Protein AF-A0A9P8P6N6-F1 (afdb_monomer_lite)

InterPro domains:
  IPR002297 DNA-directed DNA-polymerase, family A, mitochondria [PR00867] (165-177)
  IPR002297 DNA-directed DNA-polymerase, family A, mitochondria [PR00867] (293-307)
  IPR002297 DNA-directed DNA-polymerase, family A, mitochondria [PR00867] (454-463)
  IPR002297 DNA-directed DNA-polymerase, family A, mitochondria [PTHR10267] (109-607)
  IPR012337 Ribonuclease H-like superfamily [SSF53098] (235-458)
  IPR041336 DNA mitochondrial polymerase, exonuclease domain [PF18136] (160-456)
  IPR043502 DNA/RNA polymerase superfamily [SSF56672] (460-601)

Radius of gyration: 37.35 Å; chains: 1; bounding box: 94×101×84 Å

Organism: NCBI:txid1378263

pLDDT: mean 75.92, std 25.25, range [20.05, 98.44]

Foldseek 3Di:
DDDDDDDDDDDDDDDDDPPDPPDDDDDDDDDDDPDDPDDPPPPPPDDDDDDDDDDDDDDDDDDDDDDDDDDDDDDDDDDDDDDDDPVVVVVVVVVVVVVVVVVCVPDANPDPQNCCQAQVQCVPDPHDDCDPVNVVVVVVVQVVCVVVVNPPDDDPHDDRDDDDDDHAPDNHPLNSLLVVLCVLCVQCVVQLVQLLVCPPVFDDDDPFDDQDAAKWKAFPPDDIDHDNADPGQEKEKDFFALVVADLETAKIWIDGSTTIMIHGHCCLVVVDVDRPPQAHEHPQLPDQHEYEYAVCLSVCVRHPVLPDPRFGNYFYHHLLVLQCLQQNDDPVCVVLLVVLVVLVVVCVVVCVVLVVVLVPDPDPVVNVVSPDPVPPPCVVNVVSCVVPVSSLRHFDRDLQTLLCNQPVDHQDDPLSCQSPDPDSVSCVVCVGVNRVSNVVSSVSSSSSCSRSVVSSCVSVVRSSVVSVSRVVSRDDDDDDPCVVVVVVVVVVVVVVVQVVVQVVLVVLLVVLQVCLPPPVSVLCVQPLSVQAQQDADAFDADPVRHGDPPDQDHRTGPRQSVQDDPNDRVDGCPDPSNLSSVQPDDPNFGWDQDPVPGIDGDDDPVCVVVVVVVVDDDD

Sequence (619 aa):
MMMQPPAESSFRKDDSSRDTLALMFDLDSKSFSASGMTSLANATSDFFTRTVTAGSIRANSPSSISNFKRGLYLAASCDSLASSSPASLKMASKASSLVARILSLVLLAIVDLLQKQLFPDTYKEGGERITKHNALLIKLAHEHLKDNQLLGKKCSLNEPIKFNLPKLQGDNLNEHFYRLGMESLEPYQETVDELLSIKTDVQPLPKSWLFKSGWIRYAPGKEPESVPYPLEKGLVFDVEVLYKISKYPVIATAYSHKAWYGWVSPFLTGESDTLDGHLIPMNLKNEKKIIVGHNVSYDRARISDEYNLTQSKAFYLDTMSLHVAVSGMCSRQRGTWMRYRKFKEEEGEESGSLAQLRTESNSESLKELLDNPSLDADDKLSSFLIDDPWLRTSSLNGLKYVANHHCGIKLKKETRDIFETTNPQEIIDDFQNLMTYCATDVSATYQVFYKVYPEFRKLVPHPVSTAALRHLSQSFLPTNGTWEDYITRTENMYQESVETIERNLKEMCKKVVSMKDDPSKPWLKDPWLSQLDWTIIPPKLTKSGTPYKRQKMPGYPEWYKKLFAKDEMNLTPRSRVTPLLLNLSWEGKPVYWIDTYGWCFLVELDEIETFKSKNYIHL

Structure (mmCIF, N/CA/C/O backbone):
data_AF-A0A9P8P6N6-F1
#
_entry.id   AF-A0A9P8P6N6-F1
#
loop_
_atom_site.group_PDB
_atom_site.id
_atom_site.type_symbol
_atom_site.label_atom_id
_atom_site.label_alt_id
_atom_site.label_comp_id
_atom_site.label_asym_id
_atom_site.label_entity_id
_atom_site.label_seq_id
_atom_site.pdbx_PDB_ins_code
_atom_site.Cartn_x
_atom_site.Cartn_y
_atom_site.Cartn_z
_atom_site.occupancy
_atom_site.B_iso_or_equiv
_atom_site.auth_seq_id
_atom_site.auth_comp_id
_atom_site.auth_asym_id
_atom_site.auth_atom_id
_atom_site.pdbx_PDB_model_num
ATOM 1 N N . MET A 1 1 ? 47.248 7.217 18.635 1.00 28.16 1 MET A N 1
ATOM 2 C CA . MET A 1 1 ? 48.303 6.565 19.441 1.00 28.16 1 MET A CA 1
ATOM 3 C C . MET A 1 1 ? 47.596 5.569 20.349 1.00 28.16 1 MET A C 1
ATOM 5 O O . MET A 1 1 ? 46.609 5.944 20.963 1.00 28.16 1 MET A O 1
ATOM 9 N N . MET A 1 2 ? 47.981 4.296 20.261 1.00 27.80 2 MET A N 1
ATOM 10 C CA . MET A 1 2 ? 47.252 3.116 20.751 1.00 27.80 2 MET A CA 1
ATOM 11 C C . MET A 1 2 ? 46.915 3.153 22.248 1.00 27.80 2 MET A C 1
ATOM 13 O O . MET A 1 2 ? 47.792 3.472 23.043 1.00 27.80 2 MET A O 1
ATOM 17 N N . MET A 1 3 ? 45.720 2.682 22.622 1.00 23.84 3 MET A N 1
ATOM 18 C CA . MET A 1 3 ? 45.506 1.949 23.875 1.00 23.84 3 MET A CA 1
ATOM 19 C C . MET A 1 3 ? 44.442 0.858 23.686 1.00 23.84 3 MET A C 1
ATOM 21 O O . MET A 1 3 ? 43.337 1.121 23.219 1.00 23.84 3 MET A O 1
ATOM 25 N N . GLN A 1 4 ? 44.842 -0.373 24.009 1.00 24.92 4 GLN A N 1
ATOM 26 C CA . GLN A 1 4 ? 44.016 -1.580 24.091 1.00 24.92 4 GLN A CA 1
ATOM 27 C C . GLN A 1 4 ? 43.117 -1.560 25.344 1.00 24.92 4 GLN A C 1
ATOM 29 O O . GLN A 1 4 ? 43.492 -0.936 26.339 1.00 24.92 4 GLN A O 1
ATOM 34 N N . PRO A 1 5 ? 41.997 -2.307 25.350 1.00 26.42 5 PRO A N 1
ATOM 35 C CA . PRO A 1 5 ? 41.218 -2.594 26.552 1.00 26.42 5 PRO A CA 1
ATOM 36 C C . PRO A 1 5 ? 41.659 -3.914 27.235 1.00 26.42 5 PRO A C 1
ATOM 38 O O . PRO A 1 5 ? 42.033 -4.862 26.542 1.00 26.42 5 PRO A O 1
ATOM 41 N N . PRO A 1 6 ? 41.556 -4.031 28.573 1.00 30.00 6 PRO A N 1
ATOM 42 C CA . PRO A 1 6 ? 41.372 -5.298 29.293 1.00 30.00 6 PRO A CA 1
ATOM 43 C C . PRO A 1 6 ? 39.895 -5.414 29.750 1.00 30.00 6 PRO A C 1
ATOM 45 O O . PRO A 1 6 ? 39.201 -4.407 29.832 1.00 30.00 6 PRO A O 1
ATOM 48 N N . ALA A 1 7 ? 39.290 -6.539 30.115 1.00 25.47 7 ALA A N 1
ATOM 49 C CA . ALA A 1 7 ? 39.619 -7.955 30.140 1.00 25.47 7 ALA A CA 1
ATOM 50 C C . ALA A 1 7 ? 38.269 -8.703 30.208 1.00 25.47 7 ALA A C 1
ATOM 52 O O . ALA A 1 7 ? 37.310 -8.212 30.809 1.00 25.47 7 ALA A O 1
ATOM 53 N N . GLU A 1 8 ? 38.206 -9.888 29.607 1.00 24.97 8 GLU A N 1
ATOM 54 C CA . GLU A 1 8 ? 37.105 -10.839 29.757 1.00 24.97 8 GLU A CA 1
ATOM 55 C C . GLU A 1 8 ? 37.104 -11.446 31.169 1.00 24.97 8 GLU A C 1
ATOM 57 O O . GLU A 1 8 ? 38.153 -11.823 31.696 1.00 24.97 8 GLU A O 1
ATOM 62 N N . SER A 1 9 ? 35.917 -11.590 31.765 1.00 25.23 9 SER A N 1
ATOM 63 C CA . SER A 1 9 ? 35.680 -12.470 32.908 1.00 25.23 9 SER A CA 1
ATOM 64 C C . SER A 1 9 ? 34.830 -13.666 32.481 1.00 25.23 9 SER A C 1
ATOM 66 O O . SER A 1 9 ? 33.973 -13.603 31.601 1.00 25.23 9 SER A O 1
ATOM 68 N N . SER A 1 10 ? 35.165 -14.798 33.076 1.00 24.09 10 SER A N 1
ATOM 69 C CA . SER A 1 10 ? 35.012 -16.136 32.531 1.00 24.09 10 SER A CA 1
ATOM 70 C C . SER A 1 10 ? 33.938 -16.974 33.241 1.00 24.09 10 SER A C 1
ATOM 72 O O . SER A 1 10 ? 33.729 -16.810 34.439 1.00 24.09 10 SER A O 1
ATOM 74 N N . PHE A 1 11 ? 33.436 -17.983 32.512 1.00 23.42 11 PHE A N 1
ATOM 75 C CA . PHE A 1 11 ? 32.797 -19.243 32.951 1.00 23.42 11 PHE A CA 1
ATOM 76 C C . PHE A 1 11 ? 31.329 -19.228 33.430 1.00 23.42 11 PHE A C 1
ATOM 78 O O . PHE A 1 11 ? 31.027 -18.853 34.556 1.00 23.42 11 PHE A O 1
ATOM 85 N N . ARG A 1 12 ? 30.436 -19.875 32.662 1.00 22.97 12 ARG A N 1
ATOM 86 C CA . ARG A 1 12 ? 30.168 -21.335 32.709 1.00 22.97 12 ARG A CA 1
ATOM 87 C C . ARG A 1 12 ? 29.267 -21.761 31.536 1.00 22.97 12 ARG A C 1
ATOM 89 O O . ARG A 1 12 ? 28.190 -21.208 31.351 1.00 22.97 12 ARG A O 1
ATOM 96 N N . LYS A 1 13 ? 29.725 -22.741 30.751 1.00 25.94 13 LYS A N 1
ATOM 97 C CA . LYS A 1 13 ? 28.912 -23.518 29.805 1.00 25.94 13 LYS A CA 1
ATOM 98 C C . LYS A 1 13 ? 28.545 -24.826 30.499 1.00 25.94 13 LYS A C 1
ATOM 100 O O . LYS A 1 13 ? 29.458 -25.558 30.868 1.00 25.94 13 LYS A O 1
ATOM 105 N N . ASP A 1 14 ? 27.252 -25.092 30.642 1.00 24.78 14 ASP A N 1
ATOM 106 C CA . ASP A 1 14 ? 26.739 -26.445 30.845 1.00 24.78 14 ASP A CA 1
ATOM 107 C C . ASP A 1 14 ? 26.263 -26.975 29.488 1.00 24.78 14 ASP A C 1
ATOM 109 O O . ASP A 1 14 ? 25.384 -26.404 28.839 1.00 24.78 14 ASP A O 1
ATOM 113 N N . ASP A 1 15 ? 26.918 -28.049 29.053 1.00 28.00 15 ASP A N 1
ATOM 114 C CA . ASP A 1 15 ? 26.581 -28.873 27.898 1.00 28.00 15 ASP A CA 1
ATOM 115 C C . ASP A 1 15 ? 25.434 -29.824 28.273 1.00 28.00 15 ASP A C 1
ATOM 117 O O . ASP A 1 15 ? 25.606 -30.709 29.107 1.00 28.00 15 ASP A O 1
ATOM 121 N N . SER A 1 16 ? 24.264 -29.666 27.650 1.00 26.19 16 SER A N 1
ATOM 122 C CA . SER A 1 16 ? 23.321 -30.766 27.365 1.00 26.19 16 SER A CA 1
ATOM 123 C C . SER A 1 16 ? 22.113 -30.257 26.571 1.00 26.19 16 SER A C 1
ATOM 125 O O . SER A 1 16 ? 21.113 -29.835 27.140 1.00 26.19 16 SER A O 1
ATOM 127 N N . SER A 1 17 ? 22.214 -30.243 25.236 1.00 28.94 17 SER A N 1
ATOM 128 C CA . SER A 1 17 ? 21.065 -30.279 24.288 1.00 28.94 17 SER A CA 1
ATOM 129 C C . SER A 1 17 ? 21.497 -30.084 22.822 1.00 28.94 17 SER A C 1
ATOM 131 O O . SER A 1 17 ? 20.813 -29.436 22.034 1.00 28.94 17 SER A O 1
ATOM 133 N N . ARG A 1 18 ? 22.646 -30.650 22.421 1.00 27.64 18 ARG A N 1
ATOM 134 C CA . ARG A 1 18 ? 23.107 -30.639 21.017 1.00 27.64 18 ARG A CA 1
ATOM 135 C C . ARG A 1 18 ? 22.741 -31.885 20.203 1.00 27.64 18 ARG A C 1
ATOM 137 O O . ARG A 1 18 ? 23.022 -31.915 19.011 1.00 27.64 18 ARG A O 1
ATOM 144 N N . ASP A 1 19 ? 22.003 -32.825 20.785 1.00 27.59 19 ASP A N 1
ATOM 145 C CA . ASP A 1 19 ? 21.581 -34.060 20.116 1.00 27.59 19 ASP A CA 1
ATOM 146 C C . ASP A 1 19 ? 20.083 -34.049 19.779 1.00 27.59 19 ASP A C 1
ATOM 148 O O . ASP A 1 19 ? 19.303 -34.792 20.370 1.00 27.59 19 ASP A O 1
ATOM 152 N N . THR A 1 20 ? 19.632 -33.186 18.856 1.00 29.20 20 THR A N 1
ATOM 153 C CA . THR A 1 20 ? 18.332 -33.403 18.161 1.00 29.20 20 THR A CA 1
ATOM 154 C C . THR A 1 20 ? 18.136 -32.665 16.825 1.00 29.20 20 THR A C 1
ATOM 156 O O . THR A 1 20 ? 17.023 -32.642 16.309 1.00 29.20 20 THR A O 1
ATOM 159 N N . LEU A 1 21 ? 19.172 -32.072 16.216 1.00 27.48 21 LEU A N 1
ATOM 160 C CA . LEU A 1 21 ? 19.023 -31.335 14.940 1.00 27.48 21 LEU A CA 1
ATOM 161 C C . LEU A 1 21 ? 20.047 -31.710 13.857 1.00 27.48 21 LEU A C 1
ATOM 163 O O . LEU A 1 21 ? 20.207 -30.989 12.878 1.00 27.48 21 LEU A O 1
ATOM 167 N N . ALA A 1 22 ? 20.705 -32.859 13.998 1.00 26.34 22 ALA A N 1
ATOM 168 C CA . ALA A 1 22 ? 21.657 -33.383 13.022 1.00 26.34 22 ALA A CA 1
ATOM 169 C C . ALA A 1 22 ? 21.217 -34.768 12.528 1.00 26.34 22 ALA A C 1
ATOM 171 O O . ALA A 1 22 ? 21.888 -35.753 12.790 1.00 26.34 22 ALA A O 1
ATOM 172 N N . LEU A 1 23 ? 20.058 -34.853 11.869 1.00 26.08 23 LEU A N 1
ATOM 173 C CA . LEU A 1 23 ? 19.623 -36.034 11.109 1.00 26.08 23 LEU A CA 1
ATOM 174 C C . LEU A 1 23 ? 18.513 -35.631 10.121 1.00 26.08 23 LEU A C 1
ATOM 176 O O . LEU A 1 23 ? 17.355 -35.983 10.303 1.00 26.08 23 LEU A O 1
ATOM 180 N N . MET A 1 24 ? 18.858 -34.851 9.093 1.00 25.61 24 MET A N 1
ATOM 181 C CA . MET A 1 24 ? 18.222 -34.928 7.769 1.00 25.61 24 MET A CA 1
ATOM 182 C C . MET A 1 24 ? 18.907 -33.961 6.793 1.00 25.61 24 MET A C 1
ATOM 184 O O . MET A 1 24 ? 18.951 -32.761 7.041 1.00 25.61 24 MET A O 1
ATOM 188 N N . PHE A 1 25 ? 19.361 -34.522 5.669 1.00 23.95 25 PHE A N 1
ATOM 189 C CA . PHE A 1 25 ? 19.921 -33.883 4.469 1.00 23.95 25 PHE A CA 1
ATOM 190 C C . PHE A 1 25 ? 21.436 -33.671 4.423 1.00 23.95 25 PHE A C 1
ATOM 192 O O . PHE A 1 25 ? 21.933 -32.564 4.258 1.00 23.95 25 PHE A O 1
ATOM 199 N N . ASP A 1 26 ? 22.142 -34.800 4.429 1.00 22.97 26 ASP A N 1
ATOM 200 C CA . ASP A 1 26 ? 23.288 -35.001 3.547 1.00 22.97 26 ASP A CA 1
ATOM 201 C C . ASP A 1 26 ? 22.891 -36.122 2.568 1.00 22.97 26 ASP A C 1
ATOM 203 O O . ASP A 1 26 ? 22.483 -37.188 3.031 1.00 22.97 26 ASP A O 1
ATOM 207 N N . LEU A 1 27 ? 22.858 -35.833 1.259 1.00 26.25 27 LEU A N 1
ATOM 208 C CA . LEU A 1 27 ? 23.060 -36.768 0.136 1.00 26.25 27 LEU A CA 1
ATOM 209 C C . LEU A 1 27 ? 22.851 -36.063 -1.223 1.00 26.25 27 LEU A C 1
ATOM 211 O O . LEU A 1 27 ? 21.736 -35.761 -1.645 1.00 26.25 27 LEU A O 1
ATOM 215 N N . ASP A 1 28 ? 23.990 -35.891 -1.890 1.00 24.30 28 ASP A N 1
ATOM 216 C CA . ASP A 1 28 ? 24.266 -36.013 -3.322 1.00 24.30 28 ASP A CA 1
ATOM 217 C C . ASP A 1 28 ? 23.728 -35.002 -4.348 1.00 24.30 28 ASP A C 1
ATOM 219 O O . ASP A 1 28 ? 22.627 -35.056 -4.897 1.00 24.30 28 ASP A O 1
ATOM 223 N N . SER A 1 29 ? 24.692 -34.176 -4.750 1.00 28.73 29 SER A N 1
ATOM 224 C CA . SER A 1 29 ? 24.875 -33.571 -6.057 1.00 28.73 29 SER A CA 1
ATOM 225 C C . SER A 1 29 ? 24.914 -34.614 -7.188 1.00 28.73 29 SER A C 1
ATOM 227 O O . SER A 1 29 ? 25.844 -35.409 -7.297 1.00 28.73 29 SER A O 1
ATOM 229 N N . LYS A 1 30 ? 23.941 -34.551 -8.105 1.00 25.28 30 LYS A N 1
ATOM 230 C CA . LYS A 1 30 ? 24.067 -35.014 -9.501 1.00 25.28 30 LYS A CA 1
ATOM 231 C C . LYS A 1 30 ? 22.992 -34.354 -10.372 1.00 25.28 30 LYS A C 1
ATOM 233 O O . LYS A 1 30 ? 21.806 -34.598 -10.201 1.00 25.28 30 LYS A O 1
ATOM 238 N N . SER A 1 31 ? 23.456 -33.490 -11.277 1.00 25.67 31 SER A N 1
ATOM 239 C CA . SER A 1 31 ? 22.841 -33.064 -12.548 1.00 25.67 31 SER A CA 1
ATOM 240 C C . SER A 1 31 ? 21.306 -33.112 -12.669 1.00 25.67 31 SER A C 1
ATOM 242 O O . SER A 1 31 ? 20.743 -34.168 -12.956 1.00 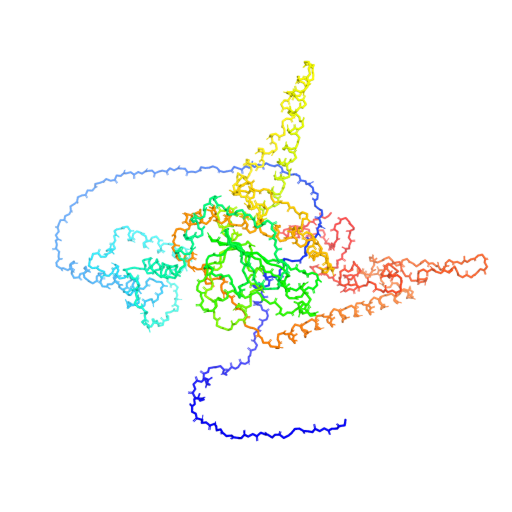25.67 31 SER A O 1
ATOM 244 N N . PHE A 1 32 ? 20.654 -31.946 -12.633 1.00 23.77 32 PHE A N 1
ATOM 245 C CA . PHE A 1 32 ? 19.334 -31.762 -13.243 1.00 23.77 32 PHE A CA 1
ATOM 246 C C . PHE A 1 32 ? 19.343 -30.580 -14.215 1.00 23.77 32 PHE A C 1
ATOM 248 O O . PHE A 1 32 ? 19.860 -29.502 -13.928 1.00 23.77 32 PHE A O 1
ATOM 255 N N . SER A 1 33 ? 18.811 -30.853 -15.402 1.00 24.75 33 SER A N 1
ATOM 256 C CA . SER A 1 33 ? 18.748 -30.002 -16.582 1.00 24.75 33 SER A CA 1
ATOM 257 C C . SER A 1 33 ? 17.800 -28.815 -16.418 1.00 24.75 33 SER A C 1
ATOM 259 O O . SER A 1 33 ? 16.738 -28.917 -15.804 1.00 24.75 33 SER A O 1
ATOM 261 N N . ALA A 1 34 ? 18.168 -27.706 -17.056 1.00 27.41 34 ALA A N 1
ATOM 262 C CA . ALA A 1 34 ? 17.391 -26.481 -17.176 1.00 27.41 34 ALA A CA 1
ATOM 263 C C . ALA A 1 34 ? 16.116 -26.686 -18.014 1.00 27.41 34 ALA A C 1
ATOM 265 O O . ALA A 1 34 ? 16.110 -26.498 -19.225 1.00 27.41 34 ALA A O 1
ATOM 266 N N . SER A 1 35 ? 15.019 -27.053 -17.356 1.00 26.55 35 SER A N 1
ATOM 267 C CA . SER A 1 35 ? 13.657 -26.900 -17.876 1.00 26.55 35 SER A CA 1
ATOM 268 C C . SER A 1 35 ? 12.684 -26.926 -16.693 1.00 26.55 35 SER A C 1
ATOM 270 O O . SER A 1 35 ? 12.206 -27.987 -16.299 1.00 26.55 35 SER A O 1
ATOM 272 N N . GLY A 1 36 ? 12.452 -25.774 -16.056 1.00 27.83 36 GLY A N 1
ATOM 273 C CA . GLY A 1 36 ? 11.556 -25.708 -14.890 1.00 27.83 36 GLY A CA 1
ATOM 274 C C . GLY A 1 36 ? 11.477 -24.377 -14.136 1.00 27.83 36 GLY A C 1
ATOM 275 O O . GLY A 1 36 ? 10.629 -24.236 -13.262 1.00 27.83 36 GLY A O 1
ATOM 276 N N . MET A 1 37 ? 12.296 -23.373 -14.466 1.00 25.66 37 MET A N 1
ATOM 277 C CA . MET A 1 37 ? 12.255 -22.055 -13.810 1.00 25.66 37 MET A CA 1
ATOM 278 C C . MET A 1 37 ? 11.515 -21.004 -14.649 1.00 25.66 37 MET A C 1
ATOM 280 O O . MET A 1 37 ? 12.106 -20.038 -15.119 1.00 25.66 37 MET A O 1
ATOM 284 N N . THR A 1 38 ? 10.206 -21.180 -14.847 1.00 27.12 38 THR A N 1
ATOM 285 C CA . THR A 1 38 ? 9.361 -20.183 -15.545 1.00 27.12 38 THR A CA 1
ATOM 286 C C . THR A 1 38 ? 7.997 -19.982 -14.876 1.00 27.12 38 THR A C 1
ATOM 288 O O . THR A 1 38 ? 6.987 -19.805 -15.544 1.00 27.12 38 THR A O 1
ATOM 291 N N . SER A 1 39 ? 7.948 -20.011 -13.539 1.00 26.88 39 SER A N 1
ATOM 292 C CA . SER A 1 39 ? 6.689 -19.843 -12.786 1.00 26.88 39 SER A CA 1
ATOM 293 C C . SER A 1 39 ? 6.779 -18.930 -11.550 1.00 26.88 39 SER A C 1
ATOM 295 O O . SER A 1 39 ? 5.810 -18.833 -10.803 1.00 26.88 39 SER A O 1
ATOM 297 N N . LEU A 1 40 ? 7.893 -18.229 -11.314 1.00 24.97 40 LEU A N 1
ATOM 298 C CA . LEU A 1 40 ? 8.076 -17.418 -10.094 1.00 24.97 40 LEU A CA 1
ATOM 299 C C . LEU A 1 40 ? 8.610 -15.994 -10.338 1.00 24.97 40 LEU A C 1
ATOM 301 O O . LEU A 1 40 ? 9.123 -15.365 -9.422 1.00 24.97 40 LEU A O 1
ATOM 305 N N . ALA A 1 41 ? 8.446 -15.464 -11.555 1.00 24.12 41 ALA A N 1
ATOM 306 C CA . ALA A 1 41 ? 8.895 -14.116 -11.937 1.00 24.12 41 ALA A CA 1
ATOM 307 C C . ALA A 1 41 ? 7.754 -13.112 -12.233 1.00 24.12 41 ALA A C 1
ATOM 309 O O . ALA A 1 41 ? 8.014 -12.034 -12.752 1.00 24.12 41 ALA A O 1
ATOM 310 N N . ASN A 1 42 ? 6.496 -13.421 -11.891 1.00 25.38 42 ASN A N 1
ATOM 311 C CA . ASN A 1 42 ? 5.336 -12.560 -12.199 1.00 25.38 42 ASN A CA 1
ATOM 312 C C . ASN A 1 42 ? 4.782 -11.767 -10.999 1.00 25.38 42 ASN A C 1
ATOM 314 O O . ASN A 1 42 ? 3.601 -11.434 -10.973 1.00 25.38 42 ASN A O 1
ATOM 318 N N . ALA A 1 43 ? 5.611 -11.436 -10.008 1.00 24.69 43 ALA A N 1
ATOM 319 C CA . ALA A 1 43 ? 5.167 -10.662 -8.847 1.00 24.69 43 ALA A CA 1
ATOM 320 C C . ALA A 1 43 ? 6.190 -9.607 -8.400 1.00 24.69 43 ALA A C 1
ATOM 322 O O . ALA A 1 43 ? 6.515 -9.552 -7.226 1.00 24.69 43 ALA A O 1
ATOM 323 N N . THR A 1 44 ? 6.700 -8.787 -9.327 1.00 25.14 44 THR A N 1
ATOM 324 C CA . THR A 1 44 ? 7.432 -7.527 -9.043 1.00 25.14 44 THR A CA 1
ATOM 325 C C . THR A 1 44 ? 7.659 -6.724 -10.334 1.00 25.14 44 THR A C 1
ATOM 327 O O . THR A 1 44 ? 8.779 -6.437 -10.740 1.00 25.14 44 THR A O 1
ATOM 330 N N . SER A 1 45 ? 6.577 -6.353 -11.020 1.00 24.11 45 SER A N 1
ATOM 331 C CA . SER A 1 45 ? 6.629 -5.485 -12.206 1.00 24.11 45 SER A CA 1
ATOM 332 C C . SER A 1 45 ? 5.437 -4.529 -12.194 1.00 24.11 45 SER A C 1
ATOM 334 O O . SER A 1 45 ? 4.542 -4.629 -13.026 1.00 24.11 45 SER A O 1
ATOM 336 N N . ASP A 1 46 ? 5.410 -3.620 -11.223 1.00 25.84 46 ASP A N 1
ATOM 337 C CA . ASP A 1 46 ? 4.433 -2.524 -11.175 1.00 25.84 46 ASP A CA 1
ATOM 338 C C . ASP A 1 46 ? 5.141 -1.209 -10.807 1.00 25.84 46 ASP A C 1
ATOM 340 O O . ASP A 1 46 ? 4.767 -0.491 -9.893 1.00 25.84 46 ASP A O 1
ATOM 344 N N . PHE A 1 47 ? 6.224 -0.903 -11.523 1.00 24.16 47 PHE A N 1
ATOM 345 C CA . PHE A 1 47 ? 6.809 0.435 -11.619 1.00 24.16 47 PHE A CA 1
ATOM 346 C C . PHE A 1 47 ? 7.466 0.534 -13.003 1.00 24.16 47 PHE A C 1
ATOM 348 O O . PHE A 1 47 ? 8.280 -0.311 -13.350 1.00 24.16 47 PHE A O 1
ATOM 355 N N . PHE A 1 48 ? 7.100 1.561 -13.777 1.00 22.98 48 PHE A N 1
ATOM 356 C CA . PHE A 1 48 ? 7.417 1.815 -15.198 1.00 22.98 48 PHE A CA 1
ATOM 357 C C . PHE A 1 48 ? 6.546 1.115 -16.251 1.00 22.98 48 PHE A C 1
ATOM 359 O O . PHE A 1 48 ? 6.941 0.112 -16.830 1.00 22.98 48 PHE A O 1
ATOM 366 N N . THR A 1 49 ? 5.476 1.785 -16.700 1.00 24.44 49 THR A N 1
ATOM 367 C CA . THR A 1 49 ? 5.321 2.039 -18.148 1.00 24.44 49 THR A CA 1
ATOM 368 C C . THR A 1 49 ? 4.495 3.302 -18.412 1.00 24.44 49 THR A C 1
ATOM 370 O O . THR A 1 49 ? 3.311 3.379 -18.091 1.00 24.44 49 THR A O 1
ATOM 373 N N . ARG A 1 50 ? 5.133 4.306 -19.026 1.00 23.14 50 ARG A N 1
ATOM 374 C CA . ARG A 1 50 ? 4.492 5.459 -19.668 1.00 23.14 50 ARG A CA 1
ATOM 375 C C . ARG A 1 50 ? 4.442 5.191 -21.178 1.00 23.14 50 ARG A C 1
ATOM 377 O O . ARG A 1 50 ? 5.451 4.812 -21.758 1.00 23.14 50 ARG A O 1
ATOM 384 N N . THR A 1 51 ? 3.262 5.416 -21.756 1.00 22.31 51 THR A N 1
ATOM 385 C CA . THR A 1 51 ? 2.993 5.858 -23.138 1.00 22.31 51 THR A CA 1
ATOM 386 C C . THR A 1 51 ? 3.613 5.082 -24.309 1.00 22.31 51 THR A C 1
ATOM 388 O O . THR A 1 51 ? 4.718 5.375 -24.751 1.00 22.31 51 THR A O 1
ATOM 391 N N . VAL A 1 52 ? 2.797 4.230 -24.943 1.00 23.91 52 VAL A N 1
ATOM 392 C CA . VAL A 1 52 ? 2.843 4.014 -26.399 1.00 23.91 52 VAL A CA 1
ATOM 393 C C . VAL A 1 52 ? 1.417 4.103 -26.947 1.00 23.91 52 VAL A C 1
ATOM 395 O O . VAL A 1 52 ? 0.506 3.409 -26.503 1.00 23.91 52 VAL A O 1
ATOM 398 N N . THR A 1 53 ? 1.233 5.033 -27.877 1.00 22.91 53 THR A N 1
ATOM 399 C CA . THR A 1 53 ? 0.038 5.289 -28.684 1.00 22.91 53 THR A CA 1
ATOM 400 C C . THR A 1 53 ? -0.252 4.121 -29.627 1.00 22.91 53 THR A C 1
ATOM 402 O O . THR A 1 53 ? 0.628 3.722 -30.384 1.00 22.91 53 THR A O 1
ATOM 405 N N . ALA A 1 54 ? -1.490 3.618 -29.639 1.00 23.47 54 ALA A N 1
ATOM 406 C CA . ALA A 1 54 ? -1.970 2.666 -30.642 1.00 23.47 54 ALA A CA 1
ATOM 407 C C . ALA A 1 54 ? -3.247 3.200 -31.304 1.00 23.47 54 ALA A C 1
ATOM 409 O O . ALA A 1 54 ? -4.226 3.529 -30.630 1.00 23.47 54 ALA A O 1
ATOM 410 N N . GLY A 1 55 ? -3.180 3.331 -32.630 1.00 22.56 55 GLY A N 1
ATOM 411 C CA . GLY A 1 55 ? -4.248 3.800 -33.502 1.00 22.56 55 GLY A CA 1
ATOM 412 C C . GLY A 1 55 ? -5.411 2.813 -33.619 1.00 22.56 55 GLY A C 1
ATOM 413 O O . GLY A 1 55 ? -5.264 1.602 -33.488 1.00 22.56 55 GLY A O 1
ATOM 414 N N . SER A 1 56 ? -6.580 3.390 -33.866 1.00 20.05 56 SER A N 1
ATOM 415 C CA . SER A 1 56 ? -7.874 2.746 -34.083 1.00 20.05 56 SER A CA 1
ATOM 416 C C . SER A 1 56 ? -7.972 2.107 -35.468 1.00 20.05 56 SER A C 1
ATOM 418 O O . SER A 1 56 ? -7.799 2.834 -36.441 1.00 20.05 56 SER A O 1
ATOM 420 N N . ILE A 1 57 ? -8.410 0.842 -35.566 1.00 23.97 57 ILE A N 1
ATOM 421 C CA . ILE A 1 57 ? -9.187 0.330 -36.714 1.00 23.97 57 ILE A CA 1
ATOM 422 C C . ILE A 1 57 ? -10.273 -0.649 -36.212 1.00 23.97 57 ILE A C 1
ATOM 424 O O . ILE A 1 57 ? -9.988 -1.602 -35.492 1.00 23.97 57 ILE A O 1
ATOM 428 N N . ARG A 1 58 ? -11.528 -0.366 -36.595 1.00 21.48 58 ARG A N 1
ATOM 429 C CA . ARG A 1 58 ? -12.761 -1.156 -36.391 1.00 21.48 58 ARG A CA 1
ATOM 430 C C . ARG A 1 58 ? -12.833 -2.357 -37.346 1.00 21.48 58 ARG A C 1
ATOM 432 O O . ARG A 1 58 ? -12.460 -2.217 -38.506 1.00 21.48 58 ARG A O 1
ATOM 439 N N . ALA A 1 59 ? -13.479 -3.447 -36.924 1.00 23.03 59 ALA A N 1
ATOM 440 C CA . ALA A 1 59 ? -14.124 -4.407 -37.828 1.00 23.03 59 ALA A CA 1
ATOM 441 C C . ALA A 1 59 ? -15.404 -4.993 -37.193 1.00 23.03 59 ALA A C 1
ATOM 443 O O . ALA A 1 59 ? -15.458 -5.232 -35.989 1.00 23.03 59 ALA A O 1
ATOM 444 N N . ASN A 1 60 ? -16.436 -5.159 -38.024 1.00 22.95 60 ASN A N 1
ATOM 445 C CA . ASN A 1 60 ? -17.837 -5.422 -37.687 1.00 22.95 60 ASN A CA 1
ATOM 446 C C . ASN A 1 60 ? -18.224 -6.921 -37.671 1.00 22.95 60 ASN A C 1
ATOM 448 O O . ASN A 1 60 ? -17.865 -7.666 -38.577 1.00 22.95 60 ASN A O 1
ATOM 452 N N . SER A 1 61 ? -19.170 -7.232 -36.772 1.00 25.78 61 SER A N 1
ATOM 453 C CA . SER A 1 61 ? -20.346 -8.134 -36.886 1.00 25.78 61 SER A CA 1
ATOM 454 C C . SER A 1 61 ? -20.271 -9.665 -36.629 1.00 25.78 61 SER A C 1
ATOM 456 O O . SER A 1 61 ? -19.232 -10.277 -36.866 1.00 25.78 61 SER A O 1
ATOM 458 N N . PRO A 1 62 ? -21.386 -10.287 -36.141 1.00 29.95 62 PRO A N 1
ATOM 459 C CA . PRO A 1 62 ? -21.435 -11.642 -35.563 1.00 29.95 62 PRO A CA 1
ATOM 460 C C . PRO A 1 62 ? -22.324 -12.656 -36.335 1.00 29.95 62 PRO A C 1
ATOM 462 O O . PRO A 1 62 ? -23.219 -12.277 -37.086 1.00 29.95 62 PRO A O 1
ATOM 465 N N . SER A 1 63 ? -22.163 -13.962 -36.078 1.00 23.89 63 SER A N 1
ATOM 466 C CA . SER A 1 63 ? -23.174 -15.004 -36.383 1.00 23.89 63 SER A CA 1
ATOM 467 C C . SER A 1 63 ? -23.030 -16.187 -35.403 1.00 23.89 63 SER A C 1
ATOM 469 O O . SER A 1 63 ? -21.926 -16.646 -35.145 1.00 23.89 63 SER A O 1
ATOM 471 N N . SER A 1 64 ? -24.061 -16.450 -34.588 1.00 22.62 64 SER A N 1
ATOM 472 C CA . SER A 1 64 ? -25.094 -17.499 -34.728 1.00 22.62 64 SER A CA 1
ATOM 473 C C . SER A 1 64 ? -24.613 -18.910 -34.367 1.00 22.62 64 SER A C 1
ATOM 475 O O . SER A 1 64 ? -23.781 -19.459 -35.070 1.00 22.62 64 SER A O 1
ATOM 477 N N . ILE A 1 65 ? -25.196 -19.505 -33.316 1.00 25.02 65 ILE A N 1
ATOM 478 C CA . ILE A 1 65 ? -25.659 -20.906 -33.286 1.00 25.02 65 ILE A CA 1
ATOM 479 C C . ILE A 1 65 ? -26.695 -21.040 -32.161 1.00 25.02 65 ILE A C 1
ATOM 481 O O . ILE A 1 65 ? -26.450 -20.740 -30.994 1.00 25.02 65 ILE A O 1
ATOM 485 N N . SER A 1 66 ? -27.877 -21.496 -32.558 1.00 22.55 66 SER A N 1
ATOM 486 C CA . SER A 1 66 ? -29.037 -21.800 -31.731 1.00 22.55 66 SER A CA 1
ATOM 487 C C . SER A 1 66 ? -29.336 -23.299 -31.760 1.00 22.55 66 SER A C 1
ATOM 489 O O . SER A 1 66 ? -29.162 -23.924 -32.802 1.00 22.55 66 SER A O 1
ATOM 491 N N . ASN A 1 67 ? -29.975 -23.772 -30.685 1.00 23.73 67 ASN A N 1
ATOM 492 C CA . ASN A 1 67 ? -30.929 -24.888 -30.624 1.00 23.73 67 ASN A CA 1
ATOM 493 C C . ASN A 1 67 ? -30.404 -26.327 -30.748 1.00 23.73 67 ASN A C 1
ATOM 495 O O . ASN A 1 67 ? -29.994 -26.749 -31.815 1.00 23.73 67 ASN A O 1
ATOM 499 N N . PHE A 1 68 ? -30.664 -27.137 -29.712 1.00 23.34 68 PHE A N 1
ATOM 500 C CA . PHE A 1 68 ? -31.471 -28.358 -29.871 1.00 23.34 68 PHE A CA 1
ATOM 501 C C . PHE A 1 68 ? -32.120 -28.778 -28.533 1.00 23.34 68 PHE A C 1
ATOM 503 O O . PHE A 1 68 ? -31.451 -29.137 -27.569 1.00 23.34 68 PHE A O 1
ATOM 510 N N . LYS A 1 69 ? -33.459 -28.720 -28.488 1.00 23.77 69 LYS A N 1
ATOM 511 C CA . LYS A 1 69 ? -34.351 -29.395 -27.524 1.00 23.77 69 LYS A CA 1
ATOM 512 C C . LYS A 1 69 ? -34.831 -30.705 -28.159 1.00 23.77 69 LYS A C 1
ATOM 514 O O . LYS A 1 69 ? -35.190 -30.661 -29.333 1.00 23.77 69 LYS A O 1
ATOM 519 N N . ARG A 1 70 ? -35.020 -31.773 -27.367 1.00 26.00 70 ARG A N 1
ATOM 520 C CA . ARG A 1 70 ? -36.269 -32.582 -27.256 1.00 26.00 70 ARG A CA 1
ATOM 521 C C . ARG A 1 70 ? -36.033 -33.946 -26.595 1.00 26.00 70 ARG A C 1
ATOM 523 O O . ARG A 1 70 ? -35.061 -34.615 -26.913 1.00 26.00 70 ARG A O 1
ATOM 530 N N . GLY A 1 71 ? -37.036 -34.395 -25.829 1.00 23.78 71 GLY A N 1
ATOM 531 C CA . GLY A 1 71 ? -37.475 -35.796 -25.887 1.00 23.78 71 GLY A CA 1
ATOM 532 C C . GLY A 1 71 ? -37.795 -36.492 -24.563 1.00 23.78 71 GLY A C 1
ATOM 533 O O . GLY A 1 71 ? -37.016 -37.321 -24.118 1.00 23.78 71 GLY A O 1
ATOM 534 N N . LEU A 1 72 ? -38.968 -36.213 -23.982 1.00 23.88 72 LEU A N 1
ATOM 535 C CA . LEU A 1 72 ? -39.690 -37.133 -23.083 1.00 23.88 72 LEU A CA 1
ATOM 536 C C . LEU A 1 72 ? -39.996 -38.462 -23.803 1.00 23.88 72 LEU A C 1
ATOM 538 O O . LEU A 1 72 ? -40.344 -38.392 -24.974 1.00 23.88 72 LEU A O 1
ATOM 542 N N . TYR A 1 73 ? -40.043 -39.593 -23.082 1.00 23.89 73 TYR A N 1
ATOM 543 C CA . TYR A 1 73 ? -41.149 -40.569 -23.167 1.00 23.89 73 TYR A CA 1
ATOM 544 C C . TYR A 1 73 ? -41.236 -41.460 -21.910 1.00 23.89 73 TYR A C 1
ATOM 546 O O . TYR A 1 73 ? -40.242 -41.985 -21.415 1.00 23.89 73 TYR A O 1
ATOM 554 N N . LEU A 1 74 ? -42.471 -41.582 -21.416 1.00 23.73 74 LEU A N 1
ATOM 555 C CA . LEU A 1 74 ? -42.997 -42.470 -20.371 1.00 23.73 74 LEU A CA 1
ATOM 556 C C . LEU A 1 74 ? -43.488 -43.789 -20.987 1.00 23.73 74 LEU A C 1
ATOM 558 O O . LEU A 1 74 ? -44.067 -43.742 -22.068 1.00 23.73 74 LEU A O 1
ATOM 562 N N . ALA A 1 75 ? -43.355 -44.897 -20.248 1.00 22.67 75 ALA A N 1
ATOM 563 C CA . ALA A 1 75 ? -44.245 -46.078 -20.171 1.00 22.67 75 ALA A CA 1
ATOM 564 C C . ALA A 1 75 ? -43.474 -47.228 -19.482 1.00 22.67 75 ALA A C 1
ATOM 566 O O . ALA A 1 75 ? -42.261 -47.295 -19.626 1.00 22.67 75 ALA A O 1
ATOM 567 N N . ALA A 1 76 ? -44.020 -48.246 -18.820 1.00 22.23 76 ALA A N 1
ATOM 568 C CA . ALA A 1 76 ? -45.237 -48.549 -18.063 1.00 22.23 76 ALA A CA 1
ATOM 569 C C . ALA A 1 76 ? -45.162 -50.077 -17.788 1.00 22.23 76 ALA A C 1
ATOM 571 O O . ALA A 1 76 ? -44.834 -50.814 -18.707 1.00 22.23 76 ALA A O 1
ATOM 572 N N . SER A 1 77 ? -45.492 -50.510 -16.560 1.00 22.77 77 SER A N 1
ATOM 573 C CA . SER A 1 77 ? -46.015 -51.840 -16.144 1.00 22.77 77 SER A CA 1
ATOM 574 C C . SER A 1 77 ? -45.244 -53.143 -16.471 1.00 22.77 77 SER A C 1
ATOM 576 O O . SER A 1 77 ? -45.029 -53.468 -17.629 1.00 22.77 77 SER A O 1
ATOM 578 N N . CYS A 1 78 ? -44.926 -53.991 -15.478 1.00 21.80 78 CYS A N 1
ATOM 579 C CA . CYS A 1 78 ? -45.832 -55.009 -14.898 1.00 21.80 78 CYS A CA 1
ATOM 580 C C . CYS A 1 78 ? -45.071 -56.018 -13.999 1.00 21.80 78 CYS A C 1
ATOM 582 O O . CYS A 1 78 ? -44.089 -56.623 -14.412 1.00 21.80 78 CYS A O 1
ATOM 584 N N . ASP A 1 79 ? -45.590 -56.174 -12.781 1.00 22.89 79 ASP A N 1
ATOM 585 C CA . ASP A 1 79 ? -45.893 -57.400 -12.025 1.00 22.89 79 ASP A CA 1
ATOM 586 C C . ASP A 1 79 ? -44.894 -58.532 -11.687 1.00 22.89 79 ASP A C 1
ATOM 588 O O . ASP A 1 79 ? -44.468 -59.339 -12.504 1.00 22.89 79 ASP A O 1
ATOM 592 N N . SER A 1 80 ? -44.826 -58.724 -10.358 1.00 23.80 80 SER A N 1
ATOM 593 C CA . SER A 1 80 ? -44.934 -59.986 -9.601 1.00 23.80 80 SER A CA 1
ATOM 594 C C . SER A 1 80 ? -43.718 -60.922 -9.494 1.00 23.80 80 SER A C 1
ATOM 596 O O . SER A 1 80 ? -43.301 -61.570 -10.443 1.00 23.80 80 SER A O 1
ATOM 598 N N . LEU A 1 81 ? -43.194 -61.075 -8.271 1.00 23.92 81 LEU A N 1
ATOM 599 C CA . LEU A 1 81 ? -43.464 -62.232 -7.397 1.00 23.92 81 LEU A CA 1
ATOM 600 C C . LEU A 1 81 ? -42.587 -62.171 -6.138 1.00 23.92 81 LEU A C 1
ATOM 602 O O . LEU A 1 81 ? -41.384 -61.919 -6.175 1.00 23.92 81 LEU A O 1
ATOM 606 N N . ALA A 1 82 ? -43.237 -62.399 -5.003 1.00 29.42 82 ALA A N 1
ATOM 607 C CA . ALA A 1 82 ? -42.632 -62.533 -3.692 1.00 29.42 82 ALA A CA 1
ATOM 608 C C . ALA A 1 82 ? -41.925 -63.889 -3.538 1.00 29.42 82 ALA A C 1
ATOM 610 O O . ALA A 1 82 ? -42.508 -64.915 -3.865 1.00 29.42 82 ALA A O 1
ATOM 611 N N . SER A 1 83 ? -40.731 -63.898 -2.937 1.00 24.44 83 SER A N 1
ATOM 612 C CA . SER A 1 83 ? -40.328 -64.901 -1.935 1.00 24.44 83 SER A CA 1
ATOM 613 C C . SER A 1 83 ? -38.973 -64.523 -1.332 1.00 24.44 83 SER A C 1
ATOM 615 O O . SER A 1 83 ? -37.964 -64.412 -2.029 1.00 24.44 83 SER A O 1
ATOM 617 N N . SER A 1 84 ? -38.956 -64.308 -0.022 1.00 34.62 84 SER A N 1
ATOM 618 C CA . SER A 1 84 ? -37.780 -64.017 0.798 1.00 34.62 84 SER A CA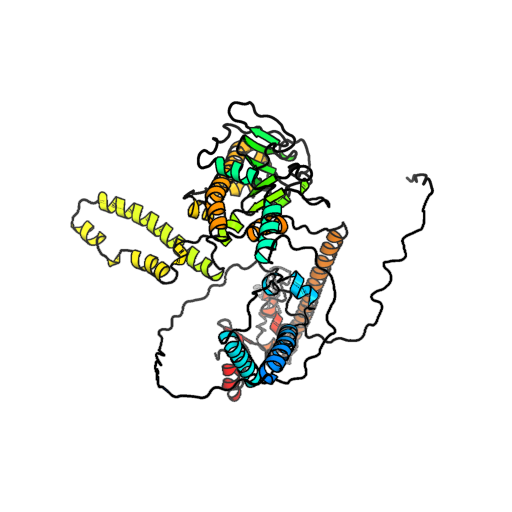 1
ATOM 619 C C . SER A 1 84 ? -36.889 -65.250 0.997 1.00 34.62 84 SER A C 1
ATOM 621 O O . SER A 1 84 ? -37.389 -66.305 1.380 1.00 34.62 84 SER A O 1
ATOM 623 N N . SER A 1 85 ? -35.567 -65.091 0.858 1.00 26.69 85 SER A N 1
ATOM 624 C CA . SER A 1 85 ? -34.560 -66.065 1.314 1.00 26.69 85 SER A CA 1
ATOM 625 C C . SER A 1 85 ? -33.670 -65.454 2.414 1.00 26.69 85 SER A C 1
ATOM 627 O O . SER A 1 85 ? -33.215 -64.321 2.244 1.00 26.69 85 SER A O 1
ATOM 629 N N . PRO A 1 86 ? -33.330 -66.184 3.501 1.00 31.50 86 PRO A N 1
ATOM 630 C CA . PRO A 1 86 ? -32.426 -65.721 4.570 1.00 31.50 86 PRO A CA 1
ATOM 631 C C . PRO A 1 86 ? -31.003 -65.380 4.088 1.00 31.50 86 PRO A C 1
ATOM 633 O O . PRO A 1 86 ? -30.225 -64.748 4.806 1.00 31.50 86 PRO A O 1
ATOM 636 N N . ALA A 1 87 ? -30.648 -65.782 2.863 1.00 30.55 87 ALA A N 1
ATOM 637 C CA . ALA A 1 87 ? -29.386 -65.429 2.224 1.00 30.55 87 ALA A CA 1
ATOM 638 C C . ALA A 1 87 ? -29.299 -63.932 1.861 1.00 30.55 87 ALA A C 1
ATOM 640 O O . ALA A 1 87 ? -28.197 -63.379 1.850 1.00 30.55 87 ALA A O 1
ATOM 641 N N . SER A 1 88 ? -30.434 -63.250 1.638 1.00 29.73 88 SER A N 1
ATOM 642 C CA . SER A 1 88 ? -30.452 -61.819 1.292 1.00 29.73 88 SER A CA 1
ATOM 643 C C . SER A 1 88 ? -30.062 -60.923 2.474 1.00 29.73 88 SER A C 1
ATOM 645 O O . SER A 1 88 ? -29.374 -59.925 2.276 1.00 29.73 88 SER A O 1
ATOM 647 N N . LEU A 1 89 ? -30.384 -61.321 3.713 1.00 30.28 89 LEU A N 1
ATOM 648 C CA . LEU A 1 89 ? -29.982 -60.606 4.932 1.00 30.28 89 LEU A CA 1
ATOM 649 C C . LEU A 1 89 ? -28.480 -60.739 5.234 1.00 30.28 89 LEU A C 1
ATOM 651 O O . LEU A 1 89 ? -27.854 -59.774 5.671 1.00 30.28 89 LEU A O 1
ATOM 655 N N . LYS A 1 90 ? -27.866 -61.896 4.940 1.00 29.23 90 LYS A N 1
ATOM 656 C CA . LYS A 1 90 ? -26.403 -62.077 5.050 1.00 29.23 90 LYS A CA 1
ATOM 657 C C . LYS A 1 90 ? -25.634 -61.405 3.906 1.00 29.23 90 LYS A C 1
ATOM 659 O O . LYS A 1 90 ? -24.504 -60.966 4.116 1.00 29.23 90 LYS A O 1
ATOM 664 N N . MET A 1 91 ? -26.230 -61.287 2.716 1.00 29.14 91 MET A N 1
ATOM 665 C CA . MET A 1 91 ? -25.668 -60.463 1.639 1.00 29.14 91 MET A CA 1
ATOM 666 C C . MET A 1 91 ? -25.794 -58.969 1.934 1.00 29.14 91 MET A C 1
ATOM 668 O O . MET A 1 91 ? -24.856 -58.243 1.640 1.00 29.14 91 MET A O 1
ATOM 672 N N . ALA A 1 92 ? -26.881 -58.508 2.559 1.00 28.89 92 ALA A N 1
ATOM 673 C CA . ALA A 1 92 ? -27.061 -57.103 2.925 1.00 28.89 92 ALA A CA 1
ATOM 674 C C . ALA A 1 92 ? -26.058 -56.637 3.998 1.00 28.89 92 ALA A C 1
ATOM 676 O O . ALA A 1 92 ? -25.524 -55.533 3.894 1.00 28.89 92 ALA A O 1
ATOM 677 N N . SER A 1 93 ? -25.723 -57.487 4.980 1.00 30.08 93 SER A N 1
ATOM 678 C CA . SER A 1 93 ? -24.697 -57.169 5.988 1.00 30.08 93 SER A CA 1
ATOM 679 C C . SER A 1 93 ? -23.273 -57.213 5.419 1.00 30.08 93 SER A C 1
ATOM 681 O O . SER A 1 93 ? -22.459 -56.339 5.721 1.00 30.08 93 SER A O 1
ATOM 683 N N . LYS A 1 94 ? -22.977 -58.158 4.512 1.00 30.20 94 LYS A N 1
ATOM 684 C CA . LYS A 1 94 ? -21.707 -58.170 3.766 1.00 30.20 94 LYS A CA 1
ATOM 685 C C . LYS A 1 94 ? -21.595 -56.994 2.798 1.00 30.20 94 LYS A C 1
ATOM 687 O O . LYS A 1 94 ? -20.532 -56.384 2.745 1.00 30.20 94 LYS A O 1
ATOM 692 N N . ALA A 1 95 ? -22.667 -56.636 2.096 1.00 29.03 95 ALA A N 1
ATOM 693 C CA . ALA A 1 95 ? -22.716 -55.484 1.204 1.00 29.03 95 ALA A CA 1
ATOM 694 C C . ALA A 1 95 ? -22.552 -54.174 1.980 1.00 29.03 95 ALA A C 1
ATOM 696 O O . ALA A 1 95 ? -21.792 -53.330 1.540 1.00 29.03 95 ALA A O 1
ATOM 697 N N . SER A 1 96 ? -23.145 -54.038 3.171 1.00 32.41 96 SER A N 1
ATOM 698 C CA . SER A 1 96 ? -22.898 -52.903 4.074 1.00 32.41 96 SER A CA 1
ATOM 699 C C . SER A 1 96 ? -21.424 -52.802 4.492 1.00 32.41 96 SER A C 1
ATOM 701 O O . SER A 1 96 ? -20.861 -51.711 4.448 1.00 32.41 96 SER A O 1
ATOM 703 N N . SER A 1 97 ? -20.763 -53.926 4.800 1.00 32.31 97 SER A N 1
ATOM 704 C CA . SER A 1 97 ? -19.327 -53.940 5.134 1.00 32.31 97 SER A CA 1
ATOM 705 C C . SER A 1 97 ? -18.413 -53.649 3.934 1.00 32.31 97 SER A C 1
ATOM 707 O O . SER A 1 97 ? -17.359 -53.030 4.080 1.00 32.31 97 SER A O 1
ATOM 709 N N . LEU A 1 98 ? -18.823 -54.076 2.735 1.00 31.77 98 LEU A N 1
ATOM 710 C CA . LEU A 1 98 ? -18.092 -53.852 1.490 1.00 31.77 98 LEU A CA 1
ATOM 711 C C . LEU A 1 98 ? -18.277 -52.413 1.004 1.00 31.77 98 LEU A C 1
ATOM 713 O O . LEU A 1 98 ? -17.337 -51.812 0.514 1.00 31.77 98 LEU A O 1
ATOM 717 N N . VAL A 1 99 ? -19.466 -51.845 1.197 1.00 35.06 99 VAL A N 1
ATOM 718 C CA . VAL A 1 99 ? -19.809 -50.454 0.897 1.00 35.06 99 VAL A CA 1
ATOM 719 C C . VAL A 1 99 ? -19.134 -49.492 1.870 1.00 35.06 99 VAL A C 1
ATOM 721 O O . VAL A 1 99 ? -18.619 -48.474 1.422 1.00 35.06 99 VAL A O 1
ATOM 724 N N . ALA A 1 100 ? -19.051 -49.838 3.160 1.00 34.09 100 ALA A N 1
ATOM 725 C CA . ALA A 1 100 ? -18.228 -49.102 4.118 1.00 34.09 100 ALA A CA 1
ATOM 726 C C . ALA A 1 100 ? -16.764 -49.075 3.654 1.00 34.09 100 ALA A C 1
ATOM 728 O O . ALA A 1 100 ? -16.178 -48.005 3.580 1.00 34.09 100 ALA A O 1
ATOM 729 N N . ARG A 1 101 ? -16.220 -50.219 3.205 1.00 36.16 101 ARG A N 1
ATOM 730 C CA . ARG A 1 101 ? -14.867 -50.301 2.623 1.00 36.16 101 ARG A CA 1
ATOM 731 C C . ARG A 1 101 ? -14.708 -49.580 1.286 1.00 36.16 101 ARG A C 1
ATOM 733 O O . ARG A 1 101 ? -13.622 -49.083 1.021 1.00 36.16 101 ARG A O 1
ATOM 740 N N . ILE A 1 102 ? -15.741 -49.534 0.446 1.00 37.16 102 ILE A N 1
ATOM 741 C CA . ILE A 1 102 ? -15.701 -48.810 -0.830 1.00 37.16 102 ILE A CA 1
ATOM 742 C C . ILE A 1 102 ? -15.720 -47.304 -0.558 1.00 37.16 102 ILE A C 1
ATOM 744 O O . ILE A 1 102 ? -14.928 -46.595 -1.160 1.00 37.16 102 ILE A O 1
ATOM 748 N N . LEU A 1 103 ? -16.497 -46.817 0.415 1.00 38.44 103 LEU A N 1
ATOM 749 C CA . LEU A 1 103 ? -16.404 -45.431 0.892 1.00 38.44 103 LEU A CA 1
ATOM 750 C C . LEU A 1 103 ? -15.040 -45.122 1.534 1.00 38.44 103 LEU A C 1
ATOM 752 O O . LEU A 1 103 ? -14.523 -44.032 1.316 1.00 38.44 103 LEU A O 1
ATOM 756 N N . SER A 1 104 ? -14.405 -46.087 2.213 1.00 37.25 104 SER A N 1
ATOM 757 C CA . SER A 1 104 ? -13.015 -45.959 2.693 1.00 37.25 104 SER A CA 1
ATOM 758 C C . SER A 1 104 ? -11.958 -45.951 1.571 1.00 37.25 104 SER A C 1
ATOM 760 O O . SER A 1 104 ? -10.797 -45.647 1.835 1.00 37.25 104 SER A O 1
ATOM 762 N N . LEU A 1 105 ? -12.321 -46.320 0.336 1.00 41.31 105 LEU A N 1
ATOM 763 C CA . LEU A 1 105 ? -11.418 -46.440 -0.821 1.00 41.31 105 LEU A CA 1
ATOM 764 C C . LEU A 1 105 ? -11.704 -45.424 -1.936 1.00 41.31 105 LEU A C 1
ATOM 766 O O . LEU A 1 105 ? -11.030 -45.439 -2.968 1.00 41.31 105 LEU A O 1
ATOM 770 N N . VAL A 1 106 ? -12.657 -44.511 -1.745 1.00 44.28 106 VAL A N 1
ATOM 771 C CA . VAL A 1 106 ? -12.930 -43.446 -2.715 1.00 44.28 106 VAL A CA 1
ATOM 772 C C . VAL A 1 106 ? -11.967 -42.275 -2.455 1.00 44.28 106 VAL A C 1
ATOM 774 O O . VAL A 1 106 ? -12.231 -41.357 -1.689 1.00 44.28 106 VAL A O 1
ATOM 777 N N . LEU A 1 107 ? -10.838 -42.347 -3.170 1.00 49.75 107 LEU A N 1
ATOM 778 C CA . LEU A 1 107 ? -9.980 -41.264 -3.687 1.00 49.75 107 LEU A CA 1
ATOM 779 C C . LEU A 1 107 ? -8.790 -40.689 -2.902 1.00 49.75 107 LEU A C 1
ATOM 781 O O . LEU A 1 107 ? -7.920 -40.110 -3.542 1.00 49.75 107 LEU A O 1
ATOM 785 N N . LEU A 1 108 ? -8.628 -40.927 -1.610 1.00 47.47 108 LEU A N 1
ATOM 786 C CA . LEU A 1 108 ? -7.341 -40.808 -0.906 1.00 47.47 108 LEU A CA 1
ATOM 787 C C . LEU A 1 108 ? -7.521 -41.560 0.405 1.00 47.47 108 LEU A C 1
ATOM 789 O O . LEU A 1 108 ? -8.588 -41.463 1.002 1.00 47.47 108 LEU A O 1
ATOM 793 N N . ALA A 1 109 ? -6.529 -42.336 0.836 1.00 50.28 109 ALA A N 1
ATOM 794 C CA . ALA A 1 109 ? -6.617 -43.157 2.041 1.00 50.28 109 ALA A CA 1
ATOM 795 C C . ALA A 1 109 ? -6.648 -42.293 3.318 1.00 50.28 109 ALA A C 1
ATOM 797 O O . ALA A 1 109 ? -5.700 -42.266 4.102 1.00 50.28 109 ALA A O 1
ATOM 798 N N . ILE A 1 110 ? -7.744 -41.566 3.526 1.00 54.78 110 ILE A N 1
ATOM 799 C CA . ILE A 1 110 ? -8.117 -40.999 4.808 1.00 54.78 110 ILE A CA 1
ATOM 800 C C . ILE A 1 110 ? -8.473 -42.196 5.682 1.00 54.78 110 ILE A C 1
ATOM 802 O O . ILE A 1 110 ? -9.432 -42.920 5.421 1.00 54.78 110 ILE A O 1
ATOM 806 N N . VAL A 1 111 ? -7.645 -42.450 6.691 1.00 63.44 111 VAL A N 1
ATOM 807 C CA . VAL A 1 111 ? -7.854 -43.548 7.635 1.00 63.44 111 VAL A CA 1
ATOM 808 C C . VAL A 1 111 ? -9.234 -43.400 8.277 1.00 63.44 111 VAL A C 1
ATOM 810 O O . VAL A 1 111 ? -9.624 -42.300 8.662 1.00 63.44 111 VAL A O 1
ATOM 813 N N . ASP A 1 112 ? -9.936 -44.519 8.457 1.00 65.81 112 ASP A N 1
ATOM 814 C CA . ASP A 1 112 ? -11.273 -44.632 9.068 1.00 65.81 112 ASP A CA 1
ATOM 815 C C . ASP A 1 112 ? -11.420 -43.822 10.379 1.00 65.81 112 ASP A C 1
ATOM 817 O O . ASP A 1 112 ? -12.480 -43.289 10.701 1.00 65.81 112 ASP A O 1
ATOM 821 N N . LEU A 1 113 ? -10.320 -43.677 11.126 1.00 71.75 113 LEU A N 1
ATOM 822 C CA . LEU A 1 113 ? -10.219 -42.848 12.327 1.00 71.75 113 LEU A CA 1
ATOM 823 C C . LEU A 1 113 ? -10.336 -41.341 12.036 1.00 71.75 113 LEU A C 1
ATOM 825 O O . LEU A 1 113 ? -11.089 -40.648 12.715 1.00 71.75 113 LEU A O 1
ATOM 829 N N . LEU A 1 114 ? -9.612 -40.837 11.034 1.00 76.81 114 LEU A N 1
ATOM 830 C CA . LEU A 1 114 ? -9.634 -39.426 10.641 1.00 76.81 114 LEU A CA 1
ATOM 831 C C . LEU A 1 114 ? -10.999 -39.061 10.054 1.00 76.81 114 LEU A C 1
ATOM 833 O O . LEU A 1 114 ? -11.533 -37.996 10.341 1.00 76.81 114 LEU A O 1
ATOM 837 N N . GLN A 1 115 ? -11.602 -39.973 9.289 1.00 75.75 115 GLN A N 1
ATOM 838 C CA . GLN A 1 115 ? -12.929 -39.758 8.723 1.00 75.75 115 GLN A CA 1
ATOM 839 C C . GLN A 1 115 ? -14.002 -39.653 9.816 1.00 75.75 115 GLN A C 1
ATOM 841 O O . GLN A 1 115 ? -14.852 -38.770 9.744 1.00 75.75 115 GLN A O 1
ATOM 846 N N . LYS A 1 116 ? -13.927 -40.490 10.861 1.00 76.50 116 LYS A N 1
ATOM 847 C CA . LYS A 1 116 ? -14.800 -40.384 12.045 1.00 76.50 116 LYS A CA 1
ATOM 848 C C . LYS A 1 116 ? -14.588 -39.085 12.818 1.00 76.50 116 LYS A C 1
ATOM 850 O O . LYS A 1 116 ? -15.552 -38.542 13.343 1.00 76.50 116 LYS A O 1
ATOM 855 N N . GLN A 1 117 ? -13.348 -38.598 12.894 1.00 80.00 117 GLN A N 1
ATOM 856 C CA . GLN A 1 117 ? -13.036 -37.330 13.559 1.00 80.00 117 GLN A CA 1
ATOM 857 C C . GLN A 1 117 ? -13.529 -36.114 12.763 1.00 80.00 117 GLN A C 1
ATOM 859 O O . GLN A 1 117 ? -14.058 -35.193 13.368 1.00 80.00 117 GLN A O 1
ATOM 864 N N . LEU A 1 118 ? -13.373 -36.103 11.434 1.00 81.62 118 LEU A N 1
ATOM 865 C CA . LEU A 1 118 ? -13.734 -34.972 10.567 1.00 81.62 118 LEU A CA 1
ATOM 866 C C . LEU A 1 118 ? -15.231 -34.918 10.225 1.00 81.62 118 LEU A C 1
ATOM 868 O O . LEU A 1 118 ? -15.787 -33.832 10.074 1.00 81.62 118 LEU A O 1
ATOM 872 N N . PHE A 1 119 ? -15.878 -36.080 10.099 1.00 78.56 119 PHE A N 1
ATOM 873 C CA . PHE A 1 119 ? -17.275 -36.212 9.673 1.00 78.56 119 PHE A CA 1
ATOM 874 C C . PHE A 1 119 ? -18.093 -37.063 10.654 1.00 78.56 119 PHE A C 1
ATOM 876 O O . PHE A 1 119 ? -18.696 -38.061 10.250 1.00 78.56 119 PHE A O 1
ATOM 883 N N . PRO A 1 120 ? -18.136 -36.713 11.950 1.00 75.94 120 PRO A N 1
ATOM 884 C CA . PRO A 1 120 ? -18.797 -37.545 12.954 1.00 75.94 120 PRO A CA 1
ATOM 885 C C . PRO A 1 120 ? -20.291 -37.748 12.648 1.00 75.94 120 PRO A C 1
ATOM 887 O O . PRO A 1 120 ? -20.810 -38.834 12.891 1.00 75.94 120 PRO A O 1
ATOM 890 N N . ASP A 1 121 ? -20.962 -36.771 12.025 1.00 69.06 121 ASP A N 1
ATOM 891 C CA . ASP A 1 121 ? -22.373 -36.859 11.612 1.00 69.06 121 ASP A CA 1
ATOM 892 C C . ASP A 1 121 ? -22.661 -38.000 10.625 1.00 69.06 121 ASP A C 1
ATOM 894 O O . ASP A 1 121 ? -23.717 -38.627 10.692 1.00 69.06 121 ASP A O 1
ATOM 898 N N . THR A 1 122 ? -21.712 -38.330 9.745 1.00 67.62 122 THR A N 1
ATOM 899 C CA . THR A 1 122 ? -21.850 -39.449 8.795 1.00 67.62 122 THR A CA 1
ATOM 900 C C . THR A 1 122 ? -21.855 -40.808 9.503 1.00 67.62 122 THR A C 1
ATOM 902 O O . THR A 1 122 ? -22.385 -41.784 8.976 1.00 67.62 122 THR A O 1
ATOM 905 N N . TYR A 1 123 ? -21.287 -40.868 10.710 1.00 65.38 123 TYR A N 1
ATOM 906 C CA . TYR A 1 123 ? -21.123 -42.083 11.506 1.00 65.38 123 TYR A CA 1
ATOM 907 C C . TYR A 1 123 ? -22.103 -42.188 12.687 1.00 65.38 123 TYR A C 1
ATOM 909 O O . TYR A 1 123 ? -22.079 -43.195 13.397 1.00 65.38 123 TYR A O 1
ATOM 917 N N . LYS A 1 124 ? -22.977 -41.190 12.897 1.00 64.69 124 LYS A N 1
ATOM 918 C CA . LYS A 1 124 ? -24.091 -41.261 13.860 1.00 64.69 124 LYS A CA 1
ATOM 919 C C . LYS A 1 124 ? -25.162 -42.253 13.363 1.00 64.69 124 LYS A C 1
ATOM 921 O O . LYS A 1 124 ? -25.331 -42.454 12.157 1.00 64.69 124 LYS A O 1
ATOM 926 N N . GLU A 1 125 ? -25.899 -42.893 14.278 1.00 51.00 125 GLU A N 1
ATOM 927 C CA . GLU A 1 125 ? -27.008 -43.792 13.915 1.00 51.00 125 GLU A CA 1
ATOM 928 C C . GLU A 1 125 ? -28.074 -43.025 13.111 1.00 51.00 125 GLU A C 1
ATOM 930 O O . GLU A 1 125 ? -28.740 -42.139 13.636 1.00 51.00 125 GLU A O 1
ATOM 935 N N . GLY A 1 126 ? -28.208 -43.346 11.817 1.00 51.91 126 GLY A N 1
ATOM 936 C CA . GLY A 1 126 ? -29.080 -42.623 10.879 1.00 51.91 126 GLY A CA 1
ATOM 937 C C . GLY A 1 126 ? -28.354 -41.780 9.822 1.00 51.91 126 GLY A C 1
ATOM 938 O O . GLY A 1 126 ? -29.033 -41.187 8.986 1.00 51.91 126 GLY A O 1
ATOM 939 N N . GLY A 1 127 ? -27.013 -41.758 9.811 1.00 53.75 127 GLY A N 1
ATOM 940 C CA . GLY A 1 127 ? -26.213 -41.117 8.757 1.00 53.75 127 GLY A CA 1
ATOM 941 C C . GLY A 1 127 ? -26.582 -41.601 7.347 1.00 53.75 127 GLY A C 1
ATOM 942 O O . GLY A 1 127 ? -27.075 -42.723 7.189 1.00 53.75 127 GLY A O 1
ATOM 943 N N . GLU A 1 128 ? -26.379 -40.746 6.334 1.00 53.06 128 GLU A N 1
ATOM 944 C CA . GLU A 1 128 ? -26.798 -40.970 4.939 1.00 53.06 128 GLU A CA 1
ATOM 945 C C . GLU A 1 128 ? -26.446 -42.381 4.442 1.00 53.06 128 GLU A C 1
ATOM 947 O O . GLU A 1 128 ? -25.335 -42.682 4.001 1.00 53.06 128 GLU A O 1
ATOM 952 N N . ARG A 1 129 ? -27.431 -43.282 4.484 1.00 55.66 129 ARG A N 1
ATOM 953 C CA . ARG A 1 129 ? -27.339 -44.581 3.819 1.00 55.66 129 ARG A CA 1
ATOM 954 C C . ARG A 1 129 ? -27.307 -44.323 2.320 1.00 55.66 129 ARG A C 1
ATOM 956 O O . ARG A 1 129 ? -28.077 -43.496 1.840 1.00 55.66 129 ARG A O 1
ATOM 963 N N . ILE A 1 130 ? -26.467 -45.052 1.579 1.00 54.50 130 ILE A N 1
ATOM 964 C CA . ILE A 1 130 ? -26.417 -44.974 0.111 1.00 54.50 130 ILE A CA 1
ATOM 965 C C . ILE A 1 130 ? -27.837 -45.051 -0.450 1.00 54.50 130 ILE A C 1
ATOM 967 O O . ILE A 1 130 ? -28.493 -46.093 -0.410 1.00 54.50 130 ILE A O 1
ATOM 971 N N . THR A 1 131 ? -28.314 -43.918 -0.954 1.00 59.88 131 THR A N 1
ATOM 972 C CA . THR A 1 131 ? -29.628 -43.805 -1.573 1.00 59.88 131 THR A CA 1
ATOM 973 C C . THR A 1 131 ? -29.554 -44.312 -3.015 1.00 59.88 131 THR A C 1
ATOM 975 O O . THR A 1 131 ? -28.475 -44.437 -3.602 1.00 59.88 131 THR A O 1
ATOM 978 N N . LYS A 1 132 ? -30.708 -44.565 -3.647 1.00 59.66 132 LYS A N 1
ATOM 979 C CA . LYS A 1 132 ? -30.756 -44.848 -5.096 1.00 59.66 132 LYS A CA 1
ATOM 980 C C . LYS A 1 132 ? -30.100 -43.735 -5.931 1.00 59.66 132 LYS A C 1
ATOM 982 O O . LYS A 1 132 ? -29.542 -44.025 -6.985 1.00 59.66 132 LYS A O 1
ATOM 987 N N . HIS A 1 133 ? -30.139 -42.490 -5.452 1.00 66.06 133 HIS A N 1
ATOM 988 C CA . HIS A 1 133 ? -29.490 -41.345 -6.089 1.00 66.06 133 HIS A CA 1
ATOM 989 C C . HIS A 1 133 ? -27.958 -41.480 -6.079 1.00 66.06 133 HIS A C 1
ATOM 991 O O . HIS A 1 133 ? -27.318 -41.330 -7.119 1.00 66.06 133 HIS A O 1
ATOM 997 N N . ASN A 1 134 ? -27.380 -41.899 -4.950 1.00 75.00 134 ASN A N 1
ATOM 998 C CA . ASN A 1 134 ? -25.936 -42.114 -4.817 1.00 75.00 134 ASN A CA 1
ATOM 999 C C . ASN A 1 134 ? -25.435 -43.216 -5.765 1.00 75.00 134 ASN A C 1
ATOM 1001 O O . ASN A 1 134 ? -24.370 -43.082 -6.360 1.00 75.00 134 ASN A O 1
ATOM 1005 N N . ALA A 1 135 ? -26.220 -44.279 -5.974 1.00 77.25 135 ALA A N 1
ATOM 1006 C CA . ALA A 1 135 ? -25.864 -45.346 -6.912 1.00 77.25 135 ALA A CA 1
ATOM 1007 C C . ALA A 1 135 ? -25.772 -44.857 -8.371 1.00 77.25 135 ALA A C 1
ATOM 1009 O O . ALA A 1 135 ? -24.889 -45.289 -9.115 1.00 77.25 135 ALA A O 1
ATOM 1010 N N . LEU A 1 136 ? -26.651 -43.935 -8.776 1.00 83.00 136 LEU A N 1
ATOM 1011 C CA . LEU A 1 136 ? -26.623 -43.341 -10.113 1.00 83.00 136 LEU A CA 1
ATOM 1012 C C . LEU A 1 136 ? -25.421 -42.402 -10.294 1.00 83.00 136 LEU A C 1
ATOM 1014 O O . LEU A 1 136 ? -24.739 -42.488 -11.312 1.00 83.00 136 LEU A O 1
ATOM 1018 N N . LEU A 1 137 ? -25.111 -41.569 -9.294 1.00 84.25 137 LEU A N 1
ATOM 1019 C CA . LEU A 1 137 ? -23.920 -40.707 -9.307 1.00 84.25 137 LEU A CA 1
ATOM 1020 C C . LEU A 1 137 ? -22.623 -41.521 -9.402 1.00 84.25 137 LEU A C 1
ATOM 1022 O O . LEU A 1 137 ? -21.737 -41.193 -10.190 1.00 84.25 137 LEU A O 1
ATOM 1026 N N . ILE A 1 138 ? -22.536 -42.628 -8.659 1.00 83.75 138 ILE A N 1
ATOM 1027 C CA . ILE A 1 138 ? -21.401 -43.554 -8.738 1.00 83.75 138 ILE A CA 1
ATOM 1028 C C . ILE A 1 138 ? -21.278 -44.131 -10.152 1.00 83.75 138 ILE A C 1
ATOM 1030 O O . ILE A 1 138 ? -20.171 -44.210 -10.681 1.00 83.75 138 ILE A O 1
ATOM 1034 N N . LYS A 1 139 ? -22.391 -44.521 -10.786 1.00 87.38 139 LYS A N 1
ATOM 1035 C CA . LYS A 1 139 ? -22.375 -45.038 -12.161 1.00 87.38 139 LYS A CA 1
ATOM 1036 C C . LYS A 1 139 ? -21.840 -43.996 -13.153 1.00 87.38 139 LYS A C 1
ATOM 1038 O O . LYS A 1 139 ? -20.958 -44.329 -13.938 1.00 87.38 139 LYS A O 1
ATOM 1043 N N . LEU A 1 140 ? -22.305 -42.749 -13.064 1.00 90.62 140 LEU A N 1
ATOM 1044 C CA . LEU A 1 140 ? -21.829 -41.649 -13.913 1.00 90.62 140 LEU A CA 1
ATOM 1045 C C . LEU A 1 140 ? -20.329 -41.380 -13.728 1.00 90.62 140 LEU A C 1
ATOM 1047 O O . LEU A 1 140 ? -19.610 -41.202 -14.708 1.00 90.62 140 LEU A O 1
ATOM 1051 N N . ALA A 1 141 ? -19.832 -41.405 -12.488 1.00 89.19 141 ALA A N 1
ATOM 1052 C CA . ALA A 1 141 ? -18.404 -41.251 -12.220 1.00 89.19 141 ALA A CA 1
ATOM 1053 C C . ALA A 1 141 ? -17.571 -42.376 -12.866 1.00 89.19 141 ALA A C 1
ATOM 1055 O O . ALA A 1 141 ? -16.521 -42.109 -13.449 1.00 89.19 141 ALA A O 1
ATOM 1056 N N . HIS A 1 142 ? -18.049 -43.626 -12.818 1.00 86.62 142 HIS A N 1
ATOM 1057 C CA . HIS A 1 142 ? -17.384 -44.754 -13.479 1.00 86.62 142 HIS A CA 1
ATOM 1058 C C . HIS A 1 142 ? -17.386 -44.630 -15.006 1.00 86.62 142 HIS A C 1
ATOM 1060 O O . HIS A 1 142 ? -16.364 -44.915 -15.628 1.00 86.62 142 HIS A O 1
ATOM 1066 N N . GLU A 1 143 ? -18.501 -44.207 -15.608 1.00 91.50 143 GLU A N 1
ATOM 1067 C CA . GLU A 1 143 ? -18.591 -43.951 -17.052 1.00 91.50 143 GLU A CA 1
ATOM 1068 C C . GLU A 1 143 ? -17.608 -42.846 -17.468 1.00 91.50 143 GLU A C 1
ATOM 1070 O O . GLU A 1 143 ? -16.774 -43.075 -18.340 1.00 91.50 143 GLU A O 1
ATOM 1075 N N . HIS A 1 144 ? -17.573 -41.720 -16.747 1.00 92.50 144 HIS A N 1
ATOM 1076 C CA . HIS A 1 144 ? -16.623 -40.634 -17.006 1.00 92.50 144 HIS A CA 1
ATOM 1077 C C . HIS A 1 144 ? -15.156 -41.087 -16.893 1.00 92.50 144 HIS A C 1
ATOM 1079 O O . HIS A 1 144 ? -14.324 -40.754 -17.740 1.00 92.50 144 HIS A O 1
ATOM 1085 N N . LEU A 1 145 ? -14.810 -41.874 -15.867 1.00 90.38 145 LEU A N 1
ATOM 1086 C CA . LEU A 1 145 ? -13.458 -42.427 -15.719 1.00 90.38 145 LEU A CA 1
ATOM 1087 C C . LEU A 1 145 ? -13.109 -43.418 -16.836 1.00 90.38 145 LEU A C 1
ATOM 1089 O O . LEU A 1 145 ? -11.941 -43.511 -17.218 1.00 90.38 145 LEU A O 1
ATOM 1093 N N . LYS A 1 146 ? -14.090 -44.165 -17.352 1.00 90.62 146 LYS A N 1
ATOM 1094 C CA . LYS A 1 146 ? -13.903 -45.092 -18.472 1.00 90.62 146 LYS A CA 1
ATOM 1095 C C . LYS A 1 146 ? -13.648 -44.338 -19.776 1.00 90.62 146 LYS A C 1
ATOM 1097 O O . LYS A 1 146 ? -12.686 -44.666 -20.465 1.00 90.62 146 LYS A O 1
ATOM 1102 N N . ASP A 1 147 ? -14.448 -43.319 -20.073 1.00 93.81 147 ASP A N 1
ATOM 1103 C CA . ASP A 1 147 ? -14.337 -42.527 -21.304 1.00 93.81 147 ASP A CA 1
ATOM 1104 C C . ASP A 1 147 ? -13.000 -41.776 -21.377 1.00 93.81 147 ASP A C 1
ATOM 1106 O O . ASP A 1 147 ? -12.358 -41.725 -22.424 1.00 93.81 147 ASP A O 1
ATOM 1110 N N . ASN A 1 148 ? -12.510 -41.296 -20.230 1.00 94.00 148 ASN A N 1
ATOM 1111 C CA . ASN A 1 148 ? -11.188 -40.675 -20.105 1.00 94.00 148 ASN A CA 1
ATOM 1112 C C . ASN A 1 148 ? -10.037 -41.694 -19.954 1.00 94.00 148 ASN A C 1
ATOM 1114 O O . ASN A 1 148 ? -8.892 -41.311 -19.710 1.00 94.00 148 ASN A O 1
ATOM 1118 N N . GLN A 1 149 ? -10.316 -42.998 -20.076 1.00 88.50 149 GLN A N 1
ATOM 1119 C CA . GLN A 1 149 ? -9.335 -44.086 -19.977 1.00 88.50 149 GLN A CA 1
ATOM 1120 C C . GLN A 1 149 ? -8.541 -44.072 -18.659 1.00 88.50 149 GLN A C 1
ATOM 1122 O O . GLN A 1 149 ? -7.361 -44.419 -18.630 1.00 88.50 149 GLN A O 1
ATOM 1127 N N . LEU A 1 150 ? -9.148 -43.623 -17.563 1.00 85.12 150 LEU A N 1
ATOM 1128 C CA . LEU A 1 150 ? -8.547 -43.599 -16.225 1.00 85.12 150 LEU A CA 1
ATOM 1129 C C . LEU A 1 150 ? -8.961 -44.817 -15.396 1.00 85.12 150 LEU A C 1
ATOM 1131 O O . LEU A 1 150 ? -8.211 -45.258 -14.524 1.00 85.12 150 LEU A O 1
ATOM 1135 N N . LEU A 1 151 ? -10.133 -45.388 -15.686 1.00 83.38 151 LEU A N 1
ATOM 1136 C CA . LEU A 1 151 ? -10.642 -46.562 -14.989 1.00 83.38 151 LEU A CA 1
ATOM 1137 C C . LEU A 1 151 ? -9.726 -47.779 -15.224 1.00 83.38 151 LEU A C 1
ATOM 1139 O O . LEU A 1 151 ? -9.472 -48.164 -16.362 1.00 83.38 151 LEU A O 1
ATOM 1143 N N . GLY A 1 152 ? -9.240 -48.397 -14.143 1.00 77.81 152 GLY A N 1
ATOM 1144 C CA . GLY A 1 152 ? -8.409 -49.609 -14.197 1.00 77.81 152 GLY A CA 1
ATOM 1145 C C . GLY A 1 152 ? -6.909 -49.377 -14.422 1.00 77.81 152 GLY A C 1
ATOM 1146 O O . GLY A 1 152 ? -6.150 -50.346 -14.461 1.00 77.81 152 GLY A O 1
ATOM 1147 N N . LYS A 1 153 ? -6.447 -48.122 -14.529 1.00 78.75 153 LYS A N 1
ATOM 1148 C CA . LYS A 1 153 ? -5.008 -47.812 -14.527 1.00 78.75 153 LYS A CA 1
ATOM 1149 C C . LYS A 1 153 ? -4.402 -48.094 -13.145 1.00 78.75 153 LYS A C 1
ATOM 1151 O O . LYS A 1 153 ? -5.038 -47.868 -12.119 1.00 78.75 153 LYS A O 1
ATOM 1156 N N . LYS A 1 154 ? -3.160 -48.595 -13.112 1.00 70.31 154 LYS A N 1
ATOM 1157 C CA . LYS A 1 154 ? -2.426 -48.844 -11.860 1.00 70.31 154 LYS A CA 1
ATOM 1158 C C . LYS A 1 154 ? -2.173 -47.515 -11.143 1.00 70.31 154 LYS A C 1
ATOM 1160 O O . LYS A 1 154 ? -1.360 -46.720 -11.602 1.00 70.31 154 LYS A O 1
ATOM 1165 N N . CYS A 1 155 ? -2.844 -47.298 -10.019 1.00 65.56 155 CYS A N 1
ATOM 1166 C CA . CYS A 1 155 ? -2.533 -46.210 -9.098 1.00 65.56 155 CYS A CA 1
ATOM 1167 C C . CYS A 1 155 ? -1.507 -46.689 -8.066 1.00 65.56 155 CYS A C 1
ATOM 1169 O O . CYS A 1 155 ? -1.609 -47.805 -7.555 1.00 65.56 155 CYS A O 1
ATOM 1171 N N . SER A 1 156 ? -0.529 -45.845 -7.744 1.00 68.31 156 SER A N 1
ATOM 1172 C CA . SER A 1 156 ? 0.353 -46.050 -6.596 1.00 68.31 156 SER A CA 1
ATOM 1173 C C . SER A 1 156 ? -0.471 -45.950 -5.311 1.00 68.31 156 SER A C 1
ATOM 1175 O O . SER A 1 156 ? -0.934 -44.867 -4.949 1.00 68.31 156 SER A O 1
ATOM 1177 N N . LEU A 1 157 ? -0.693 -47.080 -4.643 1.00 65.12 157 LEU A N 1
ATOM 1178 C CA . LEU A 1 157 ? -1.329 -47.118 -3.330 1.00 65.12 157 LEU A CA 1
ATOM 1179 C C . LEU A 1 157 ? -0.258 -46.838 -2.276 1.00 65.12 157 LEU A C 1
ATOM 1181 O O . LEU A 1 157 ? 0.596 -47.684 -2.025 1.00 65.12 157 LEU A O 1
ATOM 1185 N N . ASN A 1 158 ? -0.295 -45.647 -1.684 1.00 69.50 158 ASN A N 1
ATOM 1186 C CA . ASN A 1 158 ? 0.544 -45.318 -0.535 1.00 69.50 158 ASN A CA 1
ATOM 1187 C C . ASN A 1 158 ? -0.093 -45.860 0.749 1.00 69.50 158 ASN A C 1
ATOM 1189 O O . ASN A 1 158 ? -1.320 -45.967 0.845 1.00 69.50 158 ASN A O 1
ATOM 1193 N N . GLU A 1 159 ? 0.734 -46.178 1.746 1.00 70.44 159 GLU A N 1
ATOM 1194 C CA . GLU A 1 159 ? 0.223 -46.559 3.059 1.00 70.44 159 GLU A CA 1
ATOM 1195 C C . GLU A 1 159 ? -0.577 -45.402 3.691 1.00 70.44 159 GLU A C 1
ATOM 1197 O O . GLU A 1 159 ? -0.165 -44.241 3.598 1.00 70.44 159 GLU A O 1
ATOM 1202 N N . PRO A 1 160 ? -1.725 -45.681 4.336 1.00 68.81 160 PRO A N 1
ATOM 1203 C CA . PRO A 1 160 ? -2.536 -44.642 4.959 1.00 68.81 160 PRO A CA 1
ATOM 1204 C C . PRO A 1 160 ? -1.796 -43.956 6.115 1.00 68.81 160 PRO A C 1
ATOM 1206 O O . PRO A 1 160 ? -1.348 -44.618 7.055 1.00 68.81 160 PRO A O 1
ATOM 1209 N N . ILE A 1 161 ? -1.734 -42.623 6.097 1.00 72.62 161 ILE A N 1
ATOM 1210 C CA . ILE A 1 161 ? -1.112 -41.838 7.171 1.00 72.62 161 ILE A CA 1
ATOM 1211 C C . ILE A 1 161 ? -2.034 -41.847 8.399 1.00 72.62 161 ILE A C 1
ATOM 1213 O O . ILE A 1 161 ? -3.187 -41.420 8.328 1.00 72.62 161 ILE A O 1
ATOM 1217 N N . LYS A 1 162 ? -1.525 -42.325 9.541 1.00 74.56 162 LYS A N 1
ATOM 1218 C CA . LYS A 1 162 ? -2.249 -42.380 10.821 1.00 74.56 162 LYS A CA 1
ATOM 1219 C C . LYS A 1 162 ? -1.730 -41.306 11.770 1.00 74.56 162 LYS A C 1
ATOM 1221 O O . LYS A 1 162 ? -0.603 -41.396 12.241 1.00 74.56 162 LYS A O 1
ATOM 1226 N N . PHE A 1 163 ? -2.567 -40.333 12.098 1.00 81.56 163 PHE A N 1
ATOM 1227 C CA . PHE A 1 163 ? -2.314 -39.363 13.161 1.00 81.56 163 PHE A CA 1
ATOM 1228 C C . PHE A 1 163 ? -3.644 -38.918 13.773 1.00 81.56 163 PHE A C 1
ATOM 1230 O O . PHE A 1 163 ? -4.697 -39.064 13.153 1.00 81.56 163 PHE A O 1
ATOM 1237 N N . ASN A 1 164 ? -3.596 -38.414 15.003 1.00 82.31 164 ASN A N 1
ATOM 1238 C CA . ASN A 1 164 ? -4.767 -37.870 15.685 1.00 82.31 164 ASN A CA 1
ATOM 1239 C C . ASN A 1 164 ? -4.829 -36.361 15.458 1.00 82.31 164 ASN A C 1
ATOM 1241 O O . ASN A 1 164 ? -3.828 -35.673 15.661 1.00 82.31 164 ASN A O 1
ATOM 1245 N N . LEU A 1 165 ? -6.000 -35.851 15.080 1.00 85.06 165 LEU A N 1
ATOM 1246 C CA . LEU A 1 165 ? -6.248 -34.414 15.045 1.00 85.06 165 LEU A CA 1
ATOM 1247 C C . LEU A 1 165 ? -6.668 -33.901 16.432 1.00 85.06 165 LEU A C 1
ATOM 1249 O O . LEU A 1 165 ? -7.203 -34.667 17.243 1.00 85.06 165 LEU A O 1
ATOM 1253 N N . PRO A 1 166 ? -6.463 -32.602 16.718 1.00 88.62 166 PRO A N 1
ATOM 1254 C CA . PRO A 1 166 ? -7.132 -31.939 17.829 1.00 88.62 166 PRO A CA 1
ATOM 1255 C C . PRO A 1 166 ? -8.651 -32.128 17.752 1.00 88.62 166 PRO A C 1
ATOM 1257 O O . PRO A 1 166 ? -9.222 -32.299 16.673 1.00 88.62 166 PRO A O 1
ATOM 1260 N N . LYS A 1 167 ? -9.320 -32.076 18.908 1.00 90.25 167 LYS A N 1
ATOM 1261 C CA . LYS A 1 167 ? -10.783 -32.173 18.958 1.00 90.25 167 LYS A CA 1
ATOM 1262 C C . LYS A 1 167 ? -11.418 -31.030 18.165 1.00 90.25 167 LYS A C 1
ATOM 1264 O O . LYS A 1 167 ? -11.008 -29.877 18.306 1.00 90.25 167 LYS A O 1
ATOM 1269 N N . LEU A 1 168 ? -12.450 -31.354 17.387 1.00 90.44 168 LEU A N 1
ATOM 1270 C CA . LEU A 1 168 ? -13.269 -30.347 16.723 1.00 90.44 168 LEU A CA 1
ATOM 1271 C C . LEU A 1 168 ? -13.991 -29.473 17.757 1.00 90.44 168 LEU A C 1
ATOM 1273 O O . LEU A 1 168 ? -14.447 -29.942 18.799 1.00 90.44 168 LEU A O 1
ATOM 1277 N N . GLN A 1 169 ? -14.112 -28.191 17.427 1.00 90.75 169 GLN A N 1
ATOM 1278 C CA . GLN A 1 169 ? -14.889 -27.197 18.171 1.00 90.75 169 GLN A CA 1
ATOM 1279 C C . GLN A 1 169 ? -16.314 -27.145 17.606 1.00 90.75 169 GLN A C 1
ATOM 1281 O O . GLN A 1 169 ? -16.705 -26.155 17.003 1.00 90.75 169 GLN A O 1
ATOM 1286 N N . GLY A 1 170 ? -17.073 -28.229 17.747 1.00 87.94 170 GLY A N 1
ATOM 1287 C CA . GLY A 1 170 ? -18.411 -28.366 17.165 1.00 87.94 170 GLY A CA 1
ATOM 1288 C C . GLY A 1 170 ? -18.678 -29.775 16.654 1.00 87.94 170 GLY A C 1
ATOM 1289 O O . GLY A 1 170 ? -17.824 -30.654 16.779 1.00 87.94 170 GLY A O 1
ATOM 1290 N N . ASP A 1 171 ? -19.855 -29.970 16.071 1.00 85.50 171 ASP A N 1
ATOM 1291 C CA . ASP A 1 171 ? -20.310 -31.262 15.554 1.00 85.50 171 ASP A CA 1
ATOM 1292 C C . ASP A 1 171 ? -19.812 -31.545 14.131 1.00 85.50 171 ASP A C 1
ATOM 1294 O O . ASP A 1 171 ? -19.772 -32.693 13.706 1.00 85.50 171 ASP A O 1
ATOM 1298 N N . ASN A 1 172 ? -19.391 -30.525 13.383 1.00 86.62 172 ASN A N 1
ATOM 1299 C CA . ASN A 1 172 ? -18.849 -30.680 12.034 1.00 86.62 172 ASN A CA 1
ATOM 1300 C C . ASN A 1 172 ? -17.814 -29.594 11.712 1.00 86.62 172 ASN A C 1
ATOM 1302 O O . ASN A 1 172 ? -17.602 -28.655 12.481 1.00 86.62 172 ASN A O 1
ATOM 1306 N N . LEU A 1 173 ? -17.159 -29.720 10.554 1.00 88.88 173 LEU A N 1
ATOM 1307 C CA . LEU A 1 173 ? -16.123 -28.779 10.122 1.00 88.88 173 LEU A CA 1
ATOM 1308 C C . LEU A 1 173 ? -16.637 -27.346 9.953 1.00 88.88 173 LEU A C 1
ATOM 1310 O O . LEU A 1 173 ? -15.923 -26.412 10.308 1.00 88.88 173 LEU A O 1
ATOM 1314 N N . ASN A 1 174 ? -17.863 -27.159 9.459 1.00 90.00 174 ASN A N 1
ATOM 1315 C CA . ASN A 1 174 ? -18.423 -25.818 9.289 1.00 90.00 174 ASN A CA 1
ATOM 1316 C C . ASN A 1 174 ? -18.570 -25.123 10.643 1.00 90.00 174 ASN A C 1
ATOM 1318 O O . ASN A 1 174 ? -18.131 -23.986 10.803 1.00 90.00 174 ASN A O 1
ATOM 1322 N N . GLU A 1 175 ? -19.121 -25.822 11.637 1.00 91.81 175 GLU A N 1
ATOM 1323 C CA . GLU A 1 175 ? -19.232 -25.292 12.992 1.00 91.81 175 GLU A CA 1
ATOM 1324 C C . GLU A 1 175 ? -17.858 -25.068 13.631 1.00 91.81 175 GLU A C 1
ATOM 1326 O O . GLU A 1 175 ? -17.628 -24.015 14.222 1.00 91.81 175 GLU A O 1
ATOM 1331 N N . HIS A 1 176 ? -16.921 -26.001 13.447 1.00 92.94 176 HIS A N 1
ATOM 1332 C CA . HIS A 1 176 ? -15.551 -25.857 13.931 1.00 92.94 176 HIS A CA 1
ATOM 1333 C C . HIS A 1 176 ? -14.901 -24.562 13.444 1.00 92.94 176 HIS A C 1
ATOM 1335 O O . HIS A 1 176 ? -14.424 -23.767 14.255 1.00 92.94 176 HIS A O 1
ATOM 1341 N N . PHE A 1 177 ? -14.923 -24.315 12.133 1.00 93.75 177 PHE A N 1
ATOM 1342 C CA . PHE A 1 177 ? -14.363 -23.096 11.562 1.00 93.75 177 PHE A CA 1
ATOM 1343 C C . PHE A 1 177 ? -15.145 -21.859 11.996 1.00 93.75 177 PHE A C 1
ATOM 1345 O O . PHE A 1 177 ? -14.532 -20.849 12.334 1.00 93.75 177 PHE A O 1
ATOM 1352 N N . TYR A 1 178 ? -16.474 -21.928 12.058 1.00 94.81 178 TYR A N 1
ATOM 1353 C CA . TYR A 1 178 ? -17.288 -20.825 12.558 1.00 94.81 178 TYR A CA 1
ATOM 1354 C C . TYR A 1 178 ? -16.886 -20.419 13.985 1.00 94.81 178 TYR A C 1
ATOM 1356 O O . TYR A 1 178 ? -16.617 -19.241 14.227 1.00 94.81 178 TYR A O 1
ATOM 1364 N N . ARG A 1 179 ? -16.772 -21.382 14.913 1.00 95.12 179 ARG A N 1
ATOM 1365 C CA . ARG A 1 179 ? -16.391 -21.126 16.311 1.00 95.12 179 ARG A CA 1
ATOM 1366 C C . ARG A 1 179 ? -14.971 -20.570 16.428 1.00 95.12 179 ARG A C 1
ATOM 1368 O O . ARG A 1 179 ? -14.788 -19.580 17.127 1.00 95.12 179 ARG A O 1
ATOM 1375 N N . LEU A 1 180 ? -14.002 -21.117 15.686 1.00 94.19 180 LEU A N 1
ATOM 1376 C CA . LEU A 1 180 ? -12.633 -20.575 15.640 1.00 94.19 180 LEU A CA 1
ATOM 1377 C C . LEU A 1 180 ? -12.594 -19.129 15.119 1.00 94.19 180 LEU A C 1
ATOM 1379 O O . LEU A 1 180 ? -11.863 -18.287 15.640 1.00 94.19 180 LEU A O 1
ATOM 1383 N N . GLY A 1 181 ? -13.388 -18.830 14.087 1.00 94.50 181 GLY A N 1
ATOM 1384 C CA . GLY A 1 181 ? -13.514 -17.477 13.555 1.00 94.50 181 GLY A CA 1
ATOM 1385 C C . GLY A 1 181 ? -14.089 -16.504 14.583 1.00 94.50 181 GLY A C 1
ATOM 1386 O O . GLY A 1 181 ? -13.570 -15.401 14.731 1.00 94.50 181 GLY A O 1
ATOM 1387 N N . MET A 1 182 ? -15.129 -16.920 15.310 1.00 94.38 182 MET A N 1
ATOM 1388 C CA . MET A 1 182 ? -15.735 -16.117 16.376 1.00 94.38 182 MET A CA 1
ATOM 1389 C C . MET A 1 182 ? -14.762 -15.877 17.532 1.00 94.38 182 MET A C 1
ATOM 1391 O O . MET A 1 182 ? -14.579 -14.732 17.923 1.00 94.38 182 MET A O 1
ATOM 1395 N N . GLU A 1 183 ? -14.084 -16.917 18.021 1.00 94.00 183 GLU A N 1
ATOM 1396 C CA . GLU A 1 183 ? -13.101 -16.818 19.112 1.00 94.00 183 GLU A CA 1
ATOM 1397 C C . GLU A 1 183 ? -11.952 -15.853 18.768 1.00 94.00 183 GLU A C 1
ATOM 1399 O O . GLU A 1 183 ? -11.528 -15.046 19.593 1.00 94.00 183 GLU A O 1
ATOM 1404 N N . SER A 1 184 ? -11.466 -15.873 17.521 1.00 92.88 184 SER A N 1
ATOM 1405 C CA . SER A 1 184 ? -10.408 -14.950 17.082 1.00 92.88 184 SER A CA 1
ATOM 1406 C C . SER A 1 184 ? -10.873 -13.485 17.016 1.00 92.88 184 SER A C 1
ATOM 1408 O O . SER A 1 184 ? -10.061 -12.575 17.221 1.00 92.88 184 SER A O 1
ATOM 1410 N N . LEU A 1 185 ? -12.162 -13.246 16.742 1.00 93.12 185 LEU A N 1
ATOM 1411 C CA . LEU A 1 185 ? -12.756 -11.909 16.609 1.00 93.12 185 LEU A CA 1
ATOM 1412 C C . LEU A 1 185 ? -13.305 -11.337 17.914 1.00 93.12 185 LEU A C 1
ATOM 1414 O O . LEU A 1 185 ? -13.288 -10.117 18.073 1.00 93.12 185 LEU A O 1
ATOM 1418 N N . GLU A 1 186 ? -13.764 -12.186 18.832 1.00 92.62 186 GLU A N 1
ATOM 1419 C CA . GLU A 1 186 ? -14.389 -11.804 20.103 1.00 92.62 186 GLU A CA 1
ATOM 1420 C C . GLU A 1 186 ? -13.624 -10.684 20.837 1.00 92.62 186 GLU A C 1
ATOM 1422 O O . GLU A 1 186 ? -14.257 -9.693 21.205 1.00 92.62 186 GLU A O 1
ATOM 1427 N N . PRO A 1 187 ? -12.276 -10.710 20.960 1.00 92.69 187 PRO A N 1
ATOM 1428 C CA . PRO A 1 187 ? -11.546 -9.667 21.683 1.00 92.69 187 PRO A CA 1
ATOM 1429 C C . PRO A 1 187 ? -11.570 -8.275 21.038 1.00 92.69 187 PRO A C 1
ATOM 1431 O O . PRO A 1 187 ? -11.087 -7.323 21.648 1.00 92.69 187 PRO A O 1
ATOM 1434 N N . TYR A 1 188 ? -12.030 -8.175 19.793 1.00 94.94 188 TYR A N 1
ATOM 1435 C CA . TYR A 1 188 ? -11.998 -6.966 18.975 1.00 94.94 188 TYR A CA 1
ATOM 1436 C C . TYR A 1 188 ? -13.393 -6.463 18.601 1.00 94.94 188 TYR A C 1
ATOM 1438 O O . TYR A 1 188 ? -13.530 -5.315 18.182 1.00 94.94 188 TYR A O 1
ATOM 1446 N N . GLN A 1 189 ? -14.417 -7.307 18.734 1.00 92.31 189 GLN A N 1
ATOM 1447 C CA . GLN A 1 189 ? -15.765 -7.013 18.262 1.00 92.31 189 GLN A CA 1
ATOM 1448 C C . GLN A 1 189 ? -16.369 -5.801 18.979 1.00 92.31 189 GLN A C 1
ATOM 1450 O O . GLN A 1 189 ? -16.817 -4.873 18.315 1.00 92.31 189 GLN A O 1
ATOM 1455 N N . GLU A 1 190 ? -16.248 -5.741 20.308 1.00 94.06 190 GLU A N 1
ATOM 1456 C CA . GLU A 1 190 ? -16.691 -4.587 21.105 1.00 94.06 190 GLU A CA 1
ATOM 1457 C C . GLU A 1 190 ? -16.021 -3.283 20.645 1.00 94.06 190 GLU A C 1
ATOM 1459 O O . GLU A 1 190 ? -16.673 -2.256 20.509 1.00 94.06 190 GLU A O 1
ATOM 1464 N N . THR A 1 191 ? -14.726 -3.322 20.319 1.00 96.06 191 THR A N 1
ATOM 1465 C CA . THR A 1 191 ? -13.987 -2.140 19.845 1.00 96.06 191 THR A CA 1
ATOM 1466 C C . THR A 1 191 ? -14.443 -1.680 18.457 1.00 96.06 191 THR A C 1
ATOM 1468 O O . THR A 1 191 ? -14.473 -0.481 18.178 1.00 96.06 191 THR A O 1
ATOM 1471 N N . VAL A 1 192 ? -14.802 -2.616 17.575 1.00 95.81 192 VAL A N 1
ATOM 1472 C CA . VAL A 1 192 ? -15.403 -2.286 16.276 1.00 95.81 192 VAL A CA 1
ATOM 1473 C C . VAL A 1 192 ? -16.784 -1.663 16.477 1.00 95.81 192 VAL A C 1
ATOM 1475 O O . VAL A 1 192 ? -17.078 -0.639 15.863 1.00 95.81 192 VAL A O 1
ATOM 1478 N N . ASP A 1 193 ? -17.601 -2.234 17.360 1.00 94.75 193 ASP A N 1
ATOM 1479 C CA . ASP A 1 193 ? -18.939 -1.726 17.665 1.00 94.75 193 ASP A CA 1
ATOM 1480 C C . ASP A 1 193 ? -18.880 -0.326 18.307 1.00 94.75 193 ASP A C 1
ATOM 1482 O O . ASP A 1 193 ? -19.653 0.554 17.928 1.00 94.75 193 ASP A O 1
ATOM 1486 N N . GLU A 1 194 ? -17.910 -0.066 19.194 1.00 94.69 194 GLU A N 1
ATOM 1487 C CA . GLU A 1 194 ? -17.616 1.268 19.739 1.00 94.69 194 GLU A CA 1
ATOM 1488 C C . GLU A 1 194 ? -17.285 2.279 18.632 1.00 94.69 194 GLU A C 1
ATOM 1490 O O . GLU A 1 194 ? -17.824 3.386 18.635 1.00 94.69 194 GLU A O 1
ATOM 1495 N N . LEU A 1 195 ? -16.436 1.917 17.662 1.00 95.56 195 LEU A N 1
ATOM 1496 C CA . LEU A 1 195 ? -16.135 2.792 16.523 1.00 95.56 195 LEU A CA 1
ATOM 1497 C C . LEU A 1 195 ? -17.375 3.049 15.662 1.00 95.56 195 LEU A C 1
ATOM 1499 O O . LEU A 1 195 ? -17.652 4.192 15.313 1.00 95.56 195 LEU A O 1
ATOM 1503 N N . LEU A 1 196 ? -18.156 2.012 15.352 1.00 95.75 196 LEU A N 1
ATOM 1504 C CA . LEU A 1 196 ? -19.386 2.150 14.567 1.00 95.75 196 LEU A CA 1
ATOM 1505 C C . LEU A 1 196 ? -20.476 2.942 15.309 1.00 95.75 196 LEU A C 1
ATOM 1507 O O . LEU A 1 196 ? -21.360 3.518 14.668 1.00 95.75 196 LEU A O 1
ATOM 1511 N N . SER A 1 197 ? -20.418 3.005 16.644 1.00 94.19 197 SER A N 1
ATOM 1512 C CA . SER A 1 197 ? -21.375 3.751 17.468 1.00 94.19 197 SER A CA 1
ATOM 1513 C C . SER A 1 197 ? -21.310 5.269 17.268 1.00 94.19 197 SER A C 1
ATOM 1515 O O . SER A 1 197 ? -22.316 5.938 17.509 1.00 94.19 197 SER A O 1
ATOM 1517 N N . ILE A 1 198 ? -20.186 5.794 16.753 1.00 92.94 198 ILE A N 1
ATOM 1518 C CA . ILE A 1 198 ? -20.020 7.211 16.378 1.00 92.94 198 ILE A CA 1
ATOM 1519 C C . ILE A 1 198 ? -21.028 7.598 15.279 1.00 92.94 198 ILE A C 1
ATOM 1521 O O . ILE A 1 198 ? -21.516 8.727 15.240 1.00 92.94 198 ILE A O 1
ATOM 1525 N N . LYS A 1 199 ? -21.392 6.652 14.399 1.00 91.56 199 LYS A N 1
ATOM 1526 C CA . LYS A 1 199 ? -22.325 6.849 13.278 1.00 91.56 199 LYS A CA 1
ATOM 1527 C C . LYS A 1 199 ? -21.922 8.051 12.420 1.00 91.56 199 LYS A C 1
ATOM 1529 O O . LYS A 1 199 ? -20.797 8.101 11.933 1.00 91.56 199 LYS A O 1
ATOM 1534 N N . THR A 1 200 ? -22.837 8.994 12.219 1.00 83.69 200 THR A N 1
ATOM 1535 C CA . THR A 1 200 ? -22.624 10.243 11.484 1.00 83.69 200 THR A CA 1
ATOM 1536 C C . THR A 1 200 ? -22.167 11.393 12.380 1.00 83.69 200 THR A C 1
ATOM 1538 O O . THR A 1 200 ? -21.774 12.430 11.854 1.00 83.69 200 THR A O 1
ATOM 1541 N N . ASP A 1 201 ? -22.177 11.215 13.703 1.00 83.56 201 ASP A N 1
ATOM 1542 C CA . ASP A 1 201 ? -21.912 12.260 14.697 1.00 83.56 201 ASP A CA 1
ATOM 1543 C C . ASP A 1 201 ? -20.408 12.368 14.993 1.00 83.56 201 ASP A C 1
ATOM 1545 O O . ASP A 1 201 ? -19.947 12.254 16.130 1.00 83.56 201 ASP A O 1
ATOM 1549 N N . VAL A 1 202 ? -19.616 12.559 13.934 1.00 87.06 202 VAL A N 1
ATOM 1550 C CA . VAL A 1 202 ? -18.165 12.744 14.054 1.00 87.06 202 VAL A CA 1
ATOM 1551 C C . VAL A 1 202 ? -17.886 14.032 14.822 1.00 87.06 202 VAL A C 1
ATOM 1553 O O . VAL A 1 202 ? -18.431 15.094 14.514 1.00 87.06 202 VAL A O 1
ATOM 1556 N N . GLN A 1 203 ? -17.015 13.939 15.825 1.00 90.38 203 GLN A N 1
ATOM 1557 C CA . GLN A 1 203 ? -16.613 15.090 16.626 1.00 90.38 203 GLN A CA 1
ATOM 1558 C C . GLN A 1 203 ? -15.974 16.163 15.733 1.00 90.38 203 GLN A C 1
ATOM 1560 O O . GLN A 1 203 ? -15.164 15.821 14.864 1.00 90.38 203 GLN A O 1
ATOM 1565 N N . PRO A 1 204 ? -16.277 17.454 15.961 1.00 91.31 204 PRO A N 1
ATOM 1566 C CA . PRO A 1 204 ? -15.672 18.525 15.186 1.00 91.31 204 PRO A CA 1
ATOM 1567 C C . PRO A 1 204 ? -14.150 18.490 15.331 1.00 91.31 204 PRO A C 1
ATOM 1569 O O . PRO A 1 204 ? -13.624 18.143 16.393 1.00 91.31 204 PRO A O 1
ATOM 1572 N N . LEU A 1 205 ? -13.452 18.862 14.257 1.00 93.06 205 LEU A N 1
ATOM 1573 C CA . LEU A 1 205 ? -11.997 18.935 14.275 1.00 93.06 205 LEU A CA 1
ATOM 1574 C C . LEU A 1 205 ? -11.532 19.939 15.348 1.00 93.06 205 LEU A C 1
ATOM 1576 O O . LEU A 1 205 ? -12.204 20.955 15.577 1.00 93.06 205 LEU A O 1
ATOM 1580 N N . PRO A 1 206 ? -10.377 19.693 15.991 1.00 92.50 206 PRO A N 1
ATOM 1581 C CA . PRO A 1 206 ? -9.731 20.680 16.844 1.00 92.50 206 PRO A CA 1
ATOM 1582 C C . PRO A 1 206 ? -9.552 22.017 16.113 1.00 92.50 206 PRO A C 1
ATOM 1584 O O . PRO A 1 206 ? -9.138 22.052 14.957 1.00 92.50 206 PRO A O 1
ATOM 1587 N N . LYS A 1 207 ? -9.859 23.129 16.794 1.00 89.38 207 LYS A N 1
ATOM 1588 C CA . LYS A 1 207 ? -9.714 24.482 16.221 1.00 89.38 207 LYS A CA 1
ATOM 1589 C C . LYS A 1 207 ? -8.256 24.852 15.954 1.00 89.38 207 LYS A C 1
ATOM 1591 O O . LYS A 1 207 ? -7.981 25.619 15.040 1.00 89.38 207 LYS A O 1
ATOM 1596 N N . SER A 1 208 ? -7.353 24.351 16.790 1.00 93.94 208 SER A N 1
ATOM 1597 C CA . SER A 1 208 ? -5.915 24.542 16.670 1.00 93.94 208 SER A CA 1
ATOM 1598 C C . SER A 1 208 ? -5.185 23.289 17.135 1.00 93.94 208 SER A C 1
ATOM 1600 O O . SER A 1 208 ? -5.536 22.668 18.143 1.00 93.94 208 SER A O 1
ATOM 1602 N N . TRP A 1 209 ? -4.148 22.932 16.390 1.00 96.50 209 TRP A N 1
ATOM 1603 C CA . TRP A 1 209 ? -3.241 21.837 16.701 1.00 96.50 209 TRP A CA 1
ATOM 1604 C C . TRP A 1 209 ? -2.026 22.380 17.450 1.00 96.50 209 TRP A C 1
ATOM 1606 O O . TRP A 1 209 ? -1.543 23.477 17.174 1.00 96.50 209 TRP A O 1
ATOM 1616 N N . LEU A 1 210 ? -1.522 21.627 18.421 1.00 96.75 210 LEU A N 1
ATOM 1617 C CA . LEU A 1 210 ? -0.379 22.025 19.232 1.00 96.75 210 LEU A CA 1
ATOM 1618 C C . LEU A 1 210 ? 0.880 21.506 18.543 1.00 96.75 210 LEU A C 1
ATOM 1620 O O . LEU A 1 210 ? 1.020 20.302 18.345 1.00 96.75 210 LEU A O 1
ATOM 1624 N N . PHE A 1 211 ? 1.792 22.409 18.192 1.00 96.94 211 PHE A N 1
ATOM 1625 C CA . PHE A 1 211 ? 3.071 22.044 17.593 1.00 96.94 211 PHE A CA 1
ATOM 1626 C C . PHE A 1 211 ? 4.044 21.574 18.682 1.00 96.94 211 PHE A C 1
ATOM 1628 O O . PHE A 1 211 ? 4.843 22.350 19.203 1.00 96.94 211 PHE A O 1
ATOM 1635 N N . LYS A 1 212 ? 3.903 20.313 19.099 1.00 96.56 212 LYS A N 1
ATOM 1636 C CA . LYS A 1 212 ? 4.721 19.673 20.136 1.00 96.56 212 LYS A CA 1
ATOM 1637 C C . LYS A 1 212 ? 4.985 18.218 19.762 1.00 96.56 212 LYS A C 1
ATOM 1639 O O . LYS A 1 212 ? 4.072 17.554 19.279 1.00 96.56 212 LYS A O 1
ATOM 1644 N N . SER A 1 213 ? 6.204 17.738 20.007 1.00 96.81 213 SER A N 1
ATOM 1645 C CA . SER A 1 213 ? 6.618 16.381 19.658 1.00 96.81 213 SER A CA 1
ATOM 1646 C C . SER A 1 213 ? 5.793 15.311 20.381 1.00 96.81 213 SER A C 1
ATOM 1648 O O . SER A 1 213 ? 5.327 15.489 21.513 1.00 96.81 213 SER A O 1
ATOM 1650 N N . GLY A 1 214 ? 5.628 14.168 19.716 1.00 97.50 214 GLY A N 1
ATOM 1651 C CA . GLY A 1 214 ? 4.865 13.043 20.244 1.00 97.50 214 GLY A CA 1
ATOM 1652 C C . GLY A 1 214 ? 3.355 13.235 20.123 1.00 97.50 214 GLY A C 1
ATOM 1653 O O . GLY A 1 214 ? 2.875 14.044 19.333 1.00 97.50 214 GLY A O 1
ATOM 1654 N N . TRP A 1 215 ? 2.594 12.438 20.876 1.00 98.31 215 TRP A N 1
ATOM 1655 C CA . TRP A 1 215 ? 1.134 12.446 20.812 1.00 98.31 215 TRP A CA 1
ATOM 1656 C C . TRP A 1 215 ? 0.516 13.521 21.706 1.00 98.31 215 TRP A C 1
ATOM 1658 O O . TRP A 1 215 ? 0.774 13.583 22.912 1.00 98.31 215 TRP A O 1
ATOM 1668 N N . ILE A 1 216 ? -0.395 14.296 21.121 1.00 98.38 216 ILE A N 1
ATOM 1669 C CA . ILE A 1 216 ? -1.304 15.202 21.821 1.00 98.38 216 ILE A CA 1
ATOM 1670 C C . ILE A 1 216 ? -2.742 14.740 21.588 1.00 98.38 216 ILE A C 1
ATOM 1672 O O . ILE A 1 216 ? -3.157 14.485 20.457 1.00 98.38 216 ILE A O 1
ATOM 1676 N N . ARG A 1 217 ? -3.503 14.629 22.675 1.00 97.94 217 ARG A N 1
ATOM 1677 C CA . ARG A 1 217 ? -4.899 14.203 22.725 1.00 97.94 217 ARG A CA 1
ATOM 1678 C C . ARG A 1 217 ? -5.820 15.413 22.870 1.00 97.94 217 ARG A C 1
ATOM 1680 O O . ARG A 1 217 ? -5.623 16.247 23.749 1.00 97.94 217 ARG A O 1
ATOM 1687 N N . TYR A 1 218 ? -6.873 15.449 22.062 1.00 97.25 218 TYR A N 1
ATOM 1688 C CA . TYR A 1 218 ? -7.885 16.501 22.004 1.00 97.25 218 TYR A CA 1
ATOM 1689 C C . TYR A 1 218 ? -9.256 15.898 22.308 1.00 97.25 218 TYR A C 1
ATOM 1691 O O . TYR A 1 218 ? -9.956 15.410 21.417 1.00 97.25 218 TYR A O 1
ATOM 1699 N N . ALA A 1 219 ? -9.628 15.889 23.588 1.00 95.38 219 ALA A N 1
ATOM 1700 C CA . ALA A 1 219 ? -10.944 15.431 24.021 1.00 95.38 219 ALA A CA 1
ATOM 1701 C C . ALA A 1 219 ? -11.951 16.597 24.061 1.00 95.38 219 ALA A C 1
ATOM 1703 O O . ALA A 1 219 ? -11.576 17.707 24.448 1.00 95.38 219 ALA A O 1
ATOM 1704 N N . PRO A 1 220 ? -13.235 16.367 23.731 1.00 92.44 220 PRO A N 1
ATOM 1705 C CA . PRO A 1 220 ? -14.259 17.406 23.782 1.00 92.44 220 PRO A CA 1
ATOM 1706 C C . PRO A 1 220 ? -14.328 18.097 25.149 1.00 92.44 220 PRO A C 1
ATOM 1708 O O . PRO A 1 220 ? -14.459 17.440 26.182 1.00 92.44 220 PRO A O 1
ATOM 1711 N N . GLY A 1 221 ? -14.245 19.430 25.149 1.00 89.19 221 GLY A N 1
ATOM 1712 C CA . GLY A 1 221 ? -14.353 20.251 26.360 1.00 89.19 221 GLY A CA 1
ATOM 1713 C C . GLY A 1 221 ? -13.166 20.156 27.326 1.00 89.19 221 GLY A C 1
ATOM 1714 O O . GLY A 1 221 ? -13.284 20.628 28.454 1.00 89.19 221 GLY A O 1
ATOM 1715 N N . LYS A 1 222 ? -12.043 19.550 26.919 1.00 93.00 222 LYS A N 1
ATOM 1716 C CA . LYS A 1 222 ? -10.806 19.479 27.709 1.00 93.00 222 LYS A CA 1
ATOM 1717 C C . LYS A 1 222 ? -9.657 20.181 26.991 1.00 93.00 222 LYS A C 1
ATOM 1719 O O . LYS A 1 222 ? -9.655 20.284 25.767 1.00 93.00 222 LYS A O 1
ATOM 1724 N N . GLU A 1 223 ? -8.677 20.625 27.769 1.00 94.12 223 GLU A N 1
ATOM 1725 C CA . GLU A 1 223 ? -7.419 21.148 27.236 1.00 94.12 223 GLU A CA 1
ATOM 1726 C C . GLU A 1 223 ? -6.596 20.036 26.555 1.00 94.12 223 GLU A C 1
ATOM 1728 O O . GLU A 1 223 ? -6.708 18.870 26.958 1.00 94.12 223 GLU A O 1
ATOM 1733 N N . PRO A 1 224 ? -5.768 20.368 25.544 1.00 96.75 224 PRO A N 1
ATOM 1734 C CA . PRO A 1 224 ? -4.883 19.408 24.893 1.00 96.75 224 PRO A CA 1
ATOM 1735 C C . PRO A 1 224 ? -3.938 18.727 25.890 1.00 96.75 224 PRO A C 1
ATOM 1737 O O . PRO A 1 224 ? -3.234 19.385 26.656 1.00 96.75 224 PRO A O 1
ATOM 1740 N N . GLU A 1 225 ? -3.893 17.398 25.858 1.00 96.94 225 GLU A N 1
ATOM 1741 C CA . GLU A 1 225 ? -3.141 16.580 26.811 1.00 96.94 225 GLU A CA 1
ATOM 1742 C C . GLU A 1 225 ? -2.036 15.801 26.094 1.00 96.94 225 GLU A C 1
ATOM 1744 O O . GLU A 1 225 ? -2.292 15.108 25.113 1.00 96.94 225 GLU A O 1
ATOM 1749 N N . SER A 1 226 ? -0.798 15.882 26.584 1.00 97.75 226 SER A N 1
ATOM 1750 C CA . SER A 1 226 ? 0.301 15.074 26.047 1.00 97.75 226 SER A CA 1
ATOM 1751 C C . SER A 1 226 ? 0.221 13.654 26.594 1.00 97.75 226 SER A C 1
ATOM 1753 O O . SER A 1 226 ? 0.178 13.453 27.806 1.00 97.75 226 SER A O 1
ATOM 1755 N N . VAL A 1 227 ? 0.206 12.675 25.694 1.00 97.94 227 VAL A N 1
ATOM 1756 C CA . VAL A 1 227 ? 0.086 11.252 26.028 1.00 97.94 227 VAL A CA 1
ATOM 1757 C C . VAL A 1 227 ? 1.221 10.464 25.367 1.00 97.94 227 VAL A C 1
ATOM 1759 O O . VAL A 1 227 ? 1.730 10.879 24.330 1.00 97.94 227 VAL A O 1
ATOM 1762 N N . PRO A 1 228 ? 1.652 9.322 25.925 1.00 97.19 228 PRO A N 1
ATOM 1763 C CA . PRO A 1 228 ? 2.700 8.506 25.305 1.00 97.19 228 PRO A CA 1
ATOM 1764 C C . PRO A 1 228 ? 2.216 7.753 24.053 1.00 97.19 228 PRO A C 1
ATOM 1766 O O . PRO A 1 228 ? 3.015 7.433 23.178 1.00 97.19 228 PRO A O 1
ATOM 1769 N N . TYR A 1 229 ? 0.921 7.449 23.975 1.00 97.31 229 TYR A N 1
ATOM 1770 C CA . TYR A 1 229 ? 0.249 6.751 22.876 1.00 97.31 229 TYR A CA 1
ATOM 1771 C C . TYR A 1 229 ? -1.269 7.000 22.963 1.00 97.31 229 TYR A C 1
ATOM 1773 O O . TYR A 1 229 ? -1.752 7.391 24.032 1.00 97.31 229 TYR A O 1
ATOM 1781 N N . PRO A 1 230 ? -2.052 6.758 21.892 1.00 97.69 230 PRO A N 1
ATOM 1782 C CA . PRO A 1 230 ? -3.504 6.918 21.939 1.00 97.69 230 PRO A CA 1
ATOM 1783 C C . PRO A 1 230 ? -4.151 5.985 22.969 1.00 97.69 230 PRO A C 1
ATOM 1785 O O . PRO A 1 230 ? -3.856 4.788 22.998 1.00 97.69 230 PRO A O 1
ATOM 1788 N N . LEU A 1 231 ? -5.031 6.528 23.814 1.00 97.00 231 LEU A N 1
ATOM 1789 C CA . LEU A 1 231 ? -5.559 5.823 24.991 1.00 97.00 231 LEU A CA 1
ATOM 1790 C C . LEU A 1 231 ? -6.720 4.877 24.664 1.00 97.00 231 LEU A C 1
ATOM 1792 O O . LEU A 1 231 ? -6.951 3.905 25.379 1.00 97.00 231 LEU A O 1
ATOM 1796 N N . GLU A 1 232 ? -7.481 5.161 23.608 1.00 96.19 232 GLU A N 1
ATOM 1797 C CA . GLU A 1 232 ? -8.580 4.295 23.188 1.00 96.19 232 GLU A CA 1
ATOM 1798 C C . GLU A 1 232 ? -8.096 3.130 22.306 1.00 96.19 232 GLU A C 1
ATOM 1800 O O . GLU A 1 232 ? -7.049 3.189 21.658 1.00 96.19 232 GLU A O 1
ATOM 1805 N N . LYS A 1 233 ? -8.878 2.042 22.292 1.00 96.62 233 LYS A N 1
ATOM 1806 C CA . LYS A 1 233 ? -8.543 0.806 21.568 1.00 96.62 233 LYS A CA 1
ATOM 1807 C C . LYS A 1 233 ? -8.913 0.852 20.088 1.00 96.62 233 LYS A C 1
ATOM 1809 O O . LYS A 1 233 ? -8.260 0.189 19.291 1.00 96.62 233 LYS A O 1
ATOM 1814 N N . GLY A 1 234 ? -9.977 1.571 19.738 1.00 97.38 234 GLY A N 1
ATOM 1815 C CA . GLY A 1 234 ? -10.455 1.723 18.367 1.00 97.38 234 GLY A CA 1
ATOM 1816 C C . GLY A 1 234 ? -10.005 3.060 17.804 1.00 97.38 234 GLY A C 1
ATOM 1817 O O . GLY A 1 234 ? -10.395 4.102 18.333 1.00 97.38 234 GLY A O 1
ATOM 1818 N N . LEU A 1 235 ? -9.187 3.017 16.757 1.00 97.94 235 LEU A N 1
ATOM 1819 C CA . LEU A 1 235 ? -8.560 4.184 16.149 1.00 97.94 235 LEU A CA 1
ATOM 1820 C C . LEU A 1 235 ? -8.762 4.152 14.636 1.00 97.94 235 LEU A C 1
ATOM 1822 O O . LEU A 1 235 ? -8.596 3.107 14.011 1.00 97.94 235 LEU A O 1
ATOM 1826 N N . VAL A 1 236 ? -9.063 5.301 14.047 1.00 98.38 236 VAL A N 1
ATOM 1827 C CA . VAL A 1 236 ? -8.863 5.562 12.619 1.00 98.38 236 VAL A CA 1
ATOM 1828 C C . VAL A 1 236 ? -7.589 6.378 12.488 1.00 98.38 236 VAL A C 1
ATOM 1830 O O . VAL A 1 236 ? -7.425 7.334 13.237 1.00 98.38 236 VAL A O 1
ATOM 1833 N N . PHE A 1 237 ? -6.669 5.978 11.619 1.00 98.12 237 PHE A N 1
ATOM 1834 C CA . PHE A 1 237 ? -5.293 6.469 11.624 1.00 98.12 237 PHE A CA 1
ATOM 1835 C C . PHE A 1 237 ? -4.776 6.716 10.209 1.00 98.12 237 PHE A C 1
ATOM 1837 O O . PHE A 1 237 ? -5.055 5.926 9.309 1.00 98.12 237 PHE A O 1
ATOM 1844 N N . ASP A 1 238 ? -4.009 7.793 10.064 1.00 97.50 238 ASP A N 1
ATOM 1845 C CA . ASP A 1 238 ? -3.331 8.200 8.833 1.00 97.50 238 ASP A CA 1
ATOM 1846 C C . ASP A 1 238 ? -2.014 8.918 9.177 1.00 97.50 238 ASP A C 1
ATOM 1848 O O . ASP A 1 238 ? -1.925 9.605 10.209 1.00 97.50 238 ASP A O 1
ATOM 1852 N N . VAL A 1 239 ? -0.986 8.740 8.340 1.00 96.56 239 VAL A N 1
ATOM 1853 C CA . VAL A 1 239 ? 0.346 9.327 8.543 1.00 96.56 239 VAL A CA 1
ATOM 1854 C C . VAL A 1 239 ? 0.909 9.947 7.273 1.00 96.56 239 VAL A C 1
ATOM 1856 O O . VAL A 1 239 ? 0.855 9.363 6.194 1.00 96.56 239 VAL A O 1
ATOM 1859 N N . GLU A 1 240 ? 1.582 11.083 7.437 1.00 95.50 240 GLU A N 1
ATOM 1860 C CA . GLU A 1 240 ? 2.291 11.749 6.353 1.00 95.50 240 GLU A CA 1
ATOM 1861 C C . GLU A 1 240 ? 3.810 11.674 6.533 1.00 95.50 240 GLU A C 1
ATOM 1863 O O . GLU A 1 240 ? 4.354 11.667 7.646 1.00 95.50 240 GLU A O 1
ATOM 1868 N N . VAL A 1 241 ? 4.513 11.597 5.400 1.00 94.69 241 VAL A N 1
ATOM 1869 C CA . VAL A 1 241 ? 5.977 11.476 5.319 1.00 94.69 241 VAL A CA 1
ATOM 1870 C C . VAL A 1 241 ? 6.528 12.446 4.272 1.00 94.69 241 VAL A C 1
ATOM 1872 O O . VAL A 1 241 ? 5.916 12.660 3.227 1.00 94.69 241 VAL A O 1
ATOM 1875 N N . LEU A 1 242 ? 7.745 12.947 4.486 1.00 93.12 242 LEU A N 1
ATOM 1876 C CA . LEU A 1 242 ? 8.512 13.664 3.461 1.00 93.12 242 LEU A CA 1
ATOM 1877 C C . LEU A 1 242 ? 9.258 12.666 2.565 1.00 93.12 242 LEU A C 1
ATOM 1879 O O . LEU A 1 242 ? 10.474 12.512 2.670 1.00 93.12 242 LEU A O 1
ATOM 1883 N N . TYR A 1 243 ? 8.536 11.967 1.686 1.00 89.94 243 TYR A N 1
ATOM 1884 C CA . TYR A 1 243 ? 9.046 10.773 0.989 1.00 89.94 243 TYR A CA 1
ATOM 1885 C C . TYR A 1 243 ? 10.279 11.009 0.096 1.00 89.94 243 TYR A C 1
ATOM 1887 O O . TYR A 1 243 ? 10.981 10.051 -0.229 1.00 89.94 243 TYR A O 1
ATOM 1895 N N . LYS A 1 244 ? 10.551 12.257 -0.320 1.00 91.94 244 LYS A N 1
ATOM 1896 C CA . LYS A 1 244 ? 11.770 12.616 -1.070 1.00 91.94 244 LYS A CA 1
ATOM 1897 C C . LYS A 1 244 ? 13.009 12.754 -0.181 1.00 91.94 244 LYS A C 1
ATOM 1899 O O . LYS A 1 244 ? 14.118 12.675 -0.698 1.00 91.94 244 LYS A O 1
ATOM 1904 N N . ILE A 1 245 ? 12.822 12.966 1.122 1.00 91.19 245 ILE A N 1
ATOM 1905 C CA . ILE A 1 245 ? 13.896 13.132 2.111 1.00 91.19 245 ILE A CA 1
ATOM 1906 C C . ILE A 1 245 ? 14.080 11.841 2.909 1.00 91.19 245 ILE A C 1
ATOM 1908 O O . ILE A 1 245 ? 15.191 11.334 3.016 1.00 91.19 245 ILE A O 1
ATOM 1912 N N . SER A 1 246 ? 12.993 11.305 3.469 1.00 92.25 246 SER A N 1
ATOM 1913 C CA . SER A 1 246 ? 13.025 10.153 4.366 1.00 92.25 246 SER A CA 1
ATOM 1914 C C . SER A 1 246 ? 11.731 9.341 4.298 1.00 92.25 246 SER A C 1
ATOM 1916 O O . SER A 1 246 ? 10.669 9.819 3.902 1.00 92.25 246 SER A O 1
ATOM 1918 N N . LYS A 1 247 ? 11.819 8.078 4.718 1.00 92.56 247 LYS A N 1
ATOM 1919 C CA . LYS A 1 247 ? 10.674 7.169 4.858 1.00 92.56 247 LYS A CA 1
ATOM 1920 C C . LYS A 1 247 ? 9.984 7.297 6.220 1.00 92.56 247 LYS A C 1
ATOM 1922 O O . LYS A 1 247 ? 8.951 6.660 6.415 1.00 92.56 247 LYS A O 1
ATOM 1927 N N . TYR A 1 248 ? 10.560 8.045 7.159 1.00 95.69 248 TYR A N 1
ATOM 1928 C CA . TYR A 1 248 ? 10.037 8.200 8.515 1.00 95.69 248 TYR A CA 1
ATOM 1929 C C . TYR A 1 248 ? 8.901 9.241 8.577 1.00 95.69 248 TYR A C 1
ATOM 1931 O O . TYR A 1 248 ? 8.844 10.151 7.745 1.00 95.69 248 TYR A O 1
ATOM 1939 N N . PRO A 1 249 ? 7.957 9.083 9.522 1.00 96.25 249 PRO A N 1
ATOM 1940 C CA . PRO A 1 249 ? 6.806 9.969 9.676 1.00 96.25 249 PRO A CA 1
ATOM 1941 C C . PRO A 1 249 ? 7.194 11.384 10.110 1.00 96.25 249 PRO A C 1
ATOM 1943 O O . PRO A 1 249 ? 8.092 11.573 10.932 1.00 96.25 249 PRO A O 1
ATOM 1946 N N . VAL A 1 250 ? 6.469 12.376 9.584 1.00 95.69 250 VAL A N 1
ATOM 1947 C CA . VAL A 1 250 ? 6.606 13.788 9.983 1.00 95.69 250 VAL A CA 1
ATOM 1948 C C . VAL A 1 250 ? 5.446 14.250 10.855 1.00 95.69 250 VAL A C 1
ATOM 1950 O O . VAL A 1 250 ? 5.681 14.831 11.914 1.00 95.69 250 VAL A O 1
ATOM 1953 N N . ILE A 1 251 ? 4.214 13.931 10.461 1.00 96.94 251 ILE A N 1
ATOM 1954 C CA . ILE A 1 251 ? 3.002 14.173 11.245 1.00 96.94 251 ILE A CA 1
ATOM 1955 C C . ILE A 1 251 ? 2.030 13.008 11.067 1.00 96.94 251 ILE A C 1
ATOM 1957 O O . ILE A 1 251 ? 2.063 12.314 10.051 1.00 96.94 251 ILE A O 1
ATOM 1961 N N . ALA A 1 252 ? 1.169 12.785 12.053 1.00 97.88 252 ALA A N 1
ATOM 1962 C CA . ALA A 1 252 ? 0.112 11.787 11.964 1.00 97.88 252 ALA A CA 1
ATOM 1963 C C . ALA A 1 252 ? -1.143 12.262 12.687 1.00 97.88 252 ALA A C 1
ATOM 1965 O O . ALA A 1 252 ? -1.067 13.020 13.657 1.00 97.88 252 ALA A O 1
ATOM 1966 N N . THR A 1 253 ? -2.295 11.756 12.264 1.00 97.94 253 THR A N 1
ATOM 1967 C CA . THR A 1 253 ? -3.562 12.008 12.952 1.00 97.94 253 THR A CA 1
ATOM 1968 C C . THR A 1 253 ? -4.269 10.705 13.261 1.00 97.94 253 THR A C 1
ATOM 1970 O O . THR A 1 253 ? -4.243 9.765 12.468 1.00 97.94 253 THR A O 1
ATOM 1973 N N . ALA A 1 254 ? -4.911 10.645 14.426 1.00 98.12 254 ALA A N 1
ATOM 1974 C CA . ALA A 1 254 ? -5.795 9.543 14.765 1.00 98.12 254 ALA A CA 1
ATOM 1975 C C . ALA A 1 254 ? -7.119 10.048 15.337 1.00 98.12 254 ALA A C 1
ATOM 1977 O O . ALA A 1 254 ? -7.180 11.100 15.976 1.00 98.12 254 ALA A O 1
ATOM 1978 N N . TYR A 1 255 ? -8.175 9.271 15.141 1.00 97.81 255 TYR A N 1
ATOM 1979 C CA . TYR A 1 255 ? -9.503 9.559 15.660 1.00 97.81 255 TYR A CA 1
ATOM 1980 C C . TYR A 1 255 ? -10.086 8.344 16.372 1.00 97.81 255 TYR A C 1
ATOM 1982 O O . TYR A 1 255 ? -10.033 7.229 15.856 1.00 97.81 255 TYR A O 1
ATOM 1990 N N . SER A 1 256 ? -10.646 8.558 17.559 1.00 96.62 256 SER A N 1
ATOM 1991 C CA . SER A 1 256 ? -11.357 7.544 18.336 1.00 96.62 256 SER A CA 1
ATOM 1992 C C . SER A 1 256 ? -12.793 7.985 18.615 1.00 96.62 256 SER A C 1
ATOM 1994 O O . SER A 1 256 ? -13.169 9.132 18.386 1.00 96.62 256 SER A O 1
ATOM 1996 N N . HIS A 1 257 ? -13.600 7.102 19.210 1.00 94.56 257 HIS A N 1
ATOM 1997 C CA . HIS A 1 257 ? -14.950 7.463 19.660 1.00 94.56 257 HIS A CA 1
ATOM 1998 C C . HIS A 1 257 ? -14.968 8.534 20.772 1.00 94.56 257 HIS A C 1
ATOM 2000 O O . HIS A 1 257 ? -16.029 9.070 21.092 1.00 94.56 257 HIS A O 1
ATOM 2006 N N . LYS A 1 258 ? -13.811 8.864 21.371 1.00 94.81 258 LYS A N 1
ATOM 2007 C CA . LYS A 1 258 ? -13.691 9.830 22.476 1.00 94.81 258 LYS A CA 1
ATOM 2008 C C . LYS A 1 258 ? -12.903 11.083 22.134 1.00 94.81 258 LYS A C 1
ATOM 2010 O O . LYS A 1 258 ? -13.223 12.117 22.716 1.00 94.81 258 LYS A O 1
ATOM 2015 N N . ALA A 1 259 ? -11.888 11.013 21.279 1.00 96.50 259 ALA A N 1
ATOM 2016 C CA . ALA A 1 259 ? -10.964 12.125 21.078 1.00 96.50 259 ALA A CA 1
ATOM 2017 C C . ALA A 1 259 ? -10.268 12.090 19.711 1.00 96.50 259 ALA A C 1
ATOM 2019 O O . ALA A 1 259 ? -10.125 11.038 19.084 1.00 96.50 259 ALA A O 1
ATOM 2020 N N . TRP A 1 260 ? -9.771 13.257 19.308 1.00 97.94 260 TRP A N 1
ATOM 2021 C CA . TRP A 1 260 ? -8.786 13.410 18.240 1.00 97.94 260 TRP A CA 1
ATOM 2022 C C . TRP A 1 260 ? -7.367 13.321 18.799 1.00 97.94 260 TRP A C 1
ATOM 2024 O O . TRP A 1 260 ? -7.116 13.659 19.956 1.00 97.94 260 TRP A O 1
ATOM 2034 N N . TYR A 1 261 ? -6.429 12.906 17.959 1.00 98.44 261 TYR A N 1
ATOM 2035 C CA . TYR A 1 261 ? -5.013 12.822 18.282 1.00 98.44 261 TYR A CA 1
ATOM 2036 C C . TYR A 1 261 ? -4.180 13.399 17.147 1.00 98.44 261 TYR A C 1
ATOM 2038 O O . TYR A 1 261 ? -4.444 13.114 15.979 1.00 98.44 261 TYR A O 1
ATOM 2046 N N . GLY A 1 262 ? -3.155 14.167 17.503 1.00 98.12 262 GLY A N 1
ATOM 2047 C CA . GLY A 1 262 ? -2.112 14.616 16.588 1.00 98.12 262 GLY A CA 1
ATOM 2048 C C . GLY A 1 262 ? -0.754 14.136 17.078 1.00 98.12 262 GLY A C 1
ATOM 2049 O O . GLY A 1 262 ? -0.467 14.236 18.271 1.00 98.12 262 GLY A O 1
ATOM 2050 N N . TRP A 1 263 ? 0.059 13.600 16.176 1.00 98.38 263 TRP A N 1
ATOM 2051 C CA . TRP A 1 263 ? 1.451 13.254 16.430 1.00 98.38 263 TRP A CA 1
ATOM 2052 C C . TRP A 1 263 ? 2.361 14.145 15.595 1.00 98.38 263 TRP A C 1
ATOM 2054 O O . TRP A 1 263 ? 2.123 14.303 14.397 1.00 98.38 263 TRP A O 1
ATOM 2064 N N . VAL A 1 264 ? 3.411 14.688 16.209 1.00 97.94 264 VAL A N 1
ATOM 2065 C CA . VAL A 1 264 ? 4.434 15.485 15.518 1.00 97.94 264 VAL A CA 1
ATOM 2066 C C . VAL A 1 264 ? 5.805 14.860 15.746 1.00 97.94 264 VAL A C 1
ATOM 2068 O O . VAL A 1 264 ? 6.154 14.488 16.870 1.00 97.94 264 VAL A O 1
ATOM 2071 N N . SER A 1 265 ? 6.591 14.754 14.676 1.00 96.81 265 SER A N 1
ATOM 2072 C CA . SER A 1 265 ? 7.954 14.236 14.743 1.00 96.81 265 SER A CA 1
ATOM 2073 C C . SER A 1 265 ? 8.869 15.158 15.560 1.00 96.81 265 SER A C 1
ATOM 2075 O O . SER A 1 265 ? 8.847 16.372 15.335 1.00 96.81 265 SER A O 1
ATOM 2077 N N . PRO A 1 266 ? 9.734 14.612 16.441 1.00 96.06 266 PRO A N 1
ATOM 2078 C CA . PRO A 1 266 ? 10.761 15.387 17.147 1.00 96.06 266 PRO A CA 1
ATOM 2079 C C . PRO A 1 266 ? 11.705 16.160 16.214 1.00 96.06 266 PRO A C 1
ATOM 2081 O O . PRO A 1 266 ? 12.292 17.163 16.612 1.00 96.06 266 PRO A O 1
ATOM 2084 N N . PHE A 1 267 ? 11.842 15.713 14.961 1.00 94.81 267 PHE A N 1
ATOM 2085 C CA . PHE A 1 267 ? 12.613 16.420 13.940 1.00 94.81 267 PHE A CA 1
ATOM 2086 C C . PHE A 1 267 ? 12.007 17.787 13.592 1.00 94.81 267 PHE A C 1
ATOM 2088 O O . PHE A 1 267 ? 12.729 18.772 13.476 1.00 94.81 267 PHE A O 1
ATOM 2095 N N . LEU A 1 268 ? 10.678 17.876 13.467 1.00 93.94 268 LEU A N 1
ATOM 2096 C CA . LEU A 1 268 ? 10.014 19.137 13.118 1.00 93.94 268 LEU A CA 1
ATOM 2097 C C . LEU A 1 268 ? 10.066 20.157 14.261 1.00 93.94 268 LEU A C 1
ATOM 2099 O O . LEU A 1 268 ? 10.093 21.357 14.004 1.00 93.94 268 LEU A O 1
ATOM 2103 N N . THR A 1 269 ? 10.086 19.700 15.516 1.00 94.00 269 THR A N 1
ATOM 2104 C CA . THR A 1 269 ? 10.168 20.587 16.687 1.00 94.00 269 THR A CA 1
ATOM 2105 C C . THR A 1 269 ? 11.595 21.008 17.038 1.00 94.00 269 THR A C 1
ATOM 2107 O O . THR A 1 269 ? 11.778 21.816 17.947 1.00 94.00 269 THR A O 1
ATOM 2110 N N . GLY A 1 270 ? 12.605 20.496 16.324 1.00 92.00 270 GLY A N 1
ATOM 2111 C CA . GLY A 1 270 ? 14.019 20.767 16.598 1.00 92.00 270 GLY A CA 1
ATOM 2112 C C . GLY A 1 270 ? 14.573 20.024 17.819 1.00 92.00 270 GLY A C 1
ATOM 2113 O O . GLY A 1 270 ? 15.651 20.354 18.299 1.00 92.00 270 GLY A O 1
ATOM 2114 N N . GLU A 1 271 ? 13.853 19.024 18.335 1.00 92.88 271 GLU A N 1
ATOM 2115 C CA . GLU A 1 271 ? 14.329 18.152 19.419 1.00 92.88 271 GLU A CA 1
ATOM 2116 C C . GLU A 1 271 ? 15.304 17.078 18.916 1.00 92.88 271 GLU A C 1
ATOM 2118 O O . GLU A 1 271 ? 16.048 16.493 19.704 1.00 92.88 271 GLU A O 1
ATOM 2123 N N . SER A 1 272 ? 15.306 16.809 17.608 1.00 91.81 272 SER A N 1
ATOM 2124 C CA . SER A 1 272 ? 16.239 15.894 16.958 1.00 91.81 272 SER A CA 1
ATOM 2125 C C . SER A 1 272 ? 16.762 16.469 15.647 1.00 91.81 272 SER A C 1
ATOM 2127 O O . SER A 1 272 ? 15.991 16.970 14.834 1.00 91.81 272 SER A O 1
ATOM 2129 N N . ASP A 1 273 ? 18.065 16.313 15.413 1.00 88.69 273 ASP A N 1
ATOM 2130 C CA . ASP A 1 273 ? 18.726 16.758 14.181 1.00 88.69 273 ASP A CA 1
ATOM 2131 C C . ASP A 1 273 ? 18.485 15.812 12.990 1.00 88.69 273 ASP A C 1
ATOM 2133 O O . ASP A 1 273 ? 18.772 16.157 11.843 1.00 88.69 273 ASP A O 1
ATOM 2137 N N . THR A 1 274 ? 17.971 14.602 13.240 1.00 90.44 274 THR A N 1
ATOM 2138 C CA . THR A 1 274 ? 17.752 13.576 12.215 1.00 90.44 274 THR A CA 1
ATOM 2139 C C . THR A 1 274 ? 16.276 13.232 12.097 1.00 90.44 274 THR A C 1
ATOM 2141 O O . THR A 1 274 ? 15.619 12.954 13.096 1.00 90.44 274 THR A O 1
ATOM 2144 N N . LEU A 1 275 ? 15.758 13.186 10.868 1.00 87.31 275 LEU A N 1
ATOM 2145 C CA . LEU A 1 275 ? 14.398 12.703 10.600 1.00 87.31 275 LEU A CA 1
ATOM 2146 C C . LEU A 1 275 ? 14.292 11.175 10.751 1.00 87.31 275 LEU A C 1
ATOM 2148 O O . LEU A 1 275 ? 13.237 10.648 11.102 1.00 87.31 275 LEU A O 1
ATOM 2152 N N . ASP A 1 276 ? 15.397 10.468 10.519 1.00 89.69 276 ASP A N 1
ATOM 2153 C CA . ASP A 1 276 ? 15.446 9.014 10.587 1.00 89.69 276 ASP A CA 1
ATOM 2154 C C . ASP A 1 276 ? 15.435 8.502 12.033 1.00 89.69 276 ASP A C 1
ATOM 2156 O O . ASP A 1 276 ? 16.094 9.050 12.915 1.00 89.69 276 ASP A O 1
ATOM 2160 N N . GLY A 1 277 ? 14.703 7.409 12.262 1.00 87.81 277 GLY A N 1
ATOM 2161 C CA . GLY A 1 277 ? 14.637 6.706 13.548 1.00 87.81 277 GLY A CA 1
ATOM 2162 C C . GLY A 1 277 ? 13.416 7.044 14.409 1.00 87.81 277 GLY A C 1
ATOM 2163 O O . GLY A 1 277 ? 13.147 6.335 15.378 1.00 87.81 277 GLY A O 1
ATOM 2164 N N . HIS A 1 278 ? 12.630 8.059 14.040 1.00 93.50 278 HIS A N 1
ATOM 2165 C CA . HIS A 1 278 ? 11.433 8.458 14.790 1.00 93.50 278 HIS A CA 1
ATOM 2166 C C . HIS A 1 278 ? 10.194 7.719 14.292 1.00 93.50 278 HIS A C 1
ATOM 2168 O O . HIS A 1 278 ? 9.608 8.083 13.279 1.00 93.50 278 HIS A O 1
ATOM 2174 N N . LEU A 1 279 ? 9.787 6.667 15.001 1.00 96.69 279 LEU A N 1
ATOM 2175 C CA . LEU A 1 279 ? 8.572 5.899 14.710 1.00 96.69 279 LEU A CA 1
ATOM 2176 C C . LEU A 1 279 ? 7.466 6.180 15.734 1.00 96.69 279 LEU A C 1
ATOM 2178 O O . LEU A 1 279 ? 7.731 6.511 16.888 1.00 96.69 279 LEU A O 1
ATOM 2182 N N . ILE A 1 280 ? 6.213 5.996 15.319 1.00 97.62 280 ILE A N 1
ATOM 2183 C CA . ILE A 1 280 ? 5.030 6.360 16.102 1.00 97.62 280 ILE A CA 1
ATOM 2184 C C . ILE A 1 280 ? 4.701 5.262 17.129 1.00 97.62 280 ILE A C 1
ATOM 2186 O O . ILE A 1 280 ? 4.426 4.128 16.732 1.00 97.62 280 ILE A O 1
ATOM 2190 N N . PRO A 1 281 ? 4.689 5.556 18.441 1.00 96.88 281 PRO A N 1
ATOM 2191 C CA . PRO A 1 281 ? 4.291 4.592 19.467 1.00 96.88 281 PRO A CA 1
ATOM 2192 C C . PRO A 1 281 ? 2.765 4.442 19.556 1.00 96.88 281 PRO A C 1
ATOM 2194 O O . PRO A 1 281 ? 2.035 5.432 19.544 1.00 96.88 281 PRO A O 1
ATOM 2197 N N . MET A 1 282 ? 2.276 3.206 19.691 1.00 96.44 282 MET A N 1
ATOM 2198 C CA . MET A 1 282 ? 0.845 2.865 19.753 1.00 96.44 282 MET A CA 1
ATOM 2199 C C . MET A 1 282 ? 0.482 1.866 20.877 1.00 96.44 282 MET A C 1
ATOM 2201 O O . MET A 1 282 ? -0.706 1.675 21.160 1.00 96.44 282 MET A O 1
ATOM 2205 N N . ASN A 1 283 ? 1.474 1.270 21.555 1.00 95.25 283 ASN A N 1
ATOM 2206 C CA . ASN A 1 283 ? 1.335 0.297 22.656 1.00 95.25 283 ASN A CA 1
ATOM 2207 C C . ASN A 1 283 ? 0.711 -1.054 22.241 1.00 95.25 283 ASN A C 1
ATOM 2209 O O . ASN A 1 283 ? -0.033 -1.693 22.991 1.00 95.25 283 ASN A O 1
ATOM 2213 N N . LEU A 1 284 ? 1.031 -1.520 21.032 1.00 93.62 284 LEU A N 1
ATOM 2214 C CA . LEU A 1 284 ? 0.365 -2.673 20.405 1.00 93.62 284 LEU A CA 1
ATOM 2215 C C . LEU A 1 284 ? 0.829 -4.036 20.930 1.00 93.62 284 LEU A C 1
ATOM 2217 O O . LEU A 1 284 ? 0.195 -5.056 20.668 1.00 93.62 284 LEU A O 1
ATOM 2221 N N . LYS A 1 285 ? 1.925 -4.087 21.690 1.00 91.44 285 LYS A N 1
ATOM 2222 C CA . LYS A 1 285 ? 2.392 -5.326 22.341 1.00 91.44 285 LYS A CA 1
ATOM 2223 C C . LYS A 1 285 ? 1.562 -5.668 23.572 1.00 91.44 285 LYS A C 1
ATOM 2225 O O . LYS A 1 285 ? 1.314 -6.838 23.879 1.00 91.44 285 LYS A O 1
ATOM 2230 N N . ASN A 1 286 ? 1.117 -4.641 24.286 1.00 92.19 286 ASN A N 1
ATOM 2231 C CA . ASN A 1 286 ? 0.418 -4.801 25.553 1.00 92.19 286 ASN A CA 1
ATOM 2232 C C . ASN A 1 286 ? -1.095 -4.848 25.336 1.00 92.19 286 ASN A C 1
ATOM 2234 O O . ASN A 1 286 ? -1.760 -5.713 25.910 1.00 92.19 286 ASN A O 1
ATOM 2238 N N . GLU A 1 287 ? -1.614 -4.024 24.425 1.00 92.94 287 GLU A N 1
ATOM 2239 C CA . GLU A 1 287 ? -3.049 -3.828 24.223 1.00 92.94 287 GLU A CA 1
ATOM 2240 C C . GLU A 1 287 ? -3.543 -4.345 22.870 1.00 92.94 287 GLU A C 1
ATOM 2242 O O . GLU A 1 287 ? -2.909 -4.166 21.832 1.00 92.94 287 GLU A O 1
ATOM 2247 N N . LYS A 1 288 ? -4.726 -4.968 22.880 1.00 95.06 288 LYS A N 1
ATOM 2248 C CA . LYS A 1 288 ? -5.465 -5.310 21.661 1.00 95.06 288 LYS A CA 1
ATOM 2249 C C . LYS A 1 288 ? -6.158 -4.045 21.155 1.00 95.06 288 LYS A C 1
ATOM 2251 O O . LYS A 1 288 ? -6.999 -3.496 21.867 1.00 95.06 288 LYS A O 1
ATOM 2256 N N . LYS A 1 289 ? -5.801 -3.597 19.951 1.00 95.81 289 LYS A N 1
ATOM 2257 C CA . LYS A 1 289 ? -6.360 -2.397 19.310 1.00 95.81 289 LYS A CA 1
ATOM 2258 C C . LYS A 1 289 ? -6.902 -2.711 17.923 1.00 95.81 289 LYS A C 1
ATOM 2260 O O . LYS A 1 289 ? -6.397 -3.615 17.262 1.00 95.81 289 LYS A O 1
ATOM 2265 N N . ILE A 1 290 ? -7.905 -1.955 17.494 1.00 97.19 290 ILE A N 1
ATOM 2266 C CA . ILE A 1 290 ? -8.378 -1.902 16.111 1.00 97.19 290 ILE A CA 1
ATOM 2267 C C . ILE A 1 290 ? -7.841 -0.619 15.501 1.00 97.19 290 ILE A C 1
ATOM 2269 O O . ILE A 1 290 ? -8.098 0.462 16.027 1.00 97.19 290 ILE A O 1
ATOM 2273 N N . ILE A 1 291 ? -7.108 -0.750 14.400 1.00 97.62 291 ILE A N 1
ATOM 2274 C CA . ILE A 1 291 ? -6.591 0.391 13.649 1.00 97.62 291 ILE A CA 1
ATOM 2275 C C . ILE A 1 291 ? -7.199 0.339 12.256 1.00 97.62 291 ILE A C 1
ATOM 2277 O O . ILE A 1 291 ? -6.899 -0.551 11.463 1.00 97.62 291 ILE A O 1
ATOM 2281 N N . VAL A 1 292 ? -8.077 1.286 11.970 1.00 98.25 292 VAL A N 1
ATOM 2282 C CA . VAL A 1 292 ? -8.686 1.470 10.660 1.00 98.25 292 VAL A CA 1
ATOM 2283 C C . VAL A 1 292 ? -7.848 2.472 9.879 1.00 98.25 292 VAL A C 1
ATOM 2285 O O . VAL A 1 292 ? -7.551 3.550 10.382 1.00 98.25 292 VAL A O 1
ATOM 2288 N N . GLY A 1 293 ? -7.493 2.137 8.647 1.00 97.56 293 GLY A N 1
ATOM 2289 C CA . GLY A 1 293 ? -6.775 3.045 7.755 1.00 97.56 293 GLY A CA 1
ATOM 2290 C C . GLY A 1 293 ? -7.218 2.868 6.312 1.00 97.56 293 GLY A C 1
ATOM 2291 O O . GLY A 1 293 ? -8.057 2.015 5.997 1.00 97.56 293 GLY A O 1
ATOM 2292 N N . HIS A 1 294 ? -6.654 3.669 5.419 1.00 97.00 294 HIS A N 1
ATOM 2293 C CA . HIS A 1 294 ? -6.848 3.518 3.985 1.00 97.00 294 HIS A CA 1
ATOM 2294 C C . HIS A 1 294 ? -5.506 3.225 3.326 1.00 97.00 294 HIS A C 1
ATOM 2296 O O . HIS A 1 294 ? -4.634 4.080 3.304 1.00 97.00 294 HIS A O 1
ATOM 2302 N N . ASN A 1 295 ? -5.337 2.014 2.790 1.00 94.94 295 ASN A N 1
ATOM 2303 C CA . ASN A 1 295 ? -4.022 1.457 2.468 1.00 94.94 295 ASN A CA 1
ATOM 2304 C C . ASN A 1 295 ? -3.116 1.351 3.714 1.00 94.94 295 ASN A C 1
ATOM 2306 O O . ASN A 1 295 ? -1.919 1.637 3.674 1.00 94.94 295 ASN A O 1
ATOM 2310 N N . VAL A 1 296 ? -3.701 0.852 4.810 1.00 94.38 296 VAL A N 1
ATOM 2311 C CA . VAL A 1 296 ? -3.136 0.862 6.177 1.00 94.38 296 VAL A CA 1
ATOM 2312 C C . VAL A 1 296 ? -1.738 0.249 6.316 1.00 94.38 296 VAL A C 1
ATOM 2314 O O . VAL A 1 296 ? -1.035 0.509 7.286 1.00 94.38 296 VAL A O 1
ATOM 2317 N N . SER A 1 297 ? -1.304 -0.589 5.369 1.00 93.12 297 SER A N 1
ATOM 2318 C CA . SER A 1 297 ? 0.050 -1.163 5.389 1.00 93.12 297 SER A CA 1
ATOM 2319 C C . SER A 1 297 ? 1.135 -0.092 5.243 1.00 93.12 297 SER A C 1
ATOM 2321 O O . SER A 1 297 ? 2.230 -0.258 5.780 1.00 93.12 297 SER A O 1
ATOM 2323 N N . TYR A 1 298 ? 0.830 1.004 4.541 1.00 93.88 298 TYR A N 1
ATOM 2324 C CA . TYR A 1 298 ? 1.720 2.152 4.425 1.00 93.88 298 TYR A CA 1
ATOM 2325 C C . TYR A 1 298 ? 1.921 2.832 5.784 1.00 93.88 298 TYR A C 1
ATOM 2327 O O . TYR A 1 298 ? 3.060 3.045 6.204 1.00 93.88 298 TYR A O 1
ATOM 2335 N N . ASP A 1 299 ? 0.824 3.066 6.505 1.00 95.75 299 ASP A N 1
ATOM 2336 C CA . ASP A 1 299 ? 0.830 3.717 7.817 1.00 95.75 299 ASP A CA 1
ATOM 2337 C C . ASP A 1 299 ? 1.410 2.806 8.903 1.00 95.75 299 ASP A C 1
ATOM 2339 O O . ASP A 1 299 ? 2.222 3.232 9.726 1.00 95.75 299 ASP A O 1
ATOM 2343 N N . ARG A 1 300 ? 1.067 1.511 8.856 1.00 95.12 300 ARG A N 1
ATOM 2344 C CA . ARG A 1 300 ? 1.592 0.458 9.739 1.00 95.12 300 ARG A CA 1
ATOM 2345 C C . ARG A 1 300 ? 3.116 0.452 9.753 1.00 95.12 300 ARG A C 1
ATOM 2347 O O . ARG A 1 300 ? 3.722 0.307 10.810 1.00 95.12 300 ARG A O 1
ATOM 2354 N N . ALA A 1 301 ? 3.746 0.664 8.600 1.00 94.19 301 ALA A N 1
ATOM 2355 C CA . ALA A 1 301 ? 5.198 0.702 8.489 1.00 94.19 301 ALA A CA 1
ATOM 2356 C C . ALA A 1 301 ? 5.844 1.911 9.199 1.00 94.19 301 ALA A C 1
ATOM 2358 O O . ALA A 1 301 ? 7.073 1.997 9.228 1.00 94.19 301 ALA A O 1
ATOM 2359 N N . ARG A 1 302 ? 5.065 2.851 9.751 1.00 96.44 302 ARG A N 1
ATOM 2360 C CA . ARG A 1 302 ? 5.539 4.005 10.540 1.00 96.44 302 ARG A CA 1
ATOM 2361 C C . ARG A 1 302 ? 5.302 3.849 12.042 1.00 96.44 302 ARG A C 1
ATOM 2363 O O . ARG A 1 302 ? 5.678 4.732 12.809 1.00 96.44 302 ARG A O 1
ATOM 2370 N N . ILE A 1 303 ? 4.728 2.726 12.470 1.00 96.00 303 ILE A N 1
ATOM 2371 C CA . ILE A 1 303 ? 4.456 2.418 13.875 1.00 96.00 303 ILE A CA 1
ATOM 2372 C C . ILE A 1 303 ? 5.645 1.663 14.481 1.00 96.00 303 ILE A C 1
ATOM 2374 O O . ILE A 1 303 ? 6.095 0.655 13.941 1.00 96.00 303 ILE A O 1
ATOM 2378 N N . SER A 1 304 ? 6.147 2.126 15.627 1.00 94.75 304 SER A N 1
ATOM 2379 C CA . SER A 1 304 ? 7.336 1.557 16.281 1.00 94.75 304 SER A CA 1
ATOM 2380 C C . SER A 1 304 ? 7.100 0.148 16.829 1.00 94.75 304 SER A C 1
ATOM 2382 O O . SER A 1 304 ? 7.993 -0.698 16.790 1.00 94.75 304 SER A O 1
ATOM 2384 N N . ASP A 1 305 ? 5.883 -0.132 17.302 1.00 93.38 305 ASP A N 1
ATOM 2385 C CA . ASP A 1 305 ? 5.506 -1.424 17.878 1.00 93.38 305 ASP A CA 1
ATOM 2386 C C . ASP A 1 305 ? 5.600 -2.595 16.885 1.00 93.38 305 ASP A C 1
ATOM 2388 O O . ASP A 1 305 ? 5.792 -3.732 17.319 1.00 93.38 305 ASP A O 1
ATOM 2392 N N . GLU A 1 306 ? 5.493 -2.322 15.580 1.00 92.56 306 GLU A N 1
ATOM 2393 C CA . GLU A 1 306 ? 5.507 -3.330 14.509 1.00 92.56 306 GLU A CA 1
ATOM 2394 C C . GLU A 1 306 ? 6.915 -3.845 14.182 1.00 92.56 306 GLU A C 1
ATOM 2396 O O . GLU A 1 306 ? 7.065 -4.919 13.604 1.00 92.56 306 GLU A O 1
ATOM 2401 N N . TYR A 1 307 ? 7.958 -3.133 14.612 1.00 90.69 307 TYR A N 1
ATOM 2402 C CA . TYR A 1 307 ? 9.353 -3.546 14.452 1.00 90.69 307 TYR A CA 1
ATOM 2403 C C . TYR A 1 307 ? 9.829 -4.326 15.684 1.00 90.69 307 TYR A C 1
ATOM 2405 O O . TYR A 1 307 ? 10.792 -3.970 16.365 1.00 90.69 307 TYR A O 1
ATOM 2413 N N . ASN A 1 308 ? 9.113 -5.405 16.011 1.00 87.88 308 ASN A N 1
ATOM 2414 C CA . ASN A 1 308 ? 9.459 -6.315 17.098 1.00 87.88 308 ASN A CA 1
ATOM 2415 C C . ASN A 1 308 ? 9.227 -7.778 16.706 1.00 87.88 308 ASN A C 1
ATOM 2417 O O . ASN A 1 308 ? 8.296 -8.089 15.975 1.00 87.88 308 ASN A O 1
ATOM 2421 N N . LEU A 1 309 ? 10.047 -8.683 17.249 1.00 87.94 309 LEU A N 1
ATOM 2422 C CA . LEU A 1 309 ? 9.881 -10.128 17.050 1.00 87.94 309 LEU A CA 1
ATOM 2423 C C . LEU A 1 309 ? 8.604 -10.671 17.705 1.00 87.94 309 LEU A C 1
ATOM 2425 O O . LEU A 1 309 ? 8.049 -11.671 17.257 1.00 87.94 309 LEU A O 1
ATOM 2429 N N . THR A 1 310 ? 8.142 -10.023 18.775 1.00 88.50 310 THR A N 1
ATOM 2430 C CA . THR A 1 310 ? 6.870 -10.355 19.414 1.00 88.50 310 THR A CA 1
ATOM 2431 C C . THR A 1 310 ? 5.736 -9.778 18.584 1.00 88.50 310 THR A C 1
ATOM 2433 O O . THR A 1 310 ? 5.669 -8.568 18.373 1.00 88.50 310 THR A O 1
ATOM 2436 N N . GLN A 1 311 ? 4.824 -10.649 18.158 1.00 87.19 311 GLN A N 1
ATOM 2437 C CA . GLN A 1 311 ? 3.686 -10.277 17.328 1.00 87.19 311 GLN A CA 1
ATOM 2438 C C . GLN A 1 311 ? 2.811 -9.204 17.993 1.00 87.19 311 GLN A C 1
ATOM 2440 O O . GLN A 1 311 ? 2.406 -9.324 19.153 1.00 87.19 311 GLN A O 1
ATOM 2445 N N . SER A 1 312 ? 2.488 -8.173 17.214 1.00 91.25 312 SER A N 1
ATOM 2446 C CA . SER A 1 312 ? 1.553 -7.112 17.585 1.00 91.25 312 SER A CA 1
ATOM 2447 C C . SER A 1 312 ? 0.149 -7.669 17.843 1.00 91.25 312 SER A C 1
ATOM 2449 O O . SER A 1 312 ? -0.337 -8.570 17.152 1.00 91.25 312 SER A O 1
ATOM 2451 N N . LYS A 1 313 ? -0.543 -7.115 18.840 1.00 92.94 313 LYS A N 1
ATOM 2452 C CA . LYS A 1 313 ? -1.947 -7.429 19.137 1.00 92.94 313 LYS A CA 1
ATOM 2453 C C . LYS A 1 313 ? -2.921 -6.531 18.367 1.00 92.94 313 LYS A C 1
ATOM 2455 O O . LYS A 1 313 ? -4.128 -6.636 18.597 1.00 92.94 313 LYS A O 1
ATOM 2460 N N . ALA A 1 314 ? -2.441 -5.672 17.470 1.00 94.31 314 ALA A N 1
ATOM 2461 C CA . ALA A 1 314 ? -3.290 -4.815 16.649 1.00 94.31 314 ALA A CA 1
ATOM 2462 C C . ALA A 1 314 ? -4.003 -5.591 15.543 1.00 94.31 314 ALA A C 1
ATOM 2464 O O . ALA A 1 314 ? -3.399 -6.413 14.862 1.00 94.31 314 ALA A O 1
ATOM 2465 N N . PHE A 1 315 ? -5.276 -5.296 15.326 1.00 95.81 315 PHE A N 1
ATOM 2466 C CA . PHE A 1 315 ? -6.017 -5.739 14.158 1.00 95.81 315 PHE A CA 1
ATOM 2467 C C . PHE A 1 315 ? -6.203 -4.538 13.227 1.00 95.81 315 PHE A C 1
ATOM 2469 O O . PHE A 1 315 ? -6.981 -3.625 13.510 1.00 95.81 315 PHE A O 1
ATOM 2476 N N . TYR A 1 316 ? -5.457 -4.542 12.121 1.00 96.38 316 TYR A N 1
ATOM 2477 C CA . TYR A 1 316 ? -5.554 -3.511 11.098 1.00 96.38 316 TYR A CA 1
ATOM 2478 C C . TYR A 1 316 ? -6.702 -3.812 10.130 1.00 96.38 316 TYR A C 1
ATOM 2480 O O . TYR A 1 316 ? -6.759 -4.886 9.526 1.00 96.38 316 TYR A O 1
ATOM 2488 N N . LEU A 1 317 ? -7.608 -2.852 9.969 1.00 96.62 317 LEU A N 1
ATOM 2489 C CA . LEU A 1 317 ? -8.725 -2.908 9.033 1.00 96.62 317 LEU A CA 1
ATOM 2490 C C . LEU A 1 317 ? -8.499 -1.886 7.921 1.00 96.62 317 LEU A C 1
ATOM 2492 O O . LEU A 1 317 ? -8.568 -0.678 8.133 1.00 96.62 317 LEU A O 1
ATOM 2496 N N . ASP A 1 318 ? -8.230 -2.384 6.720 1.00 97.00 318 ASP A N 1
ATOM 2497 C CA . ASP A 1 318 ? -7.981 -1.543 5.557 1.00 97.00 318 ASP A CA 1
ATOM 2498 C C . ASP A 1 318 ? -9.273 -1.261 4.785 1.00 97.00 318 ASP A C 1
ATOM 2500 O O . ASP A 1 318 ? -9.841 -2.148 4.143 1.00 97.00 318 ASP A O 1
ATOM 2504 N N . THR A 1 319 ? -9.711 -0.006 4.801 1.00 97.38 319 THR A N 1
ATOM 2505 C CA . THR A 1 319 ? -10.891 0.443 4.052 1.00 97.38 319 THR A CA 1
ATOM 2506 C C . THR A 1 319 ? -10.734 0.273 2.543 1.00 97.38 319 THR A C 1
ATOM 2508 O O . THR A 1 319 ? -11.730 0.014 1.870 1.00 97.38 319 THR A O 1
ATOM 2511 N N . MET A 1 320 ? -9.510 0.342 2.001 1.00 95.62 320 MET A N 1
ATOM 2512 C CA . MET A 1 320 ? -9.257 0.063 0.586 1.00 95.62 320 MET A CA 1
ATOM 2513 C C . MET A 1 320 ? -9.539 -1.411 0.271 1.00 95.62 320 MET A C 1
ATOM 2515 O O . MET A 1 320 ? -10.276 -1.711 -0.665 1.00 95.62 320 MET A O 1
ATOM 2519 N N . SER A 1 321 ? -9.003 -2.337 1.067 1.00 94.81 321 SER A N 1
ATOM 2520 C CA . SER A 1 321 ? -9.235 -3.777 0.897 1.00 94.81 321 SER A CA 1
ATOM 2521 C C . SER A 1 321 ? -10.703 -4.167 1.100 1.00 94.81 321 SER A C 1
ATOM 2523 O O . SER A 1 321 ? -11.245 -4.949 0.318 1.00 94.81 321 SER A O 1
ATOM 2525 N N . LEU A 1 322 ? -11.374 -3.588 2.102 1.00 95.88 322 LEU A N 1
ATOM 2526 C CA . LEU A 1 322 ? -12.811 -3.788 2.313 1.00 95.88 322 LEU A CA 1
ATOM 2527 C C . LEU A 1 322 ? -13.620 -3.276 1.112 1.00 95.88 322 LEU A C 1
ATOM 2529 O O . LEU A 1 322 ? -14.511 -3.971 0.632 1.00 95.88 322 LEU A O 1
ATOM 2533 N N . HIS A 1 323 ? -13.268 -2.102 0.577 1.00 95.12 323 HIS A N 1
ATOM 2534 C CA . HIS A 1 323 ? -13.883 -1.565 -0.634 1.00 95.12 323 HIS A CA 1
ATOM 2535 C C . HIS A 1 323 ? -13.686 -2.501 -1.827 1.00 95.12 323 HIS A C 1
ATOM 2537 O O . HIS A 1 323 ? -14.644 -2.779 -2.541 1.00 95.12 323 HIS A O 1
ATOM 2543 N N . VAL A 1 324 ? -12.473 -3.021 -2.033 1.00 93.75 324 VAL A N 1
ATOM 2544 C CA . VAL A 1 324 ? -12.187 -3.953 -3.132 1.00 93.75 324 VAL A CA 1
ATOM 2545 C C . VAL A 1 324 ? -13.054 -5.211 -3.034 1.00 93.75 324 VAL A C 1
ATOM 2547 O O . VAL A 1 324 ? -13.535 -5.688 -4.059 1.00 93.75 324 VAL A O 1
ATOM 2550 N N . ALA A 1 325 ? -13.302 -5.715 -1.823 1.00 93.44 325 ALA A N 1
ATOM 2551 C CA . ALA A 1 325 ? -14.174 -6.867 -1.610 1.00 93.44 325 ALA A CA 1
ATOM 2552 C C . ALA A 1 325 ? -15.654 -6.582 -1.933 1.00 93.44 325 ALA A C 1
ATOM 2554 O O . ALA A 1 325 ? -16.349 -7.485 -2.387 1.00 93.44 325 ALA A O 1
ATOM 2555 N N . VAL A 1 326 ? -16.134 -5.354 -1.702 1.00 93.12 326 VAL A N 1
ATOM 2556 C CA . VAL A 1 326 ? -17.555 -4.980 -1.858 1.00 93.12 326 VAL A CA 1
ATOM 2557 C C . VAL A 1 326 ? -17.873 -4.405 -3.244 1.00 93.12 326 VAL A C 1
ATOM 2559 O O . VAL A 1 326 ? -18.878 -4.767 -3.851 1.00 93.12 326 VAL A O 1
ATOM 2562 N N . SER A 1 327 ? -17.024 -3.512 -3.751 1.00 91.06 327 SER A N 1
ATOM 2563 C CA . SER A 1 327 ? -17.267 -2.683 -4.944 1.00 91.06 327 SER A CA 1
ATOM 2564 C C . SER A 1 327 ? -16.008 -2.497 -5.805 1.00 91.06 327 SER A C 1
ATOM 2566 O O . SER A 1 327 ? -15.916 -1.546 -6.588 1.00 91.06 327 SER A O 1
ATOM 2568 N N . GLY A 1 328 ? -15.005 -3.366 -5.648 1.00 85.69 328 GLY A N 1
ATOM 2569 C CA . GLY A 1 328 ? -13.776 -3.315 -6.433 1.00 85.69 328 GLY A CA 1
ATOM 2570 C C . GLY A 1 328 ? -14.004 -3.614 -7.915 1.00 85.69 328 GLY A C 1
ATOM 2571 O O . GLY A 1 328 ? -14.946 -4.306 -8.295 1.00 85.69 328 GLY A O 1
ATOM 2572 N N . MET A 1 329 ? -13.102 -3.118 -8.763 1.00 84.31 329 MET A N 1
ATOM 2573 C CA . MET A 1 329 ? -13.111 -3.381 -10.207 1.00 84.31 329 MET A CA 1
ATOM 2574 C C . MET A 1 329 ? -11.875 -4.160 -10.658 1.00 84.31 329 MET A C 1
ATOM 2576 O O . MET A 1 329 ? -10.776 -4.001 -10.115 1.00 84.31 329 MET A O 1
ATOM 2580 N N . CYS A 1 330 ? -12.032 -4.955 -11.717 1.00 81.75 330 CYS A N 1
ATOM 2581 C CA . CYS A 1 330 ? -10.925 -5.682 -12.332 1.00 81.75 330 CYS A CA 1
ATOM 2582 C C . CYS A 1 330 ? -9.971 -4.730 -13.076 1.00 81.75 330 CYS A C 1
ATOM 2584 O O . CYS A 1 330 ? -10.381 -3.693 -13.601 1.00 81.75 330 CYS A O 1
ATOM 2586 N N . SER A 1 331 ? -8.695 -5.110 -13.227 1.00 79.06 331 SER A N 1
ATOM 2587 C CA . SER A 1 331 ? -7.677 -4.269 -13.887 1.00 79.06 331 SER A CA 1
ATOM 2588 C C . SER A 1 331 ? -8.061 -3.842 -15.309 1.00 79.06 331 SER A C 1
ATOM 2590 O O . SER A 1 331 ? -7.810 -2.704 -15.697 1.00 79.06 331 SER A O 1
ATOM 2592 N N . ARG A 1 332 ? -8.738 -4.719 -16.067 1.00 77.94 332 ARG A N 1
ATOM 2593 C CA . ARG A 1 332 ? -9.221 -4.422 -17.429 1.00 77.94 332 ARG A CA 1
ATOM 2594 C C . ARG A 1 332 ? -10.313 -3.345 -17.460 1.00 77.94 332 ARG A C 1
ATOM 2596 O O . ARG A 1 332 ? -10.410 -2.627 -18.448 1.00 77.94 332 ARG A O 1
ATOM 2603 N N . GLN A 1 333 ? -11.094 -3.206 -16.388 1.00 78.88 333 GLN A N 1
ATOM 2604 C CA . GLN A 1 333 ? -12.200 -2.245 -16.297 1.00 78.88 333 GLN A CA 1
ATOM 2605 C C . GLN A 1 333 ? -11.725 -0.833 -15.936 1.00 78.88 333 GLN A C 1
ATOM 2607 O O . GLN A 1 333 ? -12.386 0.142 -16.284 1.00 78.88 333 GLN A O 1
ATOM 2612 N N . ARG A 1 334 ? -10.550 -0.690 -15.304 1.00 81.31 334 ARG A N 1
ATOM 2613 C CA . ARG A 1 334 ? -10.022 0.609 -14.842 1.00 81.31 334 ARG A CA 1
ATOM 2614 C C . ARG A 1 334 ? -9.925 1.649 -15.959 1.00 81.31 334 ARG A C 1
ATOM 2616 O O . ARG A 1 334 ? -10.291 2.804 -15.757 1.00 81.31 334 ARG A O 1
ATOM 2623 N N . GLY A 1 335 ? -9.442 1.244 -17.136 1.00 79.00 335 GLY A N 1
ATOM 2624 C CA . GLY A 1 335 ? -9.313 2.136 -18.291 1.00 79.00 335 GLY A CA 1
ATOM 2625 C C . GLY A 1 335 ? -10.667 2.654 -18.783 1.00 79.00 335 GLY A C 1
ATOM 2626 O O . GLY A 1 335 ? -10.820 3.853 -19.012 1.00 79.00 335 GLY A O 1
ATOM 2627 N N . THR A 1 336 ? -11.656 1.765 -18.887 1.00 81.69 336 THR A N 1
ATOM 2628 C CA . THR A 1 336 ? -13.033 2.110 -19.268 1.00 81.69 336 THR A CA 1
ATOM 2629 C C . THR A 1 336 ? -13.690 3.001 -18.218 1.00 81.69 336 THR A C 1
ATOM 2631 O O . THR A 1 336 ? -14.258 4.030 -18.569 1.00 81.69 336 THR A O 1
ATOM 2634 N N . TRP A 1 337 ? -13.527 2.686 -16.930 1.00 83.75 337 TRP A N 1
ATOM 2635 C CA . TRP A 1 337 ? -14.077 3.483 -15.834 1.00 83.75 337 TRP A CA 1
ATOM 2636 C C . TRP A 1 337 ? -13.506 4.903 -15.790 1.00 83.75 337 TRP A C 1
ATOM 2638 O O . TRP A 1 337 ? -14.249 5.860 -15.584 1.00 83.75 337 TRP A O 1
ATOM 2648 N N . MET A 1 338 ? -12.202 5.076 -16.039 1.00 81.06 338 MET A N 1
ATOM 2649 C CA . MET A 1 338 ? -11.607 6.415 -16.121 1.00 81.06 338 MET A CA 1
ATOM 2650 C C . MET A 1 338 ? -12.186 7.243 -17.270 1.00 81.06 338 MET A C 1
ATOM 2652 O O . MET A 1 338 ? -12.423 8.435 -17.085 1.00 81.06 338 MET A O 1
ATOM 2656 N N . ARG A 1 339 ? -12.436 6.626 -18.434 1.00 81.56 339 ARG A N 1
ATOM 2657 C CA . ARG A 1 339 ? -13.103 7.302 -19.559 1.00 81.56 339 ARG A CA 1
ATOM 2658 C C . ARG A 1 339 ? -14.536 7.675 -19.192 1.00 81.56 339 ARG A C 1
ATOM 2660 O O . ARG A 1 339 ? -14.892 8.836 -19.330 1.00 81.56 339 ARG A O 1
ATOM 2667 N N . TYR A 1 340 ? -15.305 6.725 -18.660 1.00 81.81 340 TYR A N 1
ATOM 2668 C CA . TYR A 1 340 ? -16.674 6.943 -18.188 1.00 81.81 340 TYR A CA 1
ATOM 2669 C C . TYR A 1 340 ? -16.763 8.102 -17.187 1.00 81.81 340 TYR A C 1
ATOM 2671 O O . TYR A 1 340 ? -17.588 8.996 -17.348 1.00 81.81 340 TYR A O 1
ATOM 2679 N N . ARG A 1 341 ? -15.879 8.138 -16.182 1.00 80.81 341 ARG A N 1
ATOM 2680 C CA . ARG A 1 341 ? -15.865 9.221 -15.194 1.00 80.81 341 ARG A CA 1
ATOM 2681 C C . ARG A 1 341 ? -15.540 10.570 -15.825 1.00 80.81 341 ARG A C 1
ATOM 2683 O O . ARG A 1 341 ? -16.194 11.544 -15.484 1.00 80.81 341 ARG A O 1
ATOM 2690 N N . LYS A 1 342 ? -14.553 10.619 -16.725 1.00 80.94 342 LYS A N 1
ATOM 2691 C CA . LYS A 1 342 ? -14.185 11.852 -17.427 1.00 80.94 342 LYS A CA 1
ATOM 2692 C C . LYS A 1 342 ? -15.372 12.402 -18.228 1.00 80.94 342 LYS A C 1
ATOM 2694 O O . LYS A 1 342 ? -15.686 13.571 -18.073 1.00 80.94 342 LYS A O 1
ATOM 2699 N N . PHE A 1 343 ? -16.074 11.546 -18.974 1.00 79.56 343 PHE A N 1
ATOM 2700 C CA . PHE A 1 343 ? -17.299 11.942 -19.676 1.00 79.56 343 PHE A CA 1
ATOM 2701 C C . PHE A 1 343 ? -18.384 12.441 -18.716 1.00 79.56 343 PHE A C 1
ATOM 2703 O O . PHE A 1 343 ? -18.984 13.475 -18.962 1.00 79.56 343 PHE A O 1
ATOM 2710 N N . LYS A 1 344 ? -18.592 11.760 -17.582 1.00 77.62 344 LYS A N 1
ATOM 2711 C CA . LYS A 1 344 ? -19.561 12.187 -16.561 1.00 77.62 344 LYS A CA 1
ATOM 2712 C C . LYS A 1 344 ? -19.208 13.537 -15.915 1.00 77.62 344 LYS A C 1
ATOM 2714 O O . LYS A 1 344 ? -20.102 14.286 -15.534 1.00 77.62 344 LYS A O 1
ATOM 2719 N N . GLU A 1 345 ? -17.920 13.816 -15.716 1.00 73.94 345 GLU A N 1
ATOM 2720 C CA . GLU A 1 345 ? -17.426 15.097 -15.191 1.00 73.94 345 GLU A CA 1
ATOM 2721 C C . GLU A 1 345 ? -17.639 16.222 -16.222 1.00 73.94 345 GLU A C 1
ATOM 2723 O O . GLU A 1 345 ? -18.193 17.256 -15.861 1.00 73.94 345 GLU A O 1
ATOM 2728 N N . GLU A 1 346 ? -17.300 15.980 -17.494 1.00 72.12 346 GLU A N 1
ATOM 2729 C CA . GLU A 1 346 ? -17.516 16.913 -18.614 1.00 72.12 346 GLU A CA 1
ATOM 2730 C C . GLU A 1 346 ? -19.011 17.218 -18.824 1.00 72.12 346 GLU A C 1
ATOM 2732 O O . GLU A 1 346 ? -19.395 18.383 -18.887 1.00 72.12 346 GLU A O 1
ATOM 2737 N N . GLU A 1 347 ? -19.880 16.201 -18.815 1.00 66.06 347 GLU A N 1
ATOM 2738 C CA . GLU A 1 347 ? -21.334 16.394 -18.902 1.00 66.06 347 GLU A CA 1
ATOM 2739 C C . GLU A 1 347 ? -21.899 17.151 -17.700 1.00 66.06 347 GLU A C 1
ATOM 2741 O O . GLU A 1 347 ? -22.809 17.955 -17.866 1.00 66.06 347 GLU A O 1
ATOM 2746 N N . GLY A 1 348 ? -21.397 16.920 -16.484 1.00 60.12 348 GLY A N 1
ATOM 2747 C CA . GLY A 1 348 ? -21.851 17.636 -15.287 1.00 60.12 348 GLY A CA 1
ATOM 2748 C C . GLY A 1 348 ? -21.496 19.128 -15.301 1.00 60.12 348 GLY A C 1
ATOM 2749 O O . GLY A 1 348 ? -22.248 19.943 -14.767 1.00 60.12 348 GLY A O 1
ATOM 2750 N N . GLU A 1 349 ? -20.372 19.489 -15.920 1.00 56.31 349 GLU A N 1
ATOM 2751 C CA . GLU A 1 349 ? -19.949 20.879 -16.122 1.00 56.31 349 GLU A CA 1
ATOM 2752 C C . GLU A 1 349 ? -20.703 21.537 -17.291 1.00 56.31 349 GLU A C 1
ATOM 2754 O O . GLU A 1 349 ? -21.198 22.660 -17.153 1.00 56.31 349 GLU A O 1
ATOM 2759 N N . GLU A 1 350 ? -20.878 20.824 -18.409 1.00 51.56 350 GLU A N 1
ATOM 2760 C CA . GLU A 1 350 ? -21.634 21.309 -19.569 1.00 51.56 350 GLU A CA 1
ATOM 2761 C C . GLU A 1 350 ? -23.128 21.441 -19.273 1.00 51.56 350 GLU A C 1
ATOM 2763 O O . GLU A 1 350 ? -23.709 22.472 -19.586 1.00 51.56 350 GLU A O 1
ATOM 2768 N N . SER A 1 351 ? -23.764 20.471 -18.612 1.00 51.00 351 SER A N 1
ATOM 2769 C CA . SER A 1 351 ? -25.187 20.554 -18.246 1.00 51.00 351 SER A CA 1
ATOM 2770 C C . SER A 1 351 ? -25.470 21.661 -17.229 1.00 51.00 351 SER A C 1
ATOM 2772 O O . SER A 1 351 ? -26.526 22.282 -17.308 1.00 51.00 351 SER A O 1
ATOM 2774 N N . GLY A 1 352 ? -24.523 21.989 -16.341 1.00 50.78 352 GLY A N 1
ATOM 2775 C CA . GLY A 1 352 ? -24.603 23.177 -15.487 1.00 50.78 352 GLY A CA 1
ATOM 2776 C C . GLY A 1 352 ? -24.632 24.477 -16.298 1.00 50.78 352 GLY A C 1
ATOM 2777 O O . GLY A 1 352 ? -25.500 25.314 -16.072 1.00 50.78 352 GLY A O 1
ATOM 2778 N N . SER A 1 353 ? -23.747 24.606 -17.291 1.00 52.34 353 SER A N 1
ATOM 2779 C CA . SER A 1 353 ? -23.670 25.756 -18.205 1.00 52.34 353 SER A CA 1
ATOM 2780 C C . SER A 1 353 ? -24.870 25.850 -19.160 1.00 52.34 353 SER A C 1
ATOM 2782 O O . SER A 1 353 ? -25.451 26.924 -19.324 1.00 52.34 353 SER A O 1
ATOM 2784 N N . LEU A 1 354 ? -25.276 24.735 -19.769 1.00 51.16 354 LEU A N 1
ATOM 2785 C CA . LEU A 1 354 ? -26.364 24.667 -20.743 1.00 51.16 354 LEU A CA 1
ATOM 2786 C C . LEU A 1 354 ? -27.735 24.803 -20.074 1.00 51.16 354 LEU A C 1
ATOM 2788 O O . LEU A 1 354 ? -28.615 25.437 -20.646 1.00 51.16 354 LEU A O 1
ATOM 2792 N N . ALA A 1 355 ? -27.932 24.261 -18.865 1.00 50.38 355 ALA A N 1
ATOM 2793 C CA . ALA A 1 355 ? -29.163 24.466 -18.099 1.00 50.38 355 ALA A CA 1
ATOM 2794 C C . ALA A 1 355 ? -29.315 25.931 -17.665 1.00 50.38 355 ALA A C 1
ATOM 2796 O O . ALA A 1 355 ? -30.410 26.475 -17.795 1.00 50.38 355 ALA A O 1
ATOM 2797 N N . GLN A 1 356 ? -28.224 26.587 -17.244 1.00 50.56 356 GLN A N 1
ATOM 2798 C CA . GLN A 1 356 ? -28.209 28.031 -16.968 1.00 50.56 356 GLN A CA 1
ATOM 2799 C C . GLN A 1 356 ? -28.561 28.848 -18.222 1.00 50.56 356 GLN A C 1
ATOM 2801 O O . GLN A 1 356 ? -29.458 29.692 -18.182 1.00 50.56 356 GLN A O 1
ATOM 2806 N N . LEU A 1 357 ? -27.949 28.528 -19.368 1.00 51.66 357 LEU A N 1
ATOM 2807 C CA . LEU A 1 357 ? -28.229 29.176 -20.656 1.00 51.66 357 LEU A CA 1
ATOM 2808 C C . LEU A 1 357 ? -29.655 28.904 -21.177 1.00 51.66 357 LEU A C 1
ATOM 2810 O O . LEU A 1 357 ? -30.267 29.799 -21.764 1.00 51.66 357 LEU A O 1
ATOM 2814 N N . ARG A 1 358 ? -30.218 27.709 -20.933 1.00 55.78 358 ARG A N 1
ATOM 2815 C CA . ARG A 1 358 ? -31.617 27.351 -21.250 1.00 55.78 358 ARG A CA 1
ATOM 2816 C C . ARG A 1 358 ? -32.614 28.158 -20.411 1.00 55.78 358 ARG A C 1
ATOM 2818 O O . ARG A 1 358 ? -33.666 28.535 -20.928 1.00 55.78 358 ARG A O 1
ATOM 2825 N N . THR A 1 359 ? -32.289 28.459 -19.149 1.00 53.81 359 THR A N 1
ATOM 2826 C CA . THR A 1 359 ? -33.133 29.291 -18.272 1.00 53.81 359 THR A CA 1
ATOM 2827 C C . THR A 1 359 ? -33.015 30.794 -18.532 1.00 53.81 359 THR A C 1
ATOM 2829 O O . THR A 1 359 ? -33.989 31.512 -18.327 1.00 53.81 359 THR A O 1
ATOM 2832 N N . GLU A 1 360 ? -31.864 31.276 -19.012 1.00 51.94 360 GLU A N 1
ATOM 2833 C CA . GLU A 1 360 ? -31.600 32.709 -19.241 1.00 51.94 360 GLU A CA 1
ATOM 2834 C C . GLU A 1 360 ? -31.935 33.188 -20.671 1.00 51.94 360 GLU A C 1
ATOM 2836 O O . GLU A 1 360 ? -32.027 34.391 -20.923 1.00 51.94 360 GLU A O 1
ATOM 2841 N N . SER A 1 361 ? -32.170 32.274 -21.619 1.00 49.25 361 SER A N 1
ATOM 2842 C CA . SER A 1 361 ? -32.484 32.616 -23.015 1.00 49.25 361 SER A CA 1
ATOM 2843 C C . SER A 1 361 ? -33.979 32.916 -23.238 1.00 49.25 361 SER A C 1
ATOM 2845 O O . SER A 1 361 ? -34.835 32.042 -23.093 1.00 49.25 361 SER A O 1
ATOM 2847 N N . ASN A 1 362 ? -34.302 34.145 -23.669 1.00 46.41 362 ASN A N 1
ATOM 2848 C CA . ASN A 1 362 ? -35.679 34.617 -23.923 1.00 46.41 362 ASN A CA 1
ATOM 2849 C C . ASN A 1 362 ? -36.145 34.545 -25.394 1.00 46.41 362 ASN A C 1
ATOM 2851 O O . ASN A 1 362 ? -37.279 34.917 -25.685 1.00 46.41 362 ASN A O 1
ATOM 2855 N N . SER A 1 363 ? -35.317 34.080 -26.333 1.00 53.66 363 SER A N 1
ATOM 2856 C CA . SER A 1 363 ? -35.689 33.966 -27.755 1.00 53.66 363 SER A CA 1
ATOM 2857 C C . SER A 1 363 ? -36.120 32.542 -28.130 1.00 53.66 363 SER A C 1
ATOM 2859 O O . SER A 1 363 ? -35.334 31.606 -27.974 1.00 53.66 363 SER A O 1
ATOM 2861 N N . GLU A 1 364 ? -37.329 32.389 -28.679 1.00 56.38 364 GLU A N 1
ATOM 2862 C CA . GLU A 1 364 ? -37.934 31.102 -29.085 1.00 56.38 364 GLU A CA 1
ATOM 2863 C C . GLU A 1 364 ? -37.078 30.294 -30.074 1.00 56.38 364 GLU A C 1
ATOM 2865 O O . GLU A 1 364 ? -36.925 29.088 -29.909 1.00 56.38 364 GLU A O 1
ATOM 2870 N N . SER A 1 365 ? -36.418 30.951 -31.031 1.00 53.62 365 SER A N 1
ATOM 2871 C CA . SER A 1 365 ? -35.600 30.279 -32.054 1.00 53.62 365 SER A CA 1
ATOM 2872 C C . SER A 1 365 ? -34.317 29.630 -31.517 1.00 53.62 365 SER A C 1
ATOM 2874 O O . SER A 1 365 ? -33.789 28.700 -32.119 1.00 53.62 365 SER A O 1
ATOM 2876 N N . LEU A 1 366 ? -33.781 30.129 -30.397 1.00 52.50 366 LEU A N 1
ATOM 2877 C CA . LEU A 1 366 ? -32.605 29.549 -29.731 1.00 52.50 366 LEU A CA 1
ATOM 2878 C C . LEU A 1 366 ? -32.993 28.395 -28.800 1.00 52.50 366 LEU A C 1
ATOM 2880 O O . LEU A 1 366 ? -32.194 27.479 -28.631 1.00 52.50 366 LEU A O 1
ATOM 2884 N N . LYS A 1 367 ? -34.215 28.402 -28.249 1.00 56.84 367 LYS A N 1
ATOM 2885 C CA . LYS A 1 367 ? -34.755 27.272 -27.479 1.00 56.84 367 LYS A CA 1
ATOM 2886 C C . LYS A 1 367 ? -34.963 26.040 -28.362 1.00 56.84 367 LYS A C 1
ATOM 2888 O O . LYS A 1 367 ? -34.473 24.977 -28.010 1.00 56.84 367 LYS A O 1
ATOM 2893 N N . GLU A 1 368 ? -35.540 26.200 -29.555 1.00 59.53 368 GLU A N 1
ATOM 2894 C CA . GLU A 1 368 ? -35.710 25.088 -30.511 1.00 59.53 368 GLU A CA 1
ATOM 2895 C C . GLU A 1 368 ? -34.384 24.453 -30.971 1.00 59.53 368 GLU A C 1
ATOM 2897 O O . GLU A 1 368 ? -34.320 23.247 -31.195 1.00 59.53 368 GLU A O 1
ATOM 2902 N N . LEU A 1 369 ? -33.303 25.235 -31.089 1.00 55.97 369 LEU A N 1
ATOM 2903 C CA . LEU A 1 369 ? -31.969 24.711 -31.418 1.00 55.97 369 LEU A CA 1
ATOM 2904 C C . LEU A 1 369 ? -31.298 23.989 -30.235 1.00 55.97 369 LEU A C 1
ATOM 2906 O O . LEU A 1 369 ? -30.542 23.044 -30.459 1.00 55.97 369 LEU A O 1
ATOM 2910 N N . LEU A 1 370 ? -31.572 24.422 -28.999 1.00 54.66 370 LEU A N 1
ATOM 2911 C CA . LEU A 1 370 ? -31.077 23.807 -27.759 1.00 54.66 370 LEU A CA 1
ATOM 2912 C C . LEU A 1 370 ? -31.862 22.549 -27.351 1.00 54.66 370 LEU A C 1
ATOM 2914 O O . LEU A 1 370 ? -31.333 21.756 -26.573 1.00 54.66 370 LEU A O 1
ATOM 2918 N N . ASP A 1 371 ? -33.075 22.357 -27.872 1.00 56.12 371 ASP A N 1
ATOM 2919 C CA . ASP A 1 371 ? -33.943 21.188 -27.643 1.00 56.12 371 ASP A CA 1
ATOM 2920 C C . ASP A 1 371 ? -33.768 20.088 -28.716 1.00 56.12 371 ASP A C 1
ATOM 2922 O O . ASP A 1 371 ? -34.583 19.172 -28.838 1.00 56.12 371 ASP A O 1
ATOM 2926 N N . ASN A 1 372 ? -32.699 20.156 -29.518 1.00 58.09 372 ASN A N 1
ATOM 2927 C CA . ASN A 1 372 ? -32.397 19.151 -30.533 1.00 58.09 372 ASN A CA 1
ATOM 2928 C C . ASN A 1 372 ? -31.859 17.849 -29.885 1.00 58.09 372 ASN A C 1
ATOM 2930 O O . ASN A 1 372 ? -30.761 17.875 -29.326 1.00 58.09 372 ASN A O 1
ATOM 2934 N N . PRO A 1 373 ? -32.539 16.692 -30.031 1.00 51.12 373 PRO A N 1
ATOM 2935 C CA . PRO A 1 373 ? -32.152 15.425 -29.390 1.00 51.12 373 PRO A CA 1
ATOM 2936 C C . PRO A 1 373 ? -30.815 14.848 -29.889 1.00 51.12 373 PRO A C 1
ATOM 2938 O O . PRO A 1 373 ? -30.289 13.901 -29.318 1.00 51.12 373 PRO A O 1
ATOM 2941 N N . SER A 1 374 ? -30.234 15.410 -30.957 1.00 49.53 374 SER A N 1
ATOM 2942 C CA . SER A 1 374 ? -28.883 15.066 -31.424 1.00 49.53 374 SER A CA 1
ATOM 2943 C C . SER A 1 374 ? -27.757 15.720 -30.604 1.00 49.53 374 SER A C 1
ATOM 2945 O O . SER A 1 374 ? -26.591 15.389 -30.831 1.00 49.53 374 SER A O 1
ATOM 2947 N N . LEU A 1 375 ? -28.073 16.671 -29.717 1.00 47.62 375 LEU A N 1
ATOM 2948 C CA . LEU A 1 375 ? -27.119 17.329 -28.814 1.00 47.62 375 LEU A CA 1
ATOM 2949 C C . LEU A 1 375 ? -27.081 16.690 -27.420 1.00 47.62 375 LEU A C 1
ATOM 2951 O O . LEU A 1 375 ? -26.220 17.050 -26.619 1.00 47.62 375 LEU A O 1
ATOM 2955 N N . ASP A 1 376 ? -27.964 15.734 -27.134 1.00 49.97 376 ASP A N 1
ATOM 2956 C CA . ASP A 1 376 ? -27.957 15.026 -25.862 1.00 49.97 376 ASP A CA 1
ATOM 2957 C C . ASP A 1 376 ? -26.801 14.011 -25.852 1.00 49.97 376 ASP A C 1
ATOM 2959 O O . ASP A 1 376 ? -26.826 12.961 -26.498 1.00 49.97 376 ASP A O 1
ATOM 2963 N N . ALA A 1 377 ? -25.750 14.343 -25.100 1.00 50.31 377 ALA A N 1
ATOM 2964 C CA . ALA A 1 377 ? -24.593 13.488 -24.824 1.00 50.31 377 ALA A CA 1
ATOM 2965 C C . ALA A 1 377 ? -24.960 12.143 -24.139 1.00 50.31 377 ALA A C 1
ATOM 2967 O O . ALA A 1 377 ? -24.140 11.216 -24.103 1.00 50.31 377 ALA A O 1
ATOM 2968 N N . ASP A 1 378 ? -26.227 11.995 -23.730 1.00 54.41 378 ASP A N 1
ATOM 2969 C CA . ASP A 1 378 ? -26.838 10.812 -23.118 1.00 54.41 378 ASP A CA 1
ATOM 2970 C C . ASP A 1 378 ? -26.559 9.500 -23.876 1.00 54.41 378 ASP A C 1
ATOM 2972 O O . ASP A 1 378 ? -26.441 8.444 -23.248 1.00 54.41 378 ASP A O 1
ATOM 2976 N N . ASP A 1 379 ? -26.382 9.520 -25.202 1.00 60.53 379 ASP A N 1
ATOM 2977 C CA . ASP A 1 379 ? -26.188 8.295 -25.997 1.00 60.53 379 ASP A CA 1
ATOM 2978 C C . ASP A 1 379 ? -24.808 7.637 -25.759 1.00 60.53 379 ASP A C 1
ATOM 2980 O O . ASP A 1 379 ? -24.658 6.414 -25.775 1.00 60.53 379 ASP A O 1
ATOM 2984 N N . LYS A 1 380 ? -23.767 8.424 -25.440 1.00 63.44 380 LYS A N 1
ATOM 2985 C CA . LYS A 1 380 ? -22.427 7.870 -25.157 1.00 63.44 380 LYS A CA 1
ATOM 2986 C C . LYS A 1 380 ? -22.298 7.376 -23.726 1.00 63.44 380 LYS A C 1
ATOM 2988 O O . LYS A 1 380 ? -21.763 6.284 -23.519 1.00 63.44 380 LYS A O 1
ATOM 2993 N N . LEU A 1 381 ? -22.771 8.135 -22.738 1.00 64.25 381 LEU A N 1
ATOM 2994 C CA . LEU A 1 381 ? -22.737 7.693 -21.344 1.00 64.25 381 LEU A CA 1
ATOM 2995 C C . LEU A 1 381 ? -23.611 6.446 -21.149 1.00 64.25 381 LEU A C 1
ATOM 2997 O O . LEU A 1 381 ? -23.189 5.493 -20.489 1.00 64.25 381 LEU A O 1
ATOM 3001 N N . SER A 1 382 ? -24.790 6.413 -21.779 1.00 64.06 382 SER A N 1
ATOM 3002 C CA . SER A 1 382 ? -25.638 5.222 -21.800 1.00 64.06 382 SER A CA 1
ATOM 3003 C C . SER A 1 382 ? -24.956 4.048 -22.505 1.00 64.06 382 SER A C 1
ATOM 3005 O O . SER A 1 382 ? -24.986 2.955 -21.947 1.00 64.06 382 SER A O 1
ATOM 3007 N N . SER A 1 383 ? -24.239 4.252 -23.620 1.00 69.81 383 SER A N 1
ATOM 3008 C CA . SER A 1 383 ? -23.477 3.174 -24.277 1.00 69.81 383 SER A CA 1
ATOM 3009 C C . SER A 1 383 ? -22.435 2.519 -23.357 1.00 69.81 383 SER A C 1
ATOM 3011 O O . SER A 1 383 ? -22.397 1.296 -23.261 1.00 69.81 383 SER A O 1
ATOM 3013 N N . PHE A 1 384 ? -21.667 3.300 -22.580 1.00 68.69 384 PHE A N 1
ATOM 3014 C CA . PHE A 1 384 ? -20.715 2.745 -21.604 1.00 68.69 384 PHE A CA 1
ATOM 3015 C C . PHE A 1 384 ? -21.403 1.891 -20.536 1.00 68.69 384 PHE A C 1
ATOM 3017 O O . PHE A 1 384 ? -20.844 0.898 -20.081 1.00 68.69 384 PHE A O 1
ATOM 3024 N N . LEU A 1 385 ? -22.599 2.300 -20.115 1.00 69.56 385 LEU A N 1
ATOM 3025 C CA . LEU A 1 385 ? -23.368 1.650 -19.056 1.00 69.56 385 LEU A CA 1
ATOM 3026 C C . LEU A 1 385 ? -24.168 0.448 -19.563 1.00 69.56 385 LEU A C 1
ATOM 3028 O O . LEU A 1 385 ? -24.484 -0.435 -18.772 1.00 69.56 385 LEU A O 1
ATOM 3032 N N . ILE A 1 386 ? -24.489 0.417 -20.856 1.00 72.62 386 ILE A N 1
ATOM 3033 C CA . ILE A 1 386 ? -25.032 -0.753 -21.547 1.00 72.62 386 ILE A CA 1
ATOM 3034 C C . ILE A 1 386 ? -23.928 -1.805 -21.701 1.00 72.62 386 ILE A C 1
ATOM 3036 O O . ILE A 1 386 ? -24.162 -2.973 -21.396 1.00 72.62 386 ILE A O 1
ATOM 3040 N N . ASP A 1 387 ? -22.728 -1.385 -22.111 1.00 74.12 387 ASP A N 1
ATOM 3041 C CA . ASP A 1 387 ? -21.583 -2.278 -22.306 1.00 74.12 387 ASP A CA 1
ATOM 3042 C C . ASP A 1 387 ? -21.031 -2.823 -20.975 1.00 74.12 387 ASP A C 1
ATOM 3044 O O . ASP A 1 387 ? -20.679 -4.001 -20.888 1.00 74.12 387 ASP A O 1
ATOM 3048 N N . ASP A 1 388 ? -20.958 -1.991 -19.928 1.00 77.88 388 ASP A N 1
ATOM 3049 C CA . ASP A 1 388 ? -20.533 -2.399 -18.583 1.00 77.88 388 ASP A CA 1
ATOM 3050 C C . ASP A 1 388 ? -21.363 -1.699 -17.478 1.00 77.88 388 ASP A C 1
ATOM 3052 O O . ASP A 1 388 ? -20.983 -0.644 -16.949 1.00 77.88 388 ASP A O 1
ATOM 3056 N N . PRO A 1 389 ? -22.499 -2.298 -17.067 1.00 80.25 389 PRO A N 1
ATOM 3057 C CA . PRO A 1 389 ? -23.365 -1.754 -16.016 1.00 80.25 389 PRO A CA 1
ATOM 3058 C C . PRO A 1 389 ? -22.669 -1.579 -14.656 1.00 80.25 389 PRO A C 1
ATOM 3060 O O . PRO A 1 389 ? -23.078 -0.737 -13.847 1.00 80.25 389 PRO A O 1
ATOM 3063 N N . TRP A 1 390 ? -21.598 -2.338 -14.399 1.00 78.38 390 TRP A N 1
ATOM 3064 C CA . TRP A 1 390 ? -20.866 -2.338 -13.129 1.00 78.38 390 TRP A CA 1
ATOM 3065 C C . TRP A 1 390 ? -20.043 -1.067 -12.908 1.00 78.38 390 TRP A C 1
ATOM 3067 O O . TRP A 1 390 ? -19.611 -0.792 -11.785 1.00 78.38 390 TRP A O 1
ATOM 3077 N N . LEU A 1 391 ? -19.867 -0.234 -13.939 1.00 79.25 391 LEU A N 1
ATOM 3078 C CA . LEU A 1 391 ? -19.207 1.068 -13.818 1.00 79.25 391 LEU A CA 1
ATOM 3079 C C . LEU A 1 391 ? -19.952 2.031 -12.876 1.00 79.25 391 LEU A C 1
ATOM 3081 O O . LEU A 1 391 ? -19.332 2.941 -12.324 1.00 79.25 391 LEU A O 1
ATOM 3085 N N . ARG A 1 392 ? -21.263 1.832 -12.652 1.00 78.50 392 ARG A N 1
ATOM 3086 C CA . ARG A 1 392 ? -22.052 2.632 -11.691 1.00 78.50 392 ARG A CA 1
ATOM 3087 C C . ARG A 1 392 ? -21.783 2.256 -10.238 1.00 78.50 392 ARG A C 1
ATOM 3089 O O . ARG A 1 392 ? -21.879 3.110 -9.362 1.00 78.50 392 ARG A O 1
ATOM 3096 N N . THR A 1 393 ? -21.487 0.986 -9.990 1.00 82.06 393 THR A N 1
ATOM 3097 C CA . THR A 1 393 ? -21.434 0.379 -8.651 1.00 82.06 393 THR A CA 1
ATOM 3098 C C . THR A 1 393 ? -20.009 0.074 -8.200 1.00 82.06 393 THR A C 1
ATOM 3100 O O . THR A 1 393 ? -19.822 -0.646 -7.226 1.00 82.06 393 THR A O 1
ATOM 3103 N N . SER A 1 394 ? -19.007 0.572 -8.926 1.00 86.38 394 SER A N 1
ATOM 3104 C CA . SER A 1 394 ? -17.593 0.363 -8.628 1.00 86.38 394 SER A CA 1
ATOM 3105 C C . SER A 1 394 ? -16.809 1.671 -8.673 1.00 86.38 394 SER A C 1
ATOM 3107 O O . SER A 1 394 ? -17.222 2.656 -9.296 1.00 86.38 394 SER A O 1
ATOM 3109 N N . SER A 1 395 ? -15.647 1.683 -8.019 1.00 89.62 395 SER A N 1
ATOM 3110 C CA . SER A 1 395 ? -14.722 2.816 -8.058 1.00 89.62 395 SER A CA 1
ATOM 3111 C C . SER A 1 395 ? -13.260 2.384 -8.030 1.00 89.62 395 SER A C 1
ATOM 3113 O O . SER A 1 395 ? -12.933 1.234 -7.750 1.00 89.62 395 SER A O 1
ATOM 3115 N N . LEU A 1 396 ? -12.361 3.315 -8.356 1.00 89.56 396 LEU A N 1
ATOM 3116 C CA . LEU A 1 396 ? -10.929 3.119 -8.130 1.00 89.56 396 LEU A CA 1
ATOM 3117 C C . LEU A 1 396 ? -10.608 3.083 -6.631 1.00 89.56 396 LEU A C 1
ATOM 3119 O O . LEU A 1 396 ? -11.350 3.605 -5.807 1.00 89.56 396 LEU A O 1
ATOM 3123 N N . ASN A 1 397 ? -9.438 2.536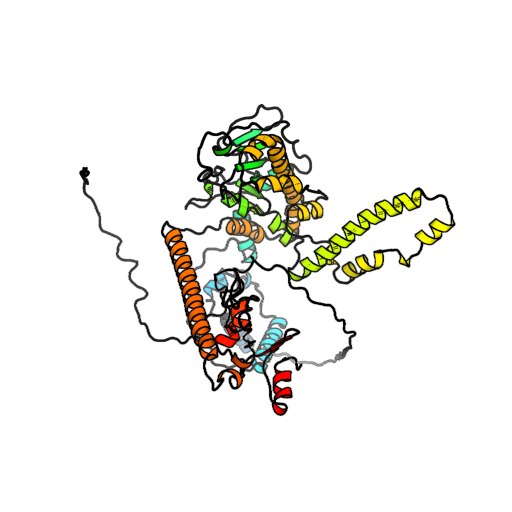 -6.309 1.00 91.88 397 ASN A N 1
ATOM 3124 C CA . ASN A 1 397 ? -9.067 2.202 -4.937 1.00 91.88 397 ASN A CA 1
ATOM 3125 C C . ASN A 1 397 ? -8.661 3.393 -4.059 1.00 91.88 397 ASN A C 1
ATOM 3127 O O . ASN A 1 397 ? -8.682 3.250 -2.850 1.00 91.88 397 ASN A O 1
ATOM 3131 N N . GLY A 1 398 ? -8.254 4.533 -4.628 1.00 91.00 398 GLY A N 1
ATOM 3132 C CA . GLY A 1 398 ? -7.757 5.657 -3.825 1.00 91.00 398 GLY A CA 1
ATOM 3133 C C . GLY A 1 398 ? -8.855 6.321 -2.991 1.00 91.00 398 GLY A C 1
ATOM 3134 O O . GLY A 1 398 ? -9.982 6.454 -3.472 1.00 91.00 398 GLY A O 1
ATOM 3135 N N . LEU A 1 399 ? -8.510 6.816 -1.795 1.00 92.88 399 LEU A N 1
ATOM 3136 C CA . LEU A 1 399 ? -9.458 7.370 -0.815 1.00 92.88 399 LEU A CA 1
ATOM 3137 C C . LEU A 1 399 ? -10.418 8.392 -1.427 1.00 92.88 399 LEU A C 1
ATOM 3139 O O . LEU A 1 399 ? -11.621 8.295 -1.227 1.00 92.88 399 LEU A O 1
ATOM 3143 N N . LYS A 1 400 ? -9.916 9.307 -2.267 1.00 91.94 400 LYS A N 1
ATOM 3144 C CA . LYS A 1 400 ? -10.743 10.281 -3.002 1.00 91.94 400 LYS A CA 1
ATOM 3145 C C . LYS A 1 400 ? -11.884 9.627 -3.788 1.00 91.94 400 LYS A C 1
ATOM 3147 O O . LYS A 1 400 ? -12.988 10.163 -3.832 1.00 91.94 400 LYS A O 1
ATOM 3152 N N . TYR A 1 401 ? -11.615 8.510 -4.455 1.00 91.06 401 TYR A N 1
ATOM 3153 C CA . TYR A 1 401 ? -12.604 7.808 -5.267 1.00 91.06 401 TYR A CA 1
ATOM 3154 C C . TYR A 1 401 ? -13.555 6.991 -4.404 1.00 91.06 401 TYR A C 1
ATOM 3156 O O . TYR A 1 401 ? -14.762 7.062 -4.621 1.00 91.06 401 TYR A O 1
ATOM 3164 N N . VAL A 1 402 ? -13.022 6.288 -3.405 1.00 94.19 402 VAL A N 1
ATOM 3165 C CA . VAL A 1 402 ? -13.811 5.454 -2.495 1.00 94.19 402 VAL A CA 1
ATOM 3166 C C . VAL A 1 402 ? -14.746 6.308 -1.634 1.00 94.19 402 VAL A C 1
ATOM 3168 O O . VAL A 1 402 ? -15.934 6.009 -1.549 1.00 94.19 402 VAL A O 1
ATOM 3171 N N . ALA A 1 403 ? -14.254 7.411 -1.066 1.00 94.25 403 ALA A N 1
ATOM 3172 C CA . ALA A 1 403 ? -15.043 8.349 -0.268 1.00 94.25 403 ALA A CA 1
ATOM 3173 C C . ALA A 1 403 ? -16.127 9.049 -1.099 1.00 94.25 403 ALA A C 1
ATOM 3175 O O . ALA A 1 403 ? -17.257 9.205 -0.636 1.00 94.25 403 ALA A O 1
ATOM 3176 N N . ASN A 1 404 ? -15.831 9.412 -2.351 1.00 93.12 404 ASN A N 1
ATOM 3177 C CA . ASN A 1 404 ? -16.845 9.953 -3.253 1.00 93.12 404 ASN A CA 1
ATOM 3178 C C . ASN A 1 404 ? -17.901 8.898 -3.621 1.00 93.12 404 ASN A C 1
ATOM 3180 O O . ASN A 1 404 ? -19.086 9.205 -3.667 1.00 93.12 404 ASN A O 1
ATOM 3184 N N . HIS A 1 405 ? -17.486 7.654 -3.863 1.00 92.38 405 HIS A N 1
ATOM 3185 C CA . HIS A 1 405 ? -18.388 6.578 -4.266 1.00 92.38 405 HIS A CA 1
ATOM 3186 C C . HIS A 1 405 ? -19.341 6.143 -3.144 1.00 92.38 405 HIS A C 1
ATOM 3188 O O . HIS A 1 405 ? -20.543 6.058 -3.374 1.00 92.38 405 HIS A O 1
ATOM 3194 N N . HIS A 1 406 ? -18.816 5.908 -1.938 1.00 92.94 406 HIS A N 1
ATOM 3195 C CA . HIS A 1 406 ? -19.588 5.393 -0.798 1.00 92.94 406 HIS A CA 1
ATOM 3196 C C . HIS A 1 406 ? -20.275 6.487 0.024 1.00 92.94 406 HIS A C 1
ATOM 3198 O O . HIS A 1 406 ? -21.354 6.267 0.576 1.00 92.94 406 HIS A O 1
ATOM 3204 N N . CYS A 1 407 ? -19.661 7.669 0.110 1.00 92.75 407 CYS A N 1
ATOM 3205 C CA . CYS A 1 407 ? -20.096 8.730 1.022 1.00 92.75 407 CYS A CA 1
ATOM 3206 C C . CYS A 1 407 ? -20.454 10.045 0.311 1.00 92.75 407 CYS A C 1
ATOM 3208 O O . CYS A 1 407 ? -20.919 10.970 0.969 1.00 92.75 407 CYS A O 1
ATOM 3210 N N . GLY A 1 408 ? -20.224 10.171 -1.003 1.00 90.31 408 GLY A N 1
ATOM 3211 C CA . GLY A 1 408 ? -20.412 11.433 -1.734 1.00 90.31 408 GLY A CA 1
ATOM 3212 C C . GLY A 1 408 ? -19.418 12.537 -1.347 1.00 90.31 408 GLY A C 1
ATOM 3213 O O . GLY A 1 408 ? -19.637 13.705 -1.664 1.00 90.31 408 GLY A O 1
ATOM 3214 N N . ILE A 1 409 ? -18.331 12.193 -0.646 1.00 91.06 409 ILE A N 1
ATOM 3215 C CA . ILE A 1 409 ? -17.349 13.154 -0.134 1.00 91.06 409 ILE A CA 1
ATOM 3216 C C . ILE A 1 409 ? -16.319 13.469 -1.225 1.00 91.06 409 ILE A C 1
ATOM 3218 O O . ILE A 1 409 ? -15.617 12.582 -1.715 1.00 91.06 409 ILE A O 1
ATOM 3222 N N . LYS A 1 410 ? -16.181 14.751 -1.582 1.00 88.94 410 LYS A N 1
ATOM 3223 C CA . LYS A 1 410 ? -15.165 15.230 -2.532 1.00 88.94 410 LYS A CA 1
ATOM 3224 C C . LYS A 1 410 ? -13.919 15.718 -1.789 1.00 88.94 410 LYS A C 1
ATOM 3226 O O . LYS A 1 410 ? -13.913 16.820 -1.249 1.00 88.94 410 LYS A O 1
ATOM 3231 N N . LEU A 1 411 ? -12.852 14.919 -1.813 1.00 85.56 411 LEU A N 1
ATOM 3232 C CA . LEU A 1 411 ? -11.549 15.302 -1.253 1.00 85.56 411 LEU A CA 1
ATOM 3233 C C . LEU A 1 411 ? -10.752 16.199 -2.218 1.00 85.56 411 LEU A C 1
ATOM 3235 O O . LEU A 1 411 ? -10.692 15.939 -3.432 1.00 85.56 411 LEU A O 1
ATOM 3239 N N . LYS A 1 412 ? -10.140 17.255 -1.667 1.00 78.06 412 LYS A N 1
ATOM 3240 C CA . LYS A 1 412 ? -9.266 18.199 -2.386 1.00 78.06 412 LYS A CA 1
ATOM 3241 C C . LYS A 1 412 ? -7.877 17.580 -2.584 1.00 78.06 412 LYS A C 1
ATOM 3243 O O . LYS A 1 412 ? -7.413 16.842 -1.728 1.00 78.06 412 LYS A O 1
ATOM 3248 N N . LYS A 1 413 ? -7.235 17.845 -3.730 1.00 67.12 413 LYS A N 1
ATOM 3249 C CA . LYS A 1 413 ? -5.929 17.247 -4.086 1.00 67.12 413 LYS A CA 1
ATOM 3250 C C . LYS A 1 413 ? -4.715 18.079 -3.658 1.00 67.12 413 LYS A C 1
ATOM 3252 O O . LYS A 1 413 ? -3.679 17.504 -3.377 1.00 67.12 413 LYS A O 1
ATOM 3257 N N . GLU A 1 414 ? -4.852 19.399 -3.636 1.00 67.88 414 GLU A N 1
ATOM 3258 C CA . GLU A 1 414 ? -3.721 20.341 -3.686 1.00 67.88 414 GLU A CA 1
ATOM 3259 C C . GLU A 1 414 ? -2.845 20.343 -2.423 1.00 67.88 414 GLU A C 1
ATOM 3261 O O . GLU A 1 414 ? -1.641 20.542 -2.513 1.00 67.88 414 GLU A O 1
ATOM 3266 N N . THR A 1 415 ? -3.421 20.080 -1.248 1.00 72.94 415 THR A N 1
ATOM 3267 C CA . THR A 1 415 ? -2.689 20.149 0.030 1.00 72.94 415 THR A CA 1
ATOM 3268 C C . THR A 1 415 ? -1.703 18.991 0.219 1.00 72.94 415 THR A C 1
ATOM 3270 O O . THR A 1 415 ? -0.677 19.160 0.869 1.00 72.94 415 THR A O 1
ATOM 3273 N N . ARG A 1 416 ? -1.961 17.832 -0.401 1.00 77.31 416 ARG A N 1
ATOM 3274 C CA . ARG A 1 416 ? -1.067 16.666 -0.334 1.00 77.31 416 ARG A CA 1
ATOM 3275 C C . ARG A 1 416 ? 0.274 16.916 -1.022 1.00 77.31 416 ARG A C 1
ATOM 3277 O O . ARG A 1 416 ? 1.292 16.374 -0.598 1.00 77.31 416 ARG A O 1
ATOM 3284 N N . ASP A 1 417 ? 0.277 17.742 -2.066 1.00 84.88 417 ASP A N 1
ATOM 3285 C CA . ASP A 1 417 ? 1.467 17.983 -2.883 1.00 84.88 417 ASP A CA 1
ATOM 3286 C C . ASP A 1 417 ? 2.577 18.712 -2.088 1.00 84.88 417 ASP A C 1
ATOM 3288 O O . ASP A 1 417 ? 3.751 18.661 -2.453 1.00 84.88 417 ASP A O 1
ATOM 3292 N N . ILE A 1 418 ? 2.238 19.324 -0.944 1.00 85.56 418 ILE A N 1
ATOM 3293 C CA . ILE A 1 418 ? 3.201 19.962 -0.033 1.00 85.56 418 ILE A CA 1
ATOM 3294 C C . ILE A 1 418 ? 4.170 18.929 0.563 1.00 85.56 418 ILE A C 1
ATOM 3296 O O . ILE A 1 418 ? 5.357 19.211 0.702 1.00 85.56 418 ILE A O 1
ATOM 3300 N N . PHE A 1 419 ? 3.731 17.692 0.823 1.00 88.00 419 PHE A N 1
ATOM 3301 C CA . PHE A 1 419 ? 4.612 16.624 1.326 1.00 88.00 419 PHE A CA 1
ATOM 3302 C C . PHE A 1 419 ? 5.607 16.103 0.276 1.00 88.00 419 PHE A C 1
ATOM 3304 O O . PHE A 1 419 ? 6.491 15.304 0.591 1.00 88.00 419 PHE A O 1
ATOM 3311 N N . GLU A 1 420 ? 5.507 16.571 -0.973 1.00 89.25 420 GLU A N 1
ATOM 3312 C CA . GLU A 1 420 ? 6.521 16.337 -1.997 1.00 89.25 420 GLU A CA 1
ATOM 3313 C C . GLU A 1 420 ? 7.715 17.296 -1.901 1.00 89.25 420 GLU A C 1
ATOM 3315 O O . GLU A 1 420 ? 8.647 17.183 -2.707 1.00 89.25 420 GLU A O 1
ATOM 3320 N N . THR A 1 421 ? 7.692 18.263 -0.985 1.00 88.25 421 THR A N 1
ATOM 3321 C CA . THR A 1 421 ? 8.784 19.222 -0.816 1.00 88.25 421 THR A CA 1
ATOM 3322 C C . THR A 1 421 ? 10.066 18.556 -0.311 1.00 88.25 421 THR A C 1
ATOM 3324 O O . THR A 1 421 ? 10.062 17.492 0.311 1.00 88.25 421 THR A O 1
ATOM 3327 N N . THR A 1 422 ? 11.200 19.198 -0.583 1.00 89.69 422 THR A N 1
ATOM 3328 C CA . THR A 1 422 ? 12.499 18.847 0.011 1.00 89.69 422 THR A CA 1
ATOM 3329 C C . THR A 1 422 ? 12.870 19.767 1.174 1.00 89.69 422 THR A C 1
ATOM 3331 O O . THR A 1 422 ? 13.940 19.598 1.753 1.00 89.69 422 THR A O 1
ATOM 3334 N N . ASN A 1 423 ? 12.022 20.747 1.507 1.00 90.62 423 ASN A N 1
ATOM 3335 C CA . ASN A 1 423 ? 12.256 21.714 2.573 1.00 90.62 423 ASN A CA 1
ATOM 3336 C C . ASN A 1 423 ? 11.285 21.490 3.750 1.00 90.62 423 ASN A C 1
ATOM 3338 O O . ASN A 1 423 ? 10.113 21.848 3.646 1.00 90.62 423 ASN A O 1
ATOM 3342 N N . PRO A 1 424 ? 11.754 20.961 4.897 1.00 90.19 424 PRO A N 1
ATOM 3343 C CA . PRO A 1 424 ? 10.909 20.748 6.072 1.00 90.19 424 PRO A CA 1
ATOM 3344 C C . PRO A 1 424 ? 10.252 22.019 6.624 1.00 90.19 424 PRO A C 1
ATOM 3346 O O . PRO A 1 424 ? 9.198 21.921 7.249 1.00 90.19 424 PRO A O 1
ATOM 3349 N N . GLN A 1 425 ? 10.833 23.201 6.380 1.00 91.81 425 GLN A N 1
ATOM 3350 C CA . GLN A 1 425 ? 10.291 24.465 6.882 1.00 91.81 425 GLN A CA 1
ATOM 3351 C C . GLN A 1 425 ? 8.892 24.758 6.324 1.00 91.81 425 GLN A C 1
ATOM 3353 O O . GLN A 1 425 ? 8.061 25.306 7.036 1.00 91.81 425 GLN A O 1
ATOM 3358 N N . GLU A 1 426 ? 8.587 24.312 5.103 1.00 92.19 426 GLU A N 1
ATOM 3359 C CA . GLU A 1 426 ? 7.260 24.488 4.498 1.00 92.19 426 GLU A CA 1
ATOM 3360 C C . GLU A 1 426 ? 6.164 23.751 5.286 1.00 92.19 426 GLU A C 1
ATOM 3362 O O . GLU A 1 426 ? 5.046 24.249 5.401 1.00 92.19 426 GLU A O 1
ATOM 3367 N N . ILE A 1 427 ? 6.492 22.605 5.899 1.00 92.19 427 ILE A N 1
ATOM 3368 C CA . ILE A 1 427 ? 5.561 21.886 6.782 1.00 92.19 427 ILE A CA 1
ATOM 3369 C C . ILE A 1 427 ? 5.356 22.640 8.094 1.00 92.19 427 ILE A C 1
ATOM 3371 O O . ILE A 1 427 ? 4.246 22.667 8.620 1.00 92.19 427 ILE A O 1
ATOM 3375 N N . ILE A 1 428 ? 6.423 23.226 8.639 1.00 93.75 428 ILE A N 1
ATOM 3376 C CA . ILE A 1 428 ? 6.369 23.978 9.896 1.00 93.75 428 ILE A CA 1
ATOM 3377 C C . ILE A 1 428 ? 5.521 25.241 9.708 1.00 93.75 428 ILE A C 1
ATOM 3379 O O . ILE A 1 428 ? 4.651 25.527 10.532 1.00 93.75 428 ILE A O 1
ATOM 3383 N N . ASP A 1 429 ? 5.733 25.953 8.602 1.00 94.31 429 ASP A N 1
ATOM 3384 C CA . ASP A 1 429 ? 5.045 27.204 8.288 1.00 94.31 429 ASP A CA 1
ATOM 3385 C C . ASP A 1 429 ? 3.541 26.985 8.025 1.00 94.31 429 ASP A C 1
ATOM 3387 O O . ASP A 1 429 ? 2.722 27.796 8.461 1.00 94.31 429 ASP A O 1
ATOM 3391 N N . ASP A 1 430 ? 3.160 25.870 7.383 1.00 93.75 430 ASP A N 1
ATOM 3392 C CA . ASP A 1 430 ? 1.761 25.524 7.066 1.00 93.75 430 ASP A CA 1
ATOM 3393 C C . ASP A 1 430 ? 1.149 24.450 7.995 1.00 93.75 430 ASP A C 1
ATOM 3395 O O . ASP A 1 430 ? 0.130 23.821 7.690 1.00 93.75 430 ASP A O 1
ATOM 3399 N N . PHE A 1 431 ? 1.748 24.236 9.172 1.00 95.62 431 PHE A N 1
ATOM 3400 C CA . PHE A 1 431 ? 1.432 23.117 10.069 1.00 95.62 431 PHE A CA 1
ATOM 3401 C C . PHE A 1 431 ? -0.065 22.965 10.394 1.00 95.62 431 PHE A C 1
ATOM 3403 O O . PHE A 1 431 ? -0.595 21.853 10.397 1.00 95.62 431 PHE A O 1
ATOM 3410 N N . GLN A 1 432 ? -0.772 24.069 10.660 1.00 95.88 432 GLN A N 1
ATOM 3411 C CA . GLN A 1 432 ? -2.193 24.023 11.036 1.00 95.88 432 GLN A CA 1
ATOM 3412 C C . GLN A 1 432 ? -3.081 23.500 9.903 1.00 95.88 432 GLN A C 1
ATOM 3414 O O . GLN A 1 432 ? -4.002 22.713 10.149 1.00 95.88 432 GLN A O 1
ATOM 3419 N N . ASN A 1 433 ? -2.806 23.923 8.668 1.00 94.00 433 ASN A N 1
ATOM 3420 C CA . ASN A 1 433 ? -3.575 23.501 7.504 1.00 94.00 433 ASN A CA 1
ATOM 3421 C C . ASN A 1 433 ? -3.274 22.039 7.168 1.00 94.00 433 ASN A C 1
ATOM 3423 O O . ASN A 1 433 ? -4.210 21.275 6.932 1.00 94.00 433 ASN A O 1
ATOM 3427 N N . LEU A 1 434 ? -2.004 21.629 7.243 1.00 94.44 434 LEU A N 1
ATOM 3428 C CA . LEU A 1 434 ? -1.580 20.247 7.010 1.00 94.44 434 LEU A CA 1
ATOM 3429 C C . LEU A 1 434 ? -2.174 19.271 8.036 1.00 94.44 434 LEU A C 1
ATOM 3431 O O . LEU A 1 434 ? -2.740 18.251 7.654 1.00 94.44 434 LEU A O 1
ATOM 3435 N N . MET A 1 435 ? -2.155 19.606 9.330 1.00 95.38 435 MET A N 1
ATOM 3436 C CA . MET A 1 435 ? -2.796 18.775 10.362 1.00 95.38 435 MET A CA 1
ATOM 3437 C C . MET A 1 435 ? -4.311 18.669 10.169 1.00 95.38 435 MET A C 1
ATOM 3439 O O . MET A 1 435 ? -4.900 17.603 10.353 1.00 95.38 435 MET A O 1
ATOM 3443 N N . THR A 1 436 ? -4.957 19.767 9.771 1.00 94.88 436 THR A N 1
ATOM 3444 C CA . THR A 1 436 ? -6.396 19.779 9.474 1.00 94.88 436 THR A CA 1
ATOM 3445 C C . THR A 1 436 ? -6.718 18.951 8.229 1.00 94.88 436 THR A C 1
ATOM 3447 O O . THR A 1 436 ? -7.746 18.270 8.196 1.00 94.88 436 THR A O 1
ATOM 3450 N N . TYR A 1 437 ? -5.839 18.963 7.225 1.00 93.75 437 TYR A N 1
ATOM 3451 C CA . TYR A 1 437 ? -5.925 18.102 6.049 1.00 93.75 437 TYR A CA 1
ATOM 3452 C C . TYR A 1 437 ? -5.855 16.620 6.444 1.00 93.75 437 TYR A C 1
ATOM 3454 O O . TYR A 1 437 ? -6.800 15.886 6.154 1.00 93.75 437 TYR A O 1
ATOM 3462 N N . CYS A 1 438 ? -4.838 16.208 7.207 1.00 94.25 438 CYS A N 1
ATOM 3463 C CA . CYS A 1 438 ? -4.705 14.829 7.694 1.00 94.25 438 CYS A CA 1
ATOM 3464 C C . CYS A 1 438 ? -5.929 14.391 8.513 1.00 94.25 438 CYS A C 1
ATOM 3466 O O . CYS A 1 438 ? -6.515 13.336 8.276 1.00 94.25 438 CYS A O 1
ATOM 3468 N N . ALA A 1 439 ? -6.412 15.249 9.417 1.00 95.62 439 ALA A N 1
ATOM 3469 C CA . ALA A 1 439 ? -7.616 14.965 10.194 1.00 95.62 439 ALA A CA 1
ATOM 3470 C C . ALA A 1 439 ? -8.879 14.847 9.317 1.00 95.62 439 ALA A C 1
ATOM 3472 O O . ALA A 1 439 ? -9.778 14.057 9.616 1.00 95.62 439 ALA A O 1
ATOM 3473 N N . THR A 1 440 ? -8.956 15.598 8.215 1.00 94.25 440 THR A N 1
ATOM 3474 C CA . THR A 1 440 ? -10.048 15.482 7.238 1.00 94.25 440 THR A CA 1
ATOM 3475 C C . THR A 1 440 ? -9.993 14.141 6.503 1.00 94.25 440 THR A C 1
ATOM 3477 O O . THR A 1 440 ? -11.036 13.503 6.343 1.00 94.25 440 THR A O 1
ATOM 3480 N N . ASP A 1 441 ? -8.802 13.673 6.125 1.00 94.69 441 ASP A N 1
ATOM 3481 C CA . ASP A 1 441 ? -8.605 12.359 5.499 1.00 94.69 441 ASP A CA 1
ATOM 3482 C C . ASP A 1 441 ? -8.926 11.210 6.474 1.00 94.69 441 ASP A C 1
ATOM 3484 O O . ASP A 1 441 ? -9.613 10.253 6.098 1.00 94.69 441 ASP A O 1
ATOM 3488 N N . VAL A 1 442 ? -8.567 11.336 7.757 1.00 96.50 442 VAL A N 1
ATOM 3489 C CA . VAL A 1 442 ? -8.986 10.400 8.820 1.00 96.50 442 VAL A CA 1
ATOM 3490 C C . VAL A 1 442 ? -10.506 10.386 8.990 1.00 96.50 442 VAL A C 1
ATOM 3492 O O . VAL A 1 442 ? -11.111 9.314 9.068 1.00 96.50 442 VAL A O 1
ATOM 3495 N N . SER A 1 443 ? -11.153 11.555 8.998 1.00 96.00 443 SER A N 1
ATOM 3496 C CA . SER A 1 443 ? -12.617 11.660 9.072 1.00 96.00 443 SER A CA 1
ATOM 3497 C C . SER A 1 443 ? -13.293 10.992 7.868 1.00 96.00 443 SER A C 1
ATOM 3499 O O . SER A 1 443 ? -14.223 10.198 8.027 1.00 96.00 443 SER A O 1
ATOM 3501 N N . ALA A 1 444 ? -12.789 11.237 6.654 1.00 95.75 444 ALA A N 1
ATOM 3502 C CA . ALA A 1 444 ? -13.285 10.594 5.441 1.00 95.75 444 ALA A CA 1
ATOM 3503 C C . ALA A 1 444 ? -13.078 9.071 5.473 1.00 95.75 444 ALA A C 1
ATOM 3505 O O . ALA A 1 444 ? -13.984 8.318 5.110 1.00 95.75 444 ALA A O 1
ATOM 3506 N N . THR A 1 445 ? -11.926 8.610 5.964 1.00 97.31 445 THR A N 1
ATOM 3507 C CA . THR A 1 445 ? -11.617 7.185 6.147 1.00 97.31 445 THR A CA 1
ATOM 3508 C C . THR A 1 445 ? -12.582 6.526 7.130 1.00 97.31 445 THR A C 1
ATOM 3510 O O . THR A 1 445 ? -13.100 5.446 6.843 1.00 97.31 445 THR A O 1
ATOM 3513 N N . TYR A 1 446 ? -12.903 7.187 8.246 1.00 97.75 446 TYR A N 1
ATOM 3514 C CA . TYR A 1 446 ? -13.919 6.714 9.187 1.00 97.75 446 TYR A CA 1
ATOM 3515 C C . TYR A 1 446 ? -15.300 6.596 8.519 1.00 97.75 446 TYR A C 1
ATOM 3517 O O . TYR A 1 446 ? -15.962 5.568 8.652 1.00 97.75 446 TYR A O 1
ATOM 3525 N N . GLN A 1 447 ? -15.727 7.608 7.756 1.00 96.69 447 GLN A N 1
ATOM 3526 C CA . GLN A 1 447 ? -17.019 7.582 7.058 1.00 96.69 447 GLN A CA 1
ATOM 3527 C C . GLN A 1 447 ? -17.098 6.434 6.043 1.00 96.69 447 GLN A C 1
ATOM 3529 O O . GLN A 1 447 ? -18.110 5.735 5.965 1.00 96.69 447 GLN A O 1
ATOM 3534 N N . VAL A 1 448 ? -16.014 6.197 5.297 1.00 96.88 448 VAL A N 1
ATOM 3535 C CA . VAL A 1 448 ? -15.901 5.039 4.399 1.00 96.88 448 VAL A CA 1
ATOM 3536 C C . VAL A 1 448 ? -15.996 3.740 5.192 1.00 96.88 448 VAL A C 1
ATOM 3538 O O . VAL A 1 448 ? -16.779 2.866 4.830 1.00 96.88 448 VAL A O 1
ATOM 3541 N N . PHE A 1 449 ? -15.249 3.606 6.288 1.00 97.75 449 PHE A N 1
ATOM 3542 C CA . PHE A 1 449 ? -15.302 2.426 7.148 1.00 97.75 449 PHE A CA 1
ATOM 3543 C C . PHE A 1 449 ? -16.719 2.150 7.664 1.00 97.75 449 PHE A C 1
ATOM 3545 O O . PHE A 1 449 ? -17.203 1.023 7.546 1.00 97.75 449 PHE A O 1
ATOM 3552 N N . TYR A 1 450 ? -17.406 3.182 8.158 1.00 97.00 450 TYR A N 1
ATOM 3553 C CA . TYR A 1 450 ? -18.769 3.100 8.676 1.00 97.00 450 TYR A CA 1
ATOM 3554 C C . TYR A 1 450 ? -19.771 2.561 7.640 1.00 97.00 450 TYR A C 1
ATOM 3556 O O . TYR A 1 450 ? -20.699 1.835 8.000 1.00 97.00 450 TYR A O 1
ATOM 3564 N N . LYS A 1 451 ? -19.577 2.868 6.350 1.00 95.62 451 LYS A N 1
ATOM 3565 C CA . LYS A 1 451 ? -20.408 2.351 5.250 1.00 95.62 451 LYS A CA 1
ATOM 3566 C C . LYS A 1 451 ? -19.982 0.964 4.778 1.00 95.62 451 LYS A C 1
ATOM 3568 O O . LYS A 1 451 ? -20.808 0.057 4.702 1.00 95.62 451 LYS A O 1
ATOM 3573 N N . VAL A 1 452 ? -18.695 0.792 4.491 1.00 96.44 452 VAL A N 1
ATOM 3574 C CA . VAL A 1 452 ? -18.172 -0.384 3.788 1.00 96.44 452 VAL A CA 1
ATOM 3575 C C . VAL A 1 452 ? -18.050 -1.594 4.713 1.00 96.44 452 VAL A C 1
ATOM 3577 O O . VAL A 1 452 ? -18.304 -2.716 4.281 1.00 96.44 452 VAL A O 1
ATOM 3580 N N . TYR A 1 453 ? -17.693 -1.414 5.990 1.00 96.56 453 TYR A N 1
ATOM 3581 C CA . TYR A 1 453 ? -17.509 -2.548 6.900 1.00 96.56 453 TYR A CA 1
ATOM 3582 C C . TYR A 1 453 ? -18.803 -3.362 7.110 1.00 96.56 453 TYR A C 1
ATOM 3584 O O . TYR A 1 453 ? -18.760 -4.587 6.949 1.00 96.56 453 TYR A O 1
ATOM 3592 N N . PRO A 1 454 ? -19.977 -2.748 7.374 1.00 96.12 454 PRO A N 1
ATOM 3593 C CA . PRO A 1 454 ? -21.239 -3.487 7.426 1.00 96.12 454 PRO A CA 1
ATOM 3594 C C . PRO A 1 454 ? -21.608 -4.180 6.108 1.00 96.12 454 PRO A C 1
ATOM 3596 O O . PRO A 1 454 ? -22.144 -5.286 6.135 1.00 96.12 454 PRO A O 1
ATOM 3599 N N . GLU A 1 455 ? -21.334 -3.564 4.954 1.00 95.88 455 GLU A N 1
ATOM 3600 C CA . GLU A 1 455 ? -21.585 -4.179 3.641 1.00 95.88 455 GLU A CA 1
ATOM 3601 C C . GLU A 1 455 ? -20.690 -5.393 3.400 1.00 95.88 455 GLU A C 1
ATOM 3603 O O . GLU A 1 455 ? -21.180 -6.452 3.009 1.00 95.88 455 GLU A O 1
ATOM 3608 N N . PHE A 1 456 ? -19.406 -5.285 3.740 1.00 96.44 456 PHE A N 1
ATOM 3609 C CA . PHE A 1 456 ? -18.469 -6.401 3.712 1.00 96.44 456 PHE A CA 1
ATOM 3610 C C . PHE A 1 456 ? -18.954 -7.564 4.585 1.00 96.44 456 PHE A C 1
ATOM 3612 O O . PHE A 1 456 ? -18.959 -8.707 4.135 1.00 96.44 456 PHE A O 1
ATOM 3619 N N . ARG A 1 457 ? -19.431 -7.286 5.806 1.00 95.31 457 ARG A N 1
ATOM 3620 C CA . ARG A 1 457 ? -19.970 -8.317 6.711 1.00 95.31 457 ARG A CA 1
ATOM 3621 C C . ARG A 1 457 ? -21.265 -8.951 6.191 1.00 95.31 457 ARG A C 1
ATOM 3623 O O . ARG A 1 457 ? -21.524 -10.106 6.507 1.00 95.31 457 ARG A O 1
ATOM 3630 N N . LYS A 1 458 ? -22.067 -8.242 5.386 1.00 96.25 458 LYS A N 1
ATOM 3631 C CA . LYS A 1 458 ? -23.246 -8.816 4.706 1.00 96.25 458 LYS A CA 1
ATOM 3632 C C . LYS A 1 458 ? -22.853 -9.696 3.521 1.00 96.25 458 LYS A C 1
ATOM 3634 O O . LYS A 1 458 ? -23.437 -10.760 3.343 1.00 96.25 458 LYS A O 1
ATOM 3639 N N . LEU A 1 459 ? -21.878 -9.256 2.724 1.00 95.50 459 LEU A N 1
ATOM 3640 C CA . LEU A 1 459 ? -21.396 -9.982 1.548 1.00 95.50 459 LEU A CA 1
ATOM 3641 C C . LEU A 1 459 ? -20.606 -11.240 1.937 1.00 95.50 459 LEU A C 1
ATOM 3643 O O . LEU A 1 459 ? -20.743 -12.283 1.302 1.00 95.50 459 LEU A O 1
ATOM 3647 N N . VAL A 1 460 ? -19.805 -11.147 3.000 1.00 93.56 460 VAL A N 1
ATOM 3648 C CA . VAL A 1 460 ? -18.957 -12.225 3.520 1.00 93.56 460 VAL A CA 1
ATOM 3649 C C . VAL A 1 460 ? -19.304 -12.481 4.996 1.00 93.56 460 VAL A C 1
ATOM 3651 O O . VAL A 1 460 ? -18.574 -12.061 5.898 1.00 93.56 460 VAL A O 1
ATOM 3654 N N . PRO A 1 461 ? -20.429 -13.171 5.273 1.00 92.94 461 PRO A N 1
ATOM 3655 C CA . PRO A 1 461 ? -20.966 -13.304 6.630 1.00 92.94 461 PRO A CA 1
ATOM 3656 C C . PRO A 1 461 ? -20.164 -14.254 7.523 1.00 92.94 461 PRO A C 1
ATOM 3658 O O . PRO A 1 461 ? -20.247 -14.172 8.750 1.00 92.94 461 PRO A O 1
ATOM 3661 N N . HIS A 1 462 ? -19.377 -15.161 6.937 1.00 93.88 462 HIS A N 1
ATOM 3662 C CA . HIS A 1 462 ? -18.651 -16.159 7.712 1.00 93.88 462 HIS A CA 1
ATOM 3663 C C . HIS A 1 462 ? -17.536 -15.503 8.557 1.00 93.88 462 HIS A C 1
ATOM 3665 O O . HIS A 1 462 ? -16.676 -14.808 8.007 1.00 93.88 462 HIS A O 1
ATOM 3671 N N . PRO A 1 463 ? -17.486 -15.729 9.885 1.00 94.06 463 PRO A N 1
ATOM 3672 C CA . PRO A 1 463 ? -16.565 -15.028 10.782 1.00 94.06 463 PRO A CA 1
ATOM 3673 C C . PRO A 1 463 ? -15.096 -15.303 10.463 1.00 94.06 463 PRO A C 1
ATOM 3675 O O . PRO A 1 463 ? -14.276 -14.400 10.582 1.00 94.06 463 PRO A O 1
ATOM 3678 N N . VAL A 1 464 ? -14.758 -16.498 9.964 1.00 94.38 464 VAL A N 1
ATOM 3679 C CA . VAL A 1 464 ? -13.375 -16.828 9.565 1.00 94.38 464 VAL A CA 1
ATOM 3680 C C . VAL A 1 464 ? -12.822 -15.863 8.530 1.00 94.38 464 VAL A C 1
ATOM 3682 O O . VAL A 1 464 ? -11.657 -15.499 8.624 1.00 94.38 464 VAL A O 1
ATOM 3685 N N . SER A 1 465 ? -13.629 -15.402 7.575 1.00 93.12 465 SER A N 1
ATOM 3686 C CA . SER A 1 465 ? -13.144 -14.480 6.547 1.00 93.12 465 SER A CA 1
ATOM 3687 C C . SER A 1 465 ? -12.721 -13.141 7.148 1.00 93.12 465 SER A C 1
ATOM 3689 O O . SER A 1 465 ? -11.709 -12.583 6.743 1.00 93.12 465 SER A O 1
ATOM 3691 N N . THR A 1 466 ? -13.448 -12.644 8.152 1.00 93.12 466 THR A N 1
ATOM 3692 C CA . THR A 1 466 ? -13.070 -11.422 8.880 1.00 93.12 466 THR A CA 1
ATOM 3693 C C . THR A 1 466 ? -11.923 -11.682 9.859 1.00 93.12 466 THR A C 1
ATOM 3695 O O . THR A 1 466 ? -11.004 -10.874 9.937 1.00 93.12 466 THR A O 1
ATOM 3698 N N . ALA A 1 467 ? -11.917 -12.826 10.551 1.00 93.31 467 ALA A N 1
ATOM 3699 C CA . ALA A 1 467 ? -10.833 -13.231 11.447 1.00 93.31 467 ALA A CA 1
ATOM 3700 C C . ALA A 1 467 ? -9.496 -13.380 10.706 1.00 93.31 467 ALA A C 1
ATOM 3702 O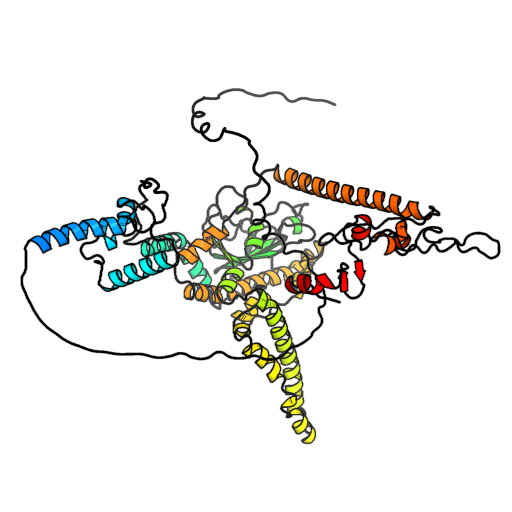 O . ALA A 1 467 ? -8.447 -12.988 11.212 1.00 93.31 467 ALA A O 1
ATOM 3703 N N . ALA A 1 468 ? -9.528 -13.905 9.481 1.00 92.81 468 ALA A N 1
ATOM 3704 C CA . ALA A 1 468 ? -8.351 -14.073 8.642 1.00 92.81 468 ALA A CA 1
ATOM 3705 C C . ALA A 1 468 ? -7.682 -12.732 8.309 1.00 92.81 468 ALA A C 1
ATOM 3707 O O . ALA A 1 468 ? -6.454 -12.680 8.250 1.00 92.81 468 ALA A O 1
ATOM 3708 N N . LEU A 1 469 ? -8.451 -11.641 8.165 1.00 93.00 469 LEU A N 1
ATOM 3709 C CA . LEU A 1 469 ? -7.893 -10.306 7.907 1.00 93.00 469 LEU A CA 1
ATOM 3710 C C . LEU A 1 469 ? -6.913 -9.882 9.003 1.00 93.00 469 LEU A C 1
ATOM 3712 O O . LEU A 1 469 ? -5.859 -9.332 8.694 1.00 93.00 469 LEU A O 1
ATOM 3716 N N . ARG A 1 470 ? -7.207 -10.210 10.267 1.00 91.00 470 ARG A N 1
ATOM 3717 C CA . ARG A 1 470 ? -6.302 -9.945 11.391 1.00 91.00 470 ARG A CA 1
ATOM 3718 C C . ARG A 1 470 ? -4.951 -10.607 11.160 1.00 91.00 470 ARG A C 1
ATOM 3720 O O . ARG A 1 470 ? -3.932 -9.930 11.213 1.00 91.00 470 ARG A O 1
ATOM 3727 N N . HIS A 1 471 ? -4.941 -11.899 10.847 1.00 87.94 471 HIS A N 1
ATOM 3728 C CA . HIS A 1 471 ? -3.704 -12.650 10.638 1.00 87.94 471 HIS A CA 1
ATOM 3729 C C . HIS A 1 471 ? -2.934 -12.175 9.400 1.00 87.94 471 HIS A C 1
ATOM 3731 O O . HIS A 1 471 ? -1.725 -11.970 9.481 1.00 87.94 471 HIS A O 1
ATOM 3737 N N . LEU A 1 472 ? -3.626 -11.927 8.284 1.00 89.56 472 LEU A N 1
ATOM 3738 C CA . LEU A 1 472 ? -3.005 -11.425 7.054 1.00 89.56 472 LEU A CA 1
ATOM 3739 C C . LEU A 1 472 ? -2.346 -10.059 7.275 1.00 89.56 472 LEU A C 1
ATOM 3741 O O . LEU A 1 472 ? -1.208 -9.845 6.853 1.00 89.56 472 LEU A O 1
ATOM 3745 N N . SER A 1 473 ? -3.026 -9.172 8.007 1.00 86.19 473 SER A N 1
ATOM 3746 C CA . SER A 1 473 ? -2.549 -7.820 8.305 1.00 86.19 473 SER A CA 1
ATOM 3747 C C . SER A 1 473 ? -1.357 -7.762 9.266 1.00 86.19 473 SER A C 1
ATOM 3749 O O . SER A 1 473 ? -0.736 -6.712 9.382 1.00 86.19 473 SER A O 1
ATOM 3751 N N . GLN A 1 474 ? -1.025 -8.870 9.936 1.00 83.69 474 GLN A N 1
ATOM 3752 C CA . GLN A 1 474 ? 0.059 -8.966 10.920 1.00 83.69 474 GLN A CA 1
ATOM 3753 C C . GLN A 1 474 ? 1.321 -9.650 10.377 1.00 83.69 474 GLN A C 1
ATOM 3755 O O . GLN A 1 474 ? 2.285 -9.842 11.118 1.00 83.69 474 GLN A O 1
ATOM 3760 N N . SER A 1 475 ? 1.341 -10.003 9.090 1.00 83.12 475 SER A N 1
ATOM 3761 C CA . SER A 1 475 ? 2.513 -10.607 8.450 1.00 83.12 475 SER A CA 1
ATOM 3762 C C . SER A 1 475 ? 3.739 -9.702 8.621 1.00 83.12 475 SER A C 1
ATOM 3764 O O . SER A 1 475 ? 3.634 -8.481 8.462 1.00 83.12 475 SER A O 1
ATOM 3766 N N . PHE A 1 476 ? 4.887 -10.290 8.956 1.00 84.75 476 PHE A N 1
ATOM 3767 C CA . PHE A 1 476 ? 6.168 -9.594 9.064 1.00 84.75 476 PHE A CA 1
ATOM 3768 C C . PHE A 1 476 ? 7.282 -10.448 8.454 1.00 84.75 476 PHE A C 1
ATOM 3770 O O . PHE A 1 476 ? 7.191 -11.676 8.421 1.00 84.75 476 PHE A O 1
ATOM 3777 N N . LEU A 1 477 ? 8.320 -9.786 7.948 1.00 87.12 477 LEU A N 1
ATOM 3778 C CA . LEU A 1 477 ? 9.461 -10.414 7.287 1.00 87.12 477 LEU A CA 1
ATOM 3779 C C . LEU A 1 477 ? 10.712 -10.108 8.120 1.00 87.12 477 LEU A C 1
ATOM 3781 O O . LEU A 1 477 ? 11.159 -8.961 8.122 1.00 87.12 477 LEU A O 1
ATOM 3785 N N . PRO A 1 478 ? 11.246 -11.079 8.883 1.00 86.81 478 PRO A N 1
ATOM 3786 C CA . PRO A 1 478 ? 12.443 -10.848 9.674 1.00 86.81 478 PRO A CA 1
ATOM 3787 C C . PRO A 1 478 ? 13.659 -10.727 8.752 1.00 86.81 478 PRO A C 1
ATOM 3789 O O . PRO A 1 478 ? 13.959 -11.637 7.979 1.00 86.81 478 PRO A O 1
ATOM 3792 N N . THR A 1 479 ? 14.369 -9.607 8.855 1.00 87.50 479 THR A N 1
ATOM 3793 C CA . THR A 1 479 ? 15.675 -9.392 8.227 1.00 87.50 479 THR A CA 1
ATOM 3794 C C . THR A 1 479 ? 16.758 -9.298 9.302 1.00 87.50 479 THR A C 1
ATOM 3796 O O . THR A 1 479 ? 16.481 -9.232 10.501 1.00 87.50 479 THR A O 1
ATOM 3799 N N . ASN A 1 480 ? 18.017 -9.336 8.883 1.00 88.25 480 ASN A N 1
ATOM 3800 C CA . ASN A 1 480 ? 19.174 -9.089 9.736 1.00 88.25 480 ASN A CA 1
ATOM 3801 C C . ASN A 1 480 ? 20.082 -8.055 9.049 1.00 88.25 480 ASN A C 1
ATOM 3803 O O . ASN A 1 480 ? 19.845 -7.712 7.894 1.00 88.25 480 ASN A O 1
ATOM 3807 N N . GLY A 1 481 ? 21.147 -7.610 9.721 1.00 87.06 481 GLY A N 1
ATOM 3808 C CA . GLY A 1 481 ? 22.075 -6.617 9.156 1.00 87.06 481 GLY A CA 1
ATOM 3809 C C . GLY A 1 481 ? 22.855 -7.074 7.913 1.00 87.06 481 GLY A C 1
ATOM 3810 O O . GLY A 1 481 ? 23.594 -6.289 7.340 1.00 87.06 481 GLY A O 1
ATOM 3811 N N . THR A 1 482 ? 22.715 -8.337 7.482 1.00 93.25 482 THR A N 1
ATOM 3812 C CA . THR A 1 482 ? 23.293 -8.806 6.207 1.00 93.25 482 THR A CA 1
ATOM 3813 C C . THR A 1 482 ? 22.389 -8.497 5.012 1.00 93.25 482 THR A C 1
ATOM 3815 O O . THR A 1 482 ? 22.772 -8.727 3.864 1.00 93.25 482 THR A O 1
ATOM 3818 N N . TRP A 1 483 ? 21.174 -7.998 5.261 1.00 93.12 483 TRP A N 1
ATOM 3819 C CA . TRP A 1 483 ? 20.217 -7.648 4.219 1.00 93.12 483 TRP A CA 1
ATOM 3820 C C . TRP A 1 483 ? 20.693 -6.446 3.398 1.00 93.12 483 TRP A C 1
ATOM 3822 O O . TRP A 1 483 ? 20.628 -6.477 2.169 1.00 93.12 483 TRP A O 1
ATOM 3832 N N . GLU A 1 484 ? 21.258 -5.429 4.047 1.00 92.56 484 GLU A N 1
ATOM 3833 C CA . GLU A 1 484 ? 21.869 -4.274 3.385 1.00 92.56 484 GLU A CA 1
ATOM 3834 C C . GLU A 1 484 ? 23.076 -4.693 2.530 1.00 92.56 484 GLU A C 1
ATOM 3836 O O . GLU A 1 484 ? 23.216 -4.254 1.383 1.00 92.56 484 GLU A O 1
ATOM 3841 N N . ASP A 1 485 ? 23.897 -5.617 3.041 1.00 94.50 485 ASP A N 1
ATOM 3842 C CA . ASP A 1 485 ? 25.014 -6.205 2.294 1.00 94.50 485 ASP A CA 1
ATOM 3843 C C . ASP A 1 485 ? 24.523 -7.018 1.090 1.00 94.50 485 ASP A C 1
ATOM 3845 O O . ASP A 1 485 ? 25.154 -7.030 0.032 1.00 94.50 485 ASP A O 1
ATOM 3849 N N . TYR A 1 486 ? 23.406 -7.736 1.225 1.00 94.88 486 TYR A N 1
ATOM 3850 C CA . TYR A 1 486 ? 22.789 -8.470 0.121 1.00 94.88 486 TYR A CA 1
ATOM 3851 C C . TYR A 1 486 ? 22.285 -7.527 -0.978 1.00 94.88 486 TYR A C 1
ATOM 3853 O O . TYR A 1 486 ? 22.584 -7.765 -2.150 1.00 94.88 486 TYR A O 1
ATOM 3861 N N . ILE A 1 487 ? 21.582 -6.448 -0.615 1.00 95.50 487 ILE A N 1
ATOM 3862 C CA . ILE A 1 487 ? 21.109 -5.435 -1.571 1.00 95.50 487 ILE A CA 1
ATOM 3863 C C . ILE A 1 487 ? 22.299 -4.808 -2.299 1.00 95.50 487 ILE A C 1
ATOM 3865 O O . ILE A 1 487 ? 22.324 -4.795 -3.527 1.00 95.50 487 ILE A O 1
ATOM 3869 N N . THR A 1 488 ? 23.310 -4.359 -1.552 1.00 96.44 488 THR A N 1
ATOM 3870 C CA . THR A 1 488 ? 24.496 -3.699 -2.117 1.00 96.44 488 THR A CA 1
ATOM 3871 C C . THR A 1 488 ? 25.250 -4.621 -3.071 1.00 96.44 488 THR A C 1
ATOM 3873 O O . THR A 1 488 ? 25.590 -4.222 -4.181 1.00 96.44 488 THR A O 1
ATOM 3876 N N . ARG A 1 489 ? 25.474 -5.885 -2.687 1.00 96.81 489 ARG A N 1
ATOM 3877 C CA . ARG A 1 489 ? 26.128 -6.865 -3.569 1.00 96.81 489 ARG A CA 1
ATOM 3878 C C . ARG A 1 489 ? 25.312 -7.151 -4.825 1.00 96.81 489 ARG A C 1
ATOM 3880 O O . ARG A 1 489 ? 25.890 -7.240 -5.902 1.00 96.81 489 ARG A O 1
ATOM 3887 N N . THR A 1 490 ? 23.994 -7.294 -4.695 1.00 97.25 490 THR A N 1
ATOM 3888 C CA . THR A 1 490 ? 23.107 -7.567 -5.836 1.00 97.25 490 THR A CA 1
ATOM 3889 C C . THR A 1 490 ? 23.108 -6.401 -6.823 1.00 97.25 490 THR A C 1
ATOM 3891 O O . THR A 1 490 ? 23.216 -6.626 -8.028 1.00 97.25 490 THR A O 1
ATOM 3894 N N . GLU A 1 491 ? 23.061 -5.165 -6.320 1.00 97.44 491 GLU A N 1
ATOM 3895 C CA . GLU A 1 491 ? 23.145 -3.961 -7.147 1.00 97.44 491 GLU A CA 1
ATOM 3896 C C . GLU A 1 491 ? 24.506 -3.854 -7.841 1.00 97.44 491 GLU A C 1
ATOM 3898 O O . GLU A 1 491 ? 24.557 -3.674 -9.055 1.00 97.44 491 GLU A O 1
ATOM 3903 N N . ASN A 1 492 ? 25.610 -4.061 -7.115 1.00 97.75 492 ASN A N 1
ATOM 3904 C CA . ASN A 1 492 ? 26.950 -4.039 -7.706 1.00 97.75 492 ASN A CA 1
ATOM 3905 C C . ASN A 1 492 ? 27.096 -5.084 -8.820 1.00 97.75 492 ASN A C 1
ATOM 3907 O O . ASN A 1 492 ? 27.557 -4.753 -9.906 1.00 97.75 492 ASN A O 1
ATOM 3911 N N . MET A 1 493 ? 26.634 -6.320 -8.600 1.00 97.19 493 MET A N 1
ATOM 3912 C CA . MET A 1 493 ? 26.654 -7.364 -9.633 1.00 97.19 493 MET A CA 1
ATOM 3913 C C . MET A 1 493 ? 25.831 -6.980 -10.872 1.00 97.19 493 MET A C 1
ATOM 3915 O O . MET A 1 493 ? 26.228 -7.277 -12.001 1.00 97.19 493 MET A O 1
ATOM 3919 N N . TYR A 1 494 ? 24.678 -6.333 -10.679 1.00 96.44 494 TYR A N 1
ATOM 3920 C CA . TYR A 1 494 ? 23.863 -5.832 -11.783 1.00 96.44 494 TYR A CA 1
ATOM 3921 C C . TYR A 1 494 ? 24.600 -4.735 -12.564 1.00 96.44 494 TYR A C 1
ATOM 3923 O O . TYR A 1 494 ? 24.701 -4.834 -13.788 1.00 96.44 494 TYR A O 1
ATOM 3931 N N . GLN A 1 495 ? 25.165 -3.743 -11.874 1.00 96.19 495 GLN A N 1
ATOM 3932 C CA . GLN A 1 495 ? 25.903 -2.646 -12.504 1.00 96.19 495 GLN A CA 1
ATOM 3933 C C . GLN A 1 495 ? 27.150 -3.148 -13.242 1.00 96.19 495 GLN A C 1
ATOM 3935 O O . GLN A 1 495 ? 27.334 -2.822 -14.412 1.00 96.19 495 GLN A O 1
ATOM 3940 N N . GLU A 1 496 ? 27.941 -4.035 -12.634 1.00 96.88 496 GLU A N 1
ATOM 3941 C CA . GLU A 1 496 ? 29.101 -4.669 -13.276 1.00 96.88 496 GLU A CA 1
ATOM 3942 C C . GLU A 1 496 ? 28.714 -5.429 -14.556 1.00 96.88 496 GLU A C 1
ATOM 3944 O O . GLU A 1 496 ? 29.426 -5.382 -15.566 1.00 96.88 496 GLU A O 1
ATOM 3949 N N . SER A 1 497 ? 27.568 -6.119 -14.543 1.00 95.56 497 SER A N 1
ATOM 3950 C CA . SER A 1 497 ? 27.031 -6.811 -15.718 1.00 95.56 497 SER A CA 1
ATOM 3951 C C . SER A 1 497 ? 26.642 -5.825 -16.823 1.00 95.56 497 SER A C 1
ATOM 3953 O O . SER A 1 497 ? 27.029 -6.009 -17.981 1.00 95.56 497 SER A O 1
ATOM 3955 N N . VAL A 1 498 ? 25.942 -4.741 -16.473 1.00 93.00 498 VAL A N 1
ATOM 3956 C CA . VAL A 1 498 ? 25.566 -3.675 -17.414 1.00 93.00 498 VAL A CA 1
ATOM 3957 C C . VAL A 1 498 ? 26.809 -3.029 -18.025 1.00 93.00 498 VAL A C 1
ATOM 3959 O O . VAL A 1 498 ? 26.918 -2.958 -19.250 1.00 93.00 498 VAL A O 1
ATOM 3962 N N . GLU A 1 499 ? 27.783 -2.637 -17.204 1.00 93.25 499 GLU A N 1
ATOM 3963 C CA . GLU A 1 499 ? 29.045 -2.045 -17.654 1.00 93.25 499 GLU A CA 1
ATOM 3964 C C . GLU A 1 499 ? 29.829 -2.993 -18.566 1.00 93.25 499 GLU A C 1
ATOM 3966 O O . GLU A 1 499 ? 30.351 -2.581 -19.606 1.00 93.25 499 GLU A O 1
ATOM 3971 N N . THR A 1 500 ? 29.875 -4.282 -18.225 1.00 95.12 500 THR A N 1
ATOM 3972 C CA . THR A 1 500 ? 30.533 -5.313 -19.035 1.00 95.12 500 THR A CA 1
ATOM 3973 C C . THR A 1 500 ? 29.874 -5.456 -20.403 1.00 95.12 500 THR A C 1
ATOM 3975 O O . THR A 1 500 ? 30.572 -5.490 -21.422 1.00 95.12 500 THR A O 1
ATOM 3978 N N . ILE A 1 501 ? 28.541 -5.512 -20.448 1.00 93.19 501 ILE A N 1
ATOM 3979 C CA . ILE A 1 501 ? 27.774 -5.596 -21.695 1.00 93.19 501 ILE A CA 1
ATOM 3980 C C . ILE A 1 501 ? 28.014 -4.347 -22.545 1.00 93.19 501 ILE A C 1
ATOM 3982 O O . ILE A 1 501 ? 28.323 -4.464 -23.732 1.00 93.19 501 ILE A O 1
ATOM 3986 N N . GLU A 1 502 ? 27.926 -3.155 -21.954 1.00 92.69 502 GLU A N 1
ATOM 3987 C CA . GLU A 1 502 ? 28.160 -1.904 -22.673 1.00 92.69 502 GLU A CA 1
ATOM 3988 C C . GLU A 1 502 ? 29.591 -1.787 -23.193 1.00 92.69 502 GLU A C 1
ATOM 3990 O O . GLU A 1 502 ? 29.800 -1.363 -24.331 1.00 92.69 502 GLU A O 1
ATOM 3995 N N . ARG A 1 503 ? 30.589 -2.180 -22.398 1.00 93.88 503 ARG A N 1
ATOM 3996 C CA . ARG A 1 503 ? 31.994 -2.183 -22.815 1.00 93.88 503 ARG A CA 1
ATOM 3997 C C . ARG A 1 503 ? 32.208 -3.123 -23.998 1.00 93.88 503 ARG A C 1
ATOM 3999 O O . ARG A 1 503 ? 32.769 -2.693 -25.005 1.00 93.88 503 ARG A O 1
ATOM 4006 N N . ASN A 1 504 ? 31.714 -4.360 -23.918 1.00 94.38 504 ASN A N 1
ATOM 4007 C CA . ASN A 1 504 ? 31.808 -5.328 -25.014 1.00 94.38 504 ASN A CA 1
ATOM 4008 C C . ASN A 1 504 ? 31.129 -4.793 -26.286 1.00 94.38 504 ASN A C 1
ATOM 4010 O O . ASN A 1 504 ? 31.688 -4.875 -27.379 1.00 94.38 504 ASN A O 1
ATOM 4014 N N . LEU A 1 505 ? 29.958 -4.170 -26.147 1.00 94.44 505 LEU A N 1
ATOM 4015 C CA . LEU A 1 505 ? 29.226 -3.577 -27.262 1.00 94.44 505 LEU A CA 1
ATOM 4016 C C . LEU A 1 505 ? 29.979 -2.384 -27.883 1.00 94.44 505 LEU A C 1
ATOM 4018 O O . LEU A 1 505 ? 30.065 -2.273 -29.107 1.00 94.44 505 LEU A O 1
ATOM 4022 N N . LYS A 1 506 ? 30.588 -1.521 -27.059 1.00 93.25 506 LYS A N 1
ATOM 4023 C CA . LYS A 1 506 ? 31.458 -0.415 -27.501 1.00 93.25 506 LYS A CA 1
ATOM 4024 C C . LYS A 1 506 ? 32.704 -0.940 -28.223 1.00 93.25 506 LYS A C 1
ATOM 4026 O O . LYS A 1 506 ? 33.100 -0.375 -29.241 1.00 93.25 506 LYS A O 1
ATOM 4031 N N . GLU A 1 507 ? 33.312 -2.024 -27.746 1.00 94.12 507 GLU A N 1
ATOM 4032 C CA . GLU A 1 507 ? 34.436 -2.691 -28.418 1.00 94.12 507 GLU A CA 1
ATOM 4033 C C . GLU A 1 507 ? 34.030 -3.274 -29.779 1.00 94.12 507 GLU A C 1
ATOM 4035 O O . GLU A 1 507 ? 34.737 -3.069 -30.766 1.00 94.12 507 GLU A O 1
ATOM 4040 N N . MET A 1 508 ? 32.877 -3.941 -29.866 1.00 93.50 508 MET A N 1
ATOM 4041 C CA . MET A 1 508 ? 32.333 -4.441 -31.134 1.00 93.50 508 MET A CA 1
ATOM 4042 C C . MET A 1 508 ? 32.046 -3.301 -32.113 1.00 93.50 508 MET A C 1
ATOM 4044 O O . MET A 1 508 ? 32.454 -3.365 -33.270 1.00 93.50 508 MET A O 1
ATOM 4048 N N . CYS A 1 509 ? 31.429 -2.220 -31.639 1.00 93.75 509 CYS A N 1
ATOM 4049 C CA . CYS A 1 509 ? 31.181 -1.016 -32.428 1.00 93.75 509 CYS A CA 1
ATOM 4050 C C . CYS A 1 509 ? 32.483 -0.427 -33.000 1.00 93.75 509 CYS A C 1
ATOM 4052 O O . CYS A 1 509 ? 32.555 -0.116 -34.190 1.00 93.75 509 CYS A O 1
ATOM 4054 N N . LYS A 1 510 ? 33.546 -0.347 -32.184 1.00 92.25 510 LYS A N 1
ATOM 4055 C CA . LYS A 1 510 ? 34.883 0.096 -32.621 1.00 92.25 510 LYS A CA 1
ATOM 4056 C C . LYS A 1 510 ? 35.494 -0.832 -33.678 1.00 92.25 510 LYS A C 1
ATOM 4058 O O . LYS A 1 510 ? 36.096 -0.349 -34.635 1.00 92.25 510 LYS A O 1
ATOM 4063 N N . LYS A 1 511 ? 35.323 -2.152 -33.542 1.00 92.06 511 LYS A N 1
ATOM 4064 C CA . LYS A 1 511 ? 35.768 -3.124 -34.557 1.00 92.06 511 LYS A CA 1
ATOM 4065 C C . LYS A 1 511 ? 35.016 -2.933 -35.872 1.00 92.06 511 LYS A C 1
ATOM 4067 O O . LYS A 1 511 ? 35.647 -2.834 -36.918 1.00 92.06 511 LYS A O 1
ATOM 4072 N N . VAL A 1 512 ? 33.693 -2.798 -35.822 1.00 92.81 512 VAL A N 1
ATOM 4073 C CA . VAL A 1 512 ? 32.862 -2.585 -37.016 1.00 92.81 512 VAL A CA 1
ATOM 4074 C C . VAL A 1 512 ? 33.228 -1.274 -37.708 1.00 92.81 512 VAL A C 1
ATOM 4076 O O . VAL A 1 512 ? 33.501 -1.277 -38.902 1.00 92.81 512 VAL A O 1
ATOM 4079 N N . VAL A 1 513 ? 33.333 -0.152 -36.987 1.00 91.62 513 VAL A N 1
ATOM 4080 C CA . VAL A 1 513 ? 33.661 1.135 -37.626 1.00 91.62 513 VAL A CA 1
ATOM 4081 C C . VAL A 1 513 ? 35.061 1.157 -38.247 1.00 91.62 513 VAL A C 1
ATOM 4083 O O . VAL A 1 513 ? 35.260 1.856 -39.238 1.00 91.62 513 VAL A O 1
ATOM 4086 N N . SER A 1 514 ? 36.014 0.373 -37.724 1.00 90.62 514 SER A N 1
ATOM 4087 C CA . SER A 1 514 ? 37.355 0.249 -38.316 1.00 90.62 514 SER A CA 1
ATOM 4088 C C . SER A 1 514 ? 37.336 -0.356 -39.722 1.00 90.62 514 SER A C 1
ATOM 4090 O O . SER A 1 514 ? 38.221 -0.066 -40.522 1.00 90.62 514 SER A O 1
ATOM 4092 N N . MET A 1 515 ? 36.281 -1.105 -40.070 1.00 90.25 515 MET A N 1
ATOM 4093 C CA . MET A 1 515 ? 36.108 -1.638 -41.419 1.00 90.25 515 MET A CA 1
ATOM 4094 C C . MET A 1 515 ? 35.978 -0.525 -42.457 1.00 90.25 515 MET A C 1
ATOM 4096 O O . MET A 1 515 ? 36.308 -0.770 -43.602 1.00 90.25 515 MET A O 1
ATOM 4100 N N . LYS A 1 516 ? 35.582 0.706 -42.093 1.00 85.69 516 LYS A N 1
ATOM 4101 C CA . LYS A 1 516 ? 35.381 1.821 -43.042 1.00 85.69 516 LYS A CA 1
ATOM 4102 C C . LYS A 1 516 ? 36.577 2.086 -43.974 1.00 85.69 516 LYS A C 1
ATOM 4104 O O . LYS A 1 516 ? 36.385 2.647 -45.050 1.00 85.69 516 LYS A O 1
ATOM 4109 N N . ASP A 1 517 ? 37.785 1.734 -43.530 1.00 85.06 517 ASP A N 1
ATOM 4110 C CA . ASP A 1 517 ? 39.043 1.959 -44.242 1.00 85.06 517 ASP A CA 1
ATOM 4111 C C . ASP A 1 517 ? 39.429 0.771 -45.156 1.00 85.06 517 ASP A C 1
ATOM 4113 O O . ASP A 1 517 ? 40.381 0.873 -45.927 1.00 85.06 517 ASP A O 1
ATOM 4117 N N . ASP A 1 518 ? 38.682 -0.341 -45.113 1.00 86.75 518 ASP A N 1
ATOM 4118 C CA . ASP A 1 518 ? 38.884 -1.524 -45.955 1.00 86.75 518 ASP A CA 1
ATOM 4119 C C . ASP A 1 518 ? 38.368 -1.283 -47.394 1.00 86.75 518 ASP A C 1
ATOM 4121 O O . ASP A 1 518 ? 37.162 -1.075 -47.599 1.00 86.75 518 ASP A O 1
ATOM 4125 N N . PRO A 1 519 ? 39.239 -1.362 -48.423 1.00 82.50 519 PRO A N 1
ATOM 4126 C CA . PRO A 1 519 ? 38.848 -1.179 -49.821 1.00 82.50 519 PRO A CA 1
ATOM 4127 C C . PRO A 1 519 ? 37.811 -2.193 -50.327 1.00 82.50 519 PRO A C 1
ATOM 4129 O O . PRO A 1 519 ? 37.076 -1.891 -51.267 1.00 82.50 519 PRO A O 1
ATOM 4132 N N . SER A 1 520 ? 37.744 -3.388 -49.727 1.00 85.81 520 SER A N 1
ATOM 4133 C CA . SER A 1 520 ? 36.858 -4.481 -50.150 1.00 85.81 520 SER A CA 1
ATOM 4134 C C . SER A 1 520 ? 35.397 -4.299 -49.724 1.00 85.81 520 SER A C 1
ATOM 4136 O O . SER A 1 520 ? 34.519 -5.005 -50.226 1.00 85.81 520 SER A O 1
ATOM 4138 N N . LYS A 1 521 ? 35.123 -3.326 -48.842 1.00 87.25 521 LYS A N 1
ATOM 4139 C CA . LYS A 1 521 ? 33.790 -2.988 -48.316 1.00 87.25 521 LYS A CA 1
ATOM 4140 C C . LYS A 1 521 ? 32.984 -4.206 -47.832 1.00 87.25 521 LYS A C 1
ATOM 4142 O O . LYS A 1 521 ? 31.855 -4.415 -48.292 1.00 87.25 521 LYS A O 1
ATOM 4147 N N . PRO A 1 522 ? 33.523 -5.014 -46.898 1.00 87.56 522 PRO A N 1
ATOM 4148 C CA . PRO A 1 522 ? 32.918 -6.284 -46.487 1.00 87.56 522 PRO A CA 1
ATOM 4149 C C . PRO A 1 522 ? 31.500 -6.129 -45.914 1.00 87.56 522 PRO A C 1
ATOM 4151 O O . PRO A 1 522 ? 30.658 -7.003 -46.113 1.00 87.56 522 PRO A O 1
ATOM 4154 N N . TRP A 1 523 ? 31.196 -4.988 -45.290 1.00 88.00 523 TRP A N 1
ATOM 4155 C CA . TRP A 1 523 ? 29.886 -4.696 -44.697 1.00 88.00 523 TRP A CA 1
ATOM 4156 C C . TRP A 1 523 ? 28.730 -4.639 -45.704 1.00 88.00 523 TRP A C 1
ATOM 4158 O O . TRP A 1 523 ? 27.585 -4.773 -45.298 1.00 88.00 523 TRP A O 1
ATOM 4168 N N . LEU A 1 524 ? 28.988 -4.453 -47.005 1.00 88.88 524 LEU A N 1
ATOM 4169 C CA . LEU A 1 524 ? 27.927 -4.455 -48.023 1.00 88.88 524 LEU A CA 1
ATOM 4170 C C . LEU A 1 524 ? 27.358 -5.854 -48.282 1.00 88.88 524 LEU A C 1
ATOM 4172 O O . LEU A 1 524 ? 26.215 -5.973 -48.710 1.00 88.88 524 LEU A O 1
ATOM 4176 N N . LYS A 1 525 ? 28.154 -6.904 -48.049 1.00 88.44 525 LYS A N 1
ATOM 4177 C CA . LYS A 1 525 ? 27.725 -8.304 -48.204 1.00 88.44 525 LYS A CA 1
ATOM 4178 C C . LYS A 1 525 ? 27.111 -8.872 -46.927 1.00 88.44 525 LYS A C 1
ATOM 4180 O O . LYS A 1 525 ? 26.468 -9.914 -46.976 1.00 88.44 525 LYS A O 1
ATOM 4185 N N . ASP A 1 526 ? 27.341 -8.210 -45.799 1.00 91.19 526 ASP A N 1
ATOM 4186 C CA . ASP A 1 526 ? 26.850 -8.630 -44.497 1.00 91.19 526 ASP A CA 1
ATOM 4187 C C . ASP A 1 526 ? 25.365 -8.230 -44.329 1.00 91.19 526 ASP A C 1
ATOM 4189 O O . ASP A 1 526 ? 25.039 -7.041 -44.429 1.00 91.19 526 ASP A O 1
ATOM 4193 N N . PRO A 1 527 ? 24.449 -9.184 -44.071 1.00 91.50 527 PRO A N 1
ATOM 4194 C CA . PRO A 1 527 ? 23.016 -8.911 -43.917 1.00 91.50 527 PRO A CA 1
ATOM 4195 C C . PRO A 1 527 ? 22.661 -7.899 -42.817 1.00 91.50 527 PRO A C 1
ATOM 4197 O O . PRO A 1 527 ? 21.659 -7.192 -42.933 1.00 91.50 527 PRO A O 1
ATOM 4200 N N . TRP A 1 528 ? 23.467 -7.812 -41.757 1.00 93.75 528 TRP A N 1
ATOM 4201 C CA . TRP A 1 528 ? 23.245 -6.908 -40.631 1.00 93.75 528 TRP A CA 1
ATOM 4202 C C . TRP A 1 528 ? 23.915 -5.558 -40.867 1.00 93.75 528 TRP A C 1
ATOM 4204 O O . TRP A 1 528 ? 23.274 -4.510 -40.768 1.00 93.75 528 TRP A O 1
ATOM 4214 N N . LEU A 1 529 ? 25.204 -5.564 -41.212 1.00 92.62 529 LEU A N 1
ATOM 4215 C CA . LEU A 1 529 ? 25.984 -4.330 -41.332 1.00 92.62 529 LEU A CA 1
ATOM 4216 C C . LEU A 1 529 ? 25.617 -3.513 -42.575 1.00 92.62 529 LEU A C 1
ATOM 4218 O O . LEU A 1 529 ? 25.775 -2.291 -42.549 1.00 92.62 529 LEU A O 1
ATOM 4222 N N . SER A 1 530 ? 25.092 -4.141 -43.631 1.00 90.81 530 SER A N 1
ATOM 4223 C CA . SER A 1 530 ? 24.636 -3.447 -44.848 1.00 90.81 530 SER A CA 1
ATOM 4224 C C . SER A 1 530 ? 23.492 -2.462 -44.593 1.00 90.81 530 SER A C 1
ATOM 4226 O O . SER A 1 530 ? 23.321 -1.515 -45.356 1.00 90.81 530 SER A O 1
ATOM 4228 N N . GLN A 1 531 ? 22.751 -2.638 -43.495 1.00 91.44 531 GLN A N 1
ATOM 4229 C CA . GLN A 1 531 ? 21.647 -1.763 -43.093 1.00 91.44 531 GLN A CA 1
ATOM 4230 C C . GLN A 1 531 ? 22.117 -0.444 -42.458 1.00 91.44 531 GLN A C 1
ATOM 4232 O O . GLN A 1 531 ? 21.324 0.482 -42.284 1.00 91.44 531 GLN A O 1
ATOM 4237 N N . LEU A 1 532 ? 23.391 -0.347 -42.064 1.00 91.69 532 LEU A N 1
ATOM 4238 C CA . LEU A 1 532 ? 23.939 0.852 -41.435 1.00 91.69 532 LEU A CA 1
ATOM 4239 C C . LEU A 1 532 ? 24.274 1.929 -42.481 1.00 91.69 532 LEU A C 1
ATOM 4241 O O . LEU A 1 532 ? 24.703 1.644 -43.595 1.00 91.69 532 LEU A O 1
ATOM 4245 N N . ASP A 1 533 ? 24.141 3.201 -42.102 1.00 90.19 533 ASP A N 1
ATOM 4246 C CA . ASP A 1 533 ? 24.468 4.338 -42.972 1.00 90.19 533 ASP A CA 1
ATOM 4247 C C . ASP A 1 533 ? 25.986 4.591 -43.022 1.00 90.19 533 ASP A C 1
ATOM 4249 O O . ASP A 1 533 ? 26.544 5.369 -42.237 1.00 90.19 533 ASP A O 1
ATOM 4253 N N . TRP A 1 534 ? 26.665 3.885 -43.931 1.00 90.38 534 TRP A N 1
ATOM 4254 C CA . TRP A 1 534 ? 28.119 3.940 -44.135 1.00 90.38 534 TRP A CA 1
ATOM 4255 C C . TRP A 1 534 ? 28.623 5.210 -44.843 1.00 90.38 534 TRP A C 1
ATOM 4257 O O . TRP A 1 534 ? 29.800 5.288 -45.198 1.00 90.38 534 TRP A O 1
ATOM 4267 N N . THR A 1 535 ? 27.776 6.221 -45.047 1.00 87.75 535 THR A N 1
ATOM 4268 C CA . THR A 1 535 ? 28.152 7.458 -45.742 1.00 87.75 535 THR A CA 1
ATOM 4269 C C . THR A 1 535 ? 29.223 8.230 -44.963 1.00 87.75 535 THR A C 1
ATOM 4271 O O . THR A 1 535 ? 29.013 8.632 -43.816 1.00 87.75 535 THR A O 1
ATOM 4274 N N . ILE A 1 536 ? 30.380 8.478 -45.590 1.00 85.56 536 ILE A N 1
ATOM 4275 C CA . ILE A 1 536 ? 31.475 9.269 -45.008 1.00 85.56 536 ILE A CA 1
ATOM 4276 C C . ILE A 1 536 ? 31.471 10.662 -45.637 1.00 85.56 536 ILE A C 1
ATOM 4278 O O . ILE A 1 536 ? 31.814 10.841 -46.803 1.00 85.56 536 ILE A O 1
ATOM 4282 N N . ILE A 1 537 ? 31.103 11.666 -44.842 1.00 79.44 537 ILE A N 1
ATOM 4283 C CA . ILE A 1 537 ? 31.156 13.072 -45.260 1.00 79.44 537 ILE A CA 1
ATOM 4284 C C . ILE A 1 537 ? 32.600 13.582 -45.093 1.00 79.44 537 ILE A C 1
ATOM 4286 O O . ILE A 1 537 ? 33.119 13.523 -43.968 1.00 79.44 537 ILE A O 1
ATOM 4290 N N . PRO A 1 538 ? 33.253 14.084 -46.162 1.00 76.56 538 PRO A N 1
ATOM 4291 C CA . PRO A 1 538 ? 34.601 14.631 -46.073 1.00 76.56 538 PRO A CA 1
ATOM 4292 C C . PRO A 1 538 ? 34.628 15.888 -45.186 1.00 76.56 538 PRO A C 1
ATOM 4294 O O . PRO A 1 538 ? 33.624 16.604 -45.093 1.00 76.56 538 PRO A O 1
ATOM 4297 N N . PRO A 1 539 ? 35.761 16.181 -44.523 1.00 78.12 539 PRO A N 1
ATOM 4298 C CA . PRO A 1 539 ? 35.877 17.361 -43.676 1.00 78.12 539 PRO A CA 1
ATOM 4299 C C . PRO A 1 539 ? 35.635 18.635 -44.493 1.00 78.12 539 PRO A C 1
ATOM 4301 O O . PRO A 1 539 ? 36.268 18.863 -45.522 1.00 78.12 539 PRO A O 1
ATOM 4304 N N . LYS A 1 540 ? 34.735 19.498 -44.016 1.00 77.31 540 LYS A N 1
ATOM 4305 C CA . LYS A 1 540 ? 34.502 20.819 -44.607 1.00 77.31 540 LYS A CA 1
ATOM 4306 C C . LYS A 1 540 ? 35.740 21.685 -44.384 1.00 77.31 540 LYS A C 1
ATOM 4308 O O . LYS A 1 540 ? 36.141 21.907 -43.238 1.00 77.31 540 LYS A O 1
ATOM 4313 N N . LEU A 1 541 ? 36.324 22.188 -45.465 1.00 80.06 541 LEU A N 1
ATOM 4314 C CA . LEU A 1 541 ? 37.475 23.089 -45.443 1.00 80.06 541 LEU A CA 1
ATOM 4315 C C . LEU A 1 541 ? 37.012 24.542 -45.609 1.00 80.06 541 LEU A C 1
ATOM 4317 O O . LEU A 1 541 ? 36.029 24.822 -46.292 1.00 80.06 541 LEU A O 1
ATOM 4321 N N . THR A 1 542 ? 37.712 25.472 -44.970 1.00 76.31 542 THR A N 1
ATOM 4322 C CA . THR A 1 542 ? 37.575 26.914 -45.198 1.00 76.31 542 THR A CA 1
ATOM 4323 C C . THR A 1 542 ? 38.205 27.302 -46.539 1.00 76.31 542 THR A C 1
ATOM 4325 O O . THR A 1 542 ? 38.948 26.527 -47.142 1.00 76.31 542 THR A O 1
ATOM 4328 N N . LYS A 1 543 ? 37.967 28.540 -46.998 1.00 73.81 543 LYS A N 1
ATOM 4329 C CA . LYS A 1 543 ? 38.569 29.079 -48.234 1.00 73.81 543 LYS A CA 1
ATOM 4330 C C . LYS A 1 543 ? 40.109 29.061 -48.235 1.00 73.81 543 LYS A C 1
ATOM 4332 O O . LYS A 1 543 ? 40.703 29.099 -49.302 1.00 73.81 543 LYS A O 1
ATOM 4337 N N . SER A 1 544 ? 40.742 28.991 -47.062 1.00 69.94 544 SER A N 1
ATOM 4338 C CA . SER A 1 544 ? 42.196 28.896 -46.884 1.00 69.94 544 SER A CA 1
ATOM 4339 C C . SER A 1 544 ? 42.709 27.455 -46.731 1.00 69.94 544 SER A C 1
ATOM 4341 O O . SER A 1 544 ? 43.858 27.255 -46.354 1.00 69.94 544 SER A O 1
ATOM 4343 N N . GLY A 1 545 ? 41.871 26.439 -46.977 1.00 72.06 545 GLY A N 1
ATOM 4344 C CA . GLY A 1 545 ? 42.256 25.024 -46.890 1.00 72.06 545 GLY A CA 1
ATOM 4345 C C . GLY A 1 545 ? 42.327 24.461 -45.466 1.00 72.06 545 GLY A C 1
ATOM 4346 O O . GLY A 1 545 ? 42.662 23.294 -45.288 1.00 72.06 545 GLY A O 1
ATOM 4347 N N . THR A 1 546 ? 41.979 25.246 -44.440 1.00 72.06 546 THR A N 1
ATOM 4348 C CA . THR A 1 546 ? 41.950 24.771 -43.043 1.00 72.06 546 THR A CA 1
ATOM 4349 C C . THR A 1 546 ? 40.580 24.175 -42.691 1.00 72.06 546 THR A C 1
ATOM 4351 O O . THR A 1 546 ? 39.568 24.768 -43.064 1.00 72.06 546 THR A O 1
ATOM 4354 N N . PRO A 1 547 ? 40.478 23.036 -41.979 1.00 74.81 547 PRO A N 1
ATOM 4355 C CA . PRO A 1 547 ? 39.186 22.470 -41.585 1.00 74.81 547 PRO A CA 1
ATOM 4356 C C . PRO A 1 547 ? 38.349 23.430 -40.728 1.00 74.81 547 PRO A C 1
ATOM 4358 O O . PRO A 1 547 ? 38.860 24.053 -39.796 1.00 74.81 547 PRO A O 1
ATOM 4361 N N . TYR A 1 548 ? 37.043 23.524 -40.998 1.00 75.19 548 TYR A N 1
ATOM 4362 C CA . TYR A 1 548 ? 36.116 24.257 -40.129 1.00 75.19 548 TYR A CA 1
ATOM 4363 C C . TYR A 1 548 ? 36.153 23.694 -38.698 1.00 75.19 548 TYR A C 1
ATOM 4365 O O . TYR A 1 548 ? 36.106 22.475 -38.506 1.00 75.19 548 TYR A O 1
ATOM 4373 N N . LYS A 1 549 ? 36.199 24.580 -37.691 1.00 71.38 549 LYS A N 1
ATOM 4374 C CA . LYS A 1 549 ? 36.172 24.208 -36.264 1.00 71.38 549 LYS A CA 1
ATOM 4375 C C . LYS A 1 549 ? 34.823 23.562 -35.890 1.00 71.38 549 LYS A C 1
ATOM 4377 O O . LYS A 1 549 ? 33.790 23.952 -36.424 1.00 71.38 549 LYS A O 1
ATOM 4382 N N . ARG A 1 550 ? 34.838 22.628 -34.923 1.00 71.44 550 ARG A N 1
ATOM 4383 C CA . ARG A 1 550 ? 33.659 21.932 -34.341 1.00 71.44 550 ARG A CA 1
ATOM 4384 C C . ARG A 1 550 ? 32.892 20.986 -35.284 1.00 71.44 550 ARG A C 1
ATOM 4386 O O . ARG A 1 550 ? 31.685 20.812 -35.143 1.00 71.44 550 ARG A O 1
ATOM 4393 N N . GLN A 1 551 ? 33.572 20.343 -36.232 1.00 73.94 551 GLN A N 1
ATOM 4394 C CA . GLN A 1 551 ? 32.957 19.255 -37.000 1.00 73.94 551 GLN A CA 1
ATOM 4395 C C . GLN A 1 551 ? 32.836 17.993 -36.141 1.00 73.94 551 GLN A C 1
ATOM 4397 O O . GLN A 1 551 ? 33.819 17.548 -35.553 1.00 73.94 551 GLN A O 1
ATOM 4402 N N . LYS A 1 552 ? 31.634 17.409 -36.080 1.00 75.88 552 LYS A N 1
ATOM 4403 C CA . LYS A 1 552 ? 31.377 16.174 -35.333 1.00 75.88 552 LYS A CA 1
ATOM 4404 C C . LYS A 1 552 ? 32.012 14.985 -36.062 1.00 75.88 552 LYS A C 1
ATOM 4406 O O . LYS A 1 552 ? 31.524 14.584 -37.116 1.00 75.88 552 LYS A O 1
ATOM 4411 N N . MET A 1 553 ? 33.099 14.455 -35.499 1.00 75.75 553 MET A N 1
ATOM 4412 C CA . MET A 1 553 ? 33.818 13.255 -35.958 1.00 75.75 553 MET A CA 1
ATOM 4413 C C . MET A 1 553 ? 34.008 13.171 -37.493 1.00 75.75 553 MET A C 1
ATOM 4415 O O . MET A 1 553 ? 33.429 12.296 -38.147 1.00 75.75 553 MET A O 1
ATOM 4419 N N . PRO A 1 554 ? 34.787 14.084 -38.109 1.00 80.31 554 PRO A N 1
ATOM 4420 C CA . PRO A 1 554 ? 35.065 14.035 -39.545 1.00 80.31 554 PRO A CA 1
ATOM 4421 C C . PRO A 1 554 ? 35.766 12.720 -39.931 1.00 80.31 554 PRO A C 1
ATOM 4423 O O . PRO A 1 554 ? 36.599 12.218 -39.182 1.00 80.31 554 PRO A O 1
ATOM 4426 N N . GLY A 1 555 ? 35.427 12.155 -41.096 1.00 82.56 555 GLY A N 1
ATOM 4427 C CA . GLY A 1 555 ? 36.019 10.896 -41.582 1.00 82.56 555 GLY A CA 1
ATOM 4428 C C . GLY A 1 555 ? 35.403 9.604 -41.023 1.00 82.56 555 GLY A C 1
ATOM 4429 O O . GLY A 1 555 ? 35.892 8.519 -41.341 1.00 82.56 555 GLY A O 1
ATOM 4430 N N . TYR A 1 556 ? 34.330 9.704 -40.229 1.00 88.19 556 TYR A N 1
ATOM 4431 C CA . TYR A 1 556 ? 33.553 8.559 -39.743 1.00 88.19 556 TYR A CA 1
ATOM 4432 C C . TYR A 1 556 ? 32.192 8.415 -40.457 1.00 88.19 556 TYR A C 1
ATOM 4434 O O . TYR A 1 556 ? 31.639 9.427 -40.910 1.00 88.19 556 TYR A O 1
ATOM 4442 N N . PRO A 1 557 ? 31.635 7.188 -40.527 1.00 90.88 557 PRO A N 1
ATOM 4443 C CA . PRO A 1 557 ? 30.286 6.925 -41.028 1.00 90.88 557 PRO A CA 1
ATOM 4444 C C . PRO A 1 557 ? 29.185 7.648 -40.249 1.00 90.88 557 PRO A C 1
ATOM 4446 O O . PRO A 1 557 ? 29.312 7.890 -39.044 1.00 90.88 557 PRO A O 1
ATOM 4449 N N . GLU A 1 558 ? 28.074 7.944 -40.917 1.00 89.81 558 GLU A N 1
ATOM 4450 C CA . GLU A 1 558 ? 26.944 8.664 -40.327 1.00 89.81 558 GLU A CA 1
ATOM 4451 C C . GLU A 1 558 ? 26.250 7.874 -39.207 1.00 89.81 558 GLU A C 1
ATOM 4453 O O . GLU A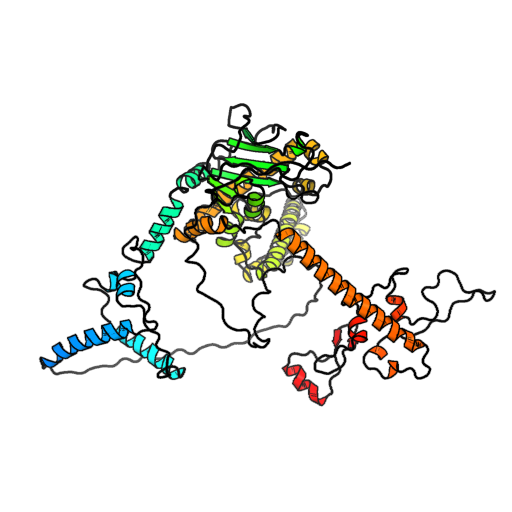 1 558 ? 25.906 8.447 -38.170 1.00 89.81 558 GLU A O 1
ATOM 4458 N N . TRP A 1 559 ? 26.119 6.548 -39.349 1.00 91.25 559 TRP A N 1
ATOM 4459 C CA . TRP A 1 559 ? 25.575 5.697 -38.282 1.00 91.25 559 TRP A CA 1
ATOM 4460 C C . TRP A 1 559 ? 26.390 5.806 -36.986 1.00 91.25 559 TRP A C 1
ATOM 4462 O O . TRP A 1 559 ? 25.818 5.901 -35.902 1.00 91.25 559 TRP A O 1
ATOM 4472 N N . TYR A 1 560 ? 27.721 5.864 -37.093 1.00 91.19 560 TYR A N 1
ATOM 4473 C CA . TYR A 1 560 ? 28.621 5.938 -35.945 1.00 91.19 560 TYR A CA 1
ATOM 4474 C C . TYR A 1 560 ? 28.563 7.319 -35.293 1.00 91.19 560 TYR A C 1
ATOM 4476 O O . TYR A 1 560 ? 28.448 7.423 -34.076 1.00 91.19 560 TYR A O 1
ATOM 4484 N N . LYS A 1 561 ? 28.528 8.395 -36.091 1.00 89.19 561 LYS A N 1
ATOM 4485 C CA . LYS A 1 561 ? 28.352 9.771 -35.589 1.00 89.19 561 LYS A CA 1
ATOM 4486 C C . LYS A 1 561 ? 27.065 9.952 -34.791 1.00 89.19 561 LYS A C 1
ATOM 4488 O O . LYS A 1 561 ? 27.043 10.740 -33.841 1.00 89.19 561 LYS A O 1
ATOM 4493 N N . LYS A 1 562 ? 25.986 9.269 -35.182 1.00 89.06 562 LYS A N 1
ATOM 4494 C CA . LYS A 1 562 ? 24.688 9.328 -34.491 1.00 89.06 562 LYS A CA 1
ATOM 4495 C C . LYS A 1 562 ? 24.742 8.729 -33.081 1.00 89.06 562 LYS A C 1
ATOM 4497 O O . LYS A 1 562 ? 23.950 9.148 -32.245 1.00 89.06 562 LYS A O 1
ATOM 4502 N N . LEU A 1 563 ? 25.698 7.842 -32.790 1.00 90.31 563 LEU A N 1
ATOM 4503 C CA . LEU A 1 563 ? 25.866 7.234 -31.463 1.00 90.31 563 LEU A CA 1
ATOM 4504 C C . LEU A 1 563 ? 26.494 8.172 -30.424 1.00 90.31 563 LEU A C 1
ATOM 4506 O O . LEU A 1 563 ? 26.424 7.884 -29.235 1.00 90.31 563 LEU A O 1
ATOM 4510 N N . PHE A 1 564 ? 27.109 9.284 -30.834 1.00 89.19 564 PHE A N 1
ATOM 4511 C CA . PHE A 1 564 ? 27.774 10.195 -29.901 1.00 89.19 564 PHE A CA 1
ATOM 4512 C C . PHE A 1 564 ? 26.874 11.368 -29.516 1.00 89.19 564 PHE A C 1
ATOM 4514 O O . PHE A 1 564 ? 26.386 12.093 -30.389 1.00 89.19 564 PHE A O 1
ATOM 4521 N N . ALA A 1 565 ? 26.713 11.620 -28.219 1.00 83.56 565 ALA A N 1
ATOM 4522 C CA . ALA A 1 565 ? 26.215 12.893 -27.712 1.00 83.56 565 ALA A CA 1
ATOM 4523 C C . ALA A 1 565 ? 27.397 13.652 -27.104 1.00 83.56 565 ALA A C 1
ATOM 4525 O O . ALA A 1 565 ? 27.992 13.204 -26.131 1.00 83.56 565 ALA A O 1
ATOM 4526 N N . LYS A 1 566 ? 27.759 14.799 -27.695 1.00 80.38 566 LYS A N 1
ATOM 4527 C CA . LYS A 1 566 ? 29.045 15.471 -27.426 1.00 80.38 566 LYS A CA 1
ATOM 4528 C C . LYS A 1 566 ? 30.214 14.504 -27.694 1.00 80.38 566 LYS A C 1
ATOM 4530 O O . LYS A 1 566 ? 30.359 14.096 -28.845 1.00 80.38 566 LYS A O 1
ATOM 4535 N N . ASP A 1 567 ? 30.969 14.131 -26.660 1.00 77.38 567 ASP A N 1
ATOM 4536 C CA . ASP A 1 567 ? 32.143 13.250 -26.733 1.00 77.38 567 ASP A CA 1
ATOM 4537 C C . ASP A 1 567 ? 31.888 11.843 -26.151 1.00 77.38 567 ASP A C 1
ATOM 4539 O O . ASP A 1 567 ? 32.761 10.979 -26.216 1.00 77.38 567 ASP A O 1
ATOM 4543 N N . GLU A 1 568 ? 30.685 11.573 -25.632 1.00 83.69 568 GLU A N 1
ATOM 4544 C CA . GLU A 1 568 ? 30.324 10.276 -25.050 1.00 83.69 568 GLU A CA 1
ATOM 4545 C C . GLU A 1 568 ? 29.536 9.411 -26.042 1.00 83.69 568 GLU A C 1
ATOM 4547 O O . GLU A 1 568 ? 28.595 9.870 -26.699 1.00 83.69 568 GLU A O 1
ATOM 4552 N N . MET A 1 569 ? 29.934 8.138 -26.163 1.00 87.44 569 MET A N 1
ATOM 4553 C CA . MET A 1 569 ? 29.231 7.149 -26.982 1.00 87.44 569 MET A CA 1
ATOM 4554 C C . MET A 1 569 ? 28.031 6.594 -26.207 1.00 87.44 569 MET A C 1
ATOM 4556 O O . MET A 1 569 ? 28.189 5.746 -25.326 1.00 87.44 569 MET A O 1
ATOM 4560 N N . ASN A 1 570 ? 26.835 7.014 -26.605 1.00 87.88 570 ASN A N 1
ATOM 4561 C CA . ASN A 1 570 ? 25.560 6.554 -26.067 1.00 87.88 570 ASN A CA 1
ATOM 4562 C C . ASN A 1 570 ? 25.113 5.282 -26.791 1.00 87.88 570 ASN A C 1
ATOM 4564 O O . ASN A 1 570 ? 24.196 5.299 -27.612 1.00 87.88 570 ASN A O 1
ATOM 4568 N N . LEU A 1 571 ? 25.798 4.177 -26.503 1.00 89.88 571 LEU A N 1
ATOM 4569 C CA . LEU A 1 571 ? 25.485 2.865 -27.052 1.00 89.88 571 LEU A CA 1
ATOM 4570 C C . LEU A 1 571 ? 25.074 1.919 -25.925 1.00 89.88 571 LEU A C 1
ATOM 4572 O O . LEU A 1 571 ? 25.880 1.585 -25.063 1.00 89.88 571 LEU A O 1
ATOM 4576 N N . THR A 1 572 ? 23.820 1.482 -25.975 1.00 88.94 572 THR A N 1
ATOM 4577 C CA . THR A 1 572 ? 23.189 0.615 -24.971 1.00 88.94 572 THR A CA 1
ATOM 4578 C C . THR A 1 572 ? 22.552 -0.607 -25.635 1.00 88.94 572 THR A C 1
ATOM 4580 O O . THR A 1 572 ? 22.277 -0.576 -26.841 1.00 88.94 572 THR A O 1
ATOM 4583 N N . PRO A 1 573 ? 22.199 -1.662 -24.877 1.00 87.12 573 PRO A N 1
ATOM 4584 C CA . PRO A 1 573 ? 21.448 -2.805 -25.405 1.00 87.12 573 PRO A CA 1
ATOM 4585 C C . PRO A 1 573 ? 20.144 -2.439 -26.136 1.00 87.12 573 PRO A C 1
ATOM 4587 O O . PRO A 1 573 ? 19.716 -3.158 -27.031 1.00 87.12 573 PRO A O 1
ATOM 4590 N N . ARG A 1 574 ? 19.529 -1.295 -25.799 1.00 88.94 574 ARG A N 1
ATOM 4591 C CA . ARG A 1 574 ? 18.282 -0.801 -26.415 1.00 88.94 574 ARG A CA 1
ATOM 4592 C C . ARG A 1 574 ? 18.495 0.019 -27.690 1.00 88.94 574 ARG A C 1
ATOM 4594 O O . ARG A 1 574 ? 17.525 0.412 -28.334 1.00 88.94 574 ARG A O 1
ATOM 4601 N N . SER A 1 575 ? 19.740 0.332 -28.041 1.00 91.06 575 SER A N 1
ATOM 4602 C CA . SER A 1 575 ? 20.040 1.135 -29.227 1.00 91.06 575 SER A CA 1
ATOM 4603 C C . SER A 1 575 ? 19.699 0.359 -30.502 1.00 91.06 575 SER A C 1
ATOM 4605 O O . SER A 1 575 ? 19.991 -0.828 -30.605 1.00 91.06 575 SER A O 1
ATOM 4607 N N . ARG A 1 576 ? 19.129 1.031 -31.513 1.00 89.50 576 ARG A N 1
ATOM 4608 C CA . ARG A 1 576 ? 18.720 0.398 -32.787 1.00 89.50 576 ARG A CA 1
ATOM 4609 C C . ARG A 1 576 ? 19.874 -0.303 -33.514 1.00 89.50 576 ARG A C 1
ATOM 4611 O O . ARG A 1 576 ? 19.665 -1.279 -34.215 1.00 89.50 576 ARG A O 1
ATOM 4618 N N . VAL A 1 577 ? 21.097 0.187 -33.338 1.00 91.88 577 VAL A N 1
ATOM 4619 C CA . VAL A 1 577 ? 22.301 -0.390 -33.952 1.00 91.88 577 VAL A CA 1
ATOM 4620 C C . VAL A 1 577 ? 22.721 -1.698 -33.260 1.00 91.88 577 VAL A C 1
ATOM 4622 O O . VAL A 1 577 ? 23.390 -2.526 -33.868 1.00 91.88 577 VAL A O 1
ATOM 4625 N N . THR A 1 578 ? 22.299 -1.934 -32.015 1.00 92.88 578 THR A N 1
ATOM 4626 C CA . THR A 1 578 ? 22.760 -3.064 -31.198 1.00 92.88 578 THR A CA 1
ATOM 4627 C C . THR A 1 578 ? 22.369 -4.434 -31.756 1.00 92.88 578 THR A C 1
ATOM 4629 O O . THR A 1 578 ? 23.267 -5.267 -31.877 1.00 92.88 578 THR A O 1
ATOM 4632 N N . PRO A 1 579 ? 21.111 -4.692 -32.175 1.00 93.94 579 PRO A N 1
ATOM 4633 C CA . PRO A 1 579 ? 20.760 -5.951 -32.835 1.00 93.94 579 PRO A CA 1
ATOM 4634 C C . PRO A 1 579 ? 21.607 -6.269 -34.071 1.00 93.94 579 PRO A C 1
ATOM 4636 O O . PRO A 1 579 ? 21.908 -7.434 -34.318 1.00 93.94 579 PRO A O 1
ATOM 4639 N N . LEU A 1 580 ? 22.028 -5.236 -34.811 1.00 93.69 580 LEU A N 1
ATOM 4640 C CA . LEU A 1 580 ? 22.876 -5.383 -35.995 1.00 93.69 580 LEU A CA 1
ATOM 4641 C C . LEU A 1 580 ? 24.327 -5.683 -35.615 1.00 93.69 580 LEU A C 1
ATOM 4643 O O . LEU A 1 580 ? 24.936 -6.561 -36.203 1.00 93.69 580 LEU A O 1
ATOM 4647 N N . LEU A 1 581 ? 24.875 -5.003 -34.602 1.00 92.62 581 LEU A N 1
ATOM 4648 C CA . LEU A 1 581 ? 26.234 -5.280 -34.116 1.00 92.62 581 LEU A CA 1
ATOM 4649 C C . LEU A 1 581 ? 26.364 -6.688 -33.525 1.00 92.62 581 LEU A C 1
ATOM 4651 O O . LEU A 1 581 ? 27.421 -7.297 -33.637 1.00 92.62 581 LEU A O 1
ATOM 4655 N N . LEU A 1 582 ? 25.308 -7.189 -32.881 1.00 93.31 582 LEU A N 1
ATOM 4656 C CA . LEU A 1 582 ? 25.270 -8.516 -32.261 1.00 93.31 582 LEU A CA 1
ATOM 4657 C C . LEU A 1 582 ? 24.900 -9.641 -33.240 1.00 93.31 582 LEU A C 1
ATOM 4659 O O . LEU A 1 582 ? 24.808 -10.789 -32.809 1.00 93.31 582 LEU A O 1
ATOM 4663 N N . ASN A 1 583 ? 24.673 -9.333 -34.522 1.00 93.38 583 ASN A N 1
ATOM 4664 C CA . ASN A 1 583 ? 24.204 -10.281 -35.535 1.00 93.38 583 ASN A CA 1
ATOM 4665 C C . ASN A 1 583 ? 22.965 -11.073 -35.074 1.00 93.38 583 ASN A C 1
ATOM 4667 O O . ASN A 1 583 ? 22.890 -12.294 -35.233 1.00 93.38 583 ASN A O 1
ATOM 4671 N N . LEU A 1 584 ? 21.994 -10.387 -34.457 1.00 94.69 584 LEU A N 1
ATOM 4672 C CA . LEU A 1 584 ? 20.794 -11.052 -33.954 1.00 94.69 584 LEU A CA 1
ATOM 4673 C C . LEU A 1 584 ? 19.997 -11.659 -35.110 1.00 94.69 584 LEU A C 1
ATOM 4675 O O . LEU A 1 584 ? 19.775 -11.027 -36.143 1.00 94.69 584 LEU A O 1
ATOM 4679 N N . SER A 1 585 ? 19.543 -12.890 -34.920 1.00 94.56 585 SER A N 1
ATOM 4680 C CA . SER A 1 585 ? 18.681 -13.586 -35.869 1.00 94.56 585 SER A CA 1
ATOM 4681 C C . SER A 1 585 ? 17.378 -13.993 -35.197 1.00 94.56 585 SER A C 1
ATOM 4683 O O . SER A 1 585 ? 17.320 -14.200 -33.984 1.00 94.56 585 SER A O 1
ATOM 4685 N N . TRP A 1 586 ? 16.326 -14.091 -35.998 1.00 92.88 586 TRP A N 1
ATOM 4686 C CA . TRP A 1 586 ? 15.025 -14.591 -35.589 1.00 92.88 586 TRP A CA 1
ATOM 4687 C C . TRP A 1 586 ? 14.608 -15.707 -36.542 1.00 92.88 586 TRP A C 1
ATOM 4689 O O . TRP A 1 586 ? 14.735 -15.551 -37.753 1.00 92.88 586 TRP A O 1
ATOM 4699 N N . GLU A 1 587 ? 14.170 -16.853 -36.008 1.00 91.00 587 GLU A N 1
ATOM 4700 C CA . GLU A 1 587 ? 13.850 -18.051 -36.814 1.00 91.00 587 GLU A CA 1
ATOM 4701 C C . GLU A 1 587 ? 15.024 -18.479 -37.728 1.00 91.00 587 GLU A C 1
ATOM 4703 O O . GLU A 1 587 ? 14.841 -18.959 -38.842 1.00 91.00 587 GLU A O 1
ATOM 4708 N N . GLY A 1 588 ? 16.262 -18.260 -37.260 1.00 90.19 588 GLY A N 1
ATOM 4709 C CA . GLY A 1 588 ? 17.489 -18.539 -38.015 1.00 90.19 588 GLY A CA 1
ATOM 4710 C C . GLY A 1 588 ? 17.813 -17.529 -39.123 1.00 90.19 588 GLY A C 1
ATOM 4711 O O . GLY A 1 588 ? 18.794 -17.721 -39.837 1.00 90.19 588 GLY A O 1
ATOM 4712 N N . LYS A 1 589 ? 17.030 -16.450 -39.269 1.00 91.69 589 LYS A N 1
ATOM 4713 C CA . LYS A 1 589 ? 17.182 -15.447 -40.333 1.00 91.69 589 LYS A CA 1
ATOM 4714 C C . LYS A 1 589 ? 17.633 -14.085 -39.771 1.00 91.69 589 LYS A C 1
ATOM 4716 O O . LYS A 1 589 ? 17.230 -13.731 -38.661 1.00 91.69 589 LYS A O 1
ATOM 4721 N N . PRO A 1 590 ? 18.473 -13.308 -40.483 1.00 94.62 590 PRO A N 1
ATOM 4722 C CA . PRO A 1 590 ? 18.892 -11.974 -40.046 1.00 94.62 590 PRO A CA 1
ATOM 4723 C C . PRO A 1 590 ? 17.708 -11.024 -39.837 1.00 94.62 590 PRO A C 1
ATOM 4725 O O . PRO A 1 590 ? 16.744 -11.044 -40.606 1.00 94.62 590 PRO A O 1
ATOM 4728 N N . VAL A 1 591 ? 17.797 -10.172 -38.814 1.00 94.38 591 VAL A N 1
ATOM 4729 C CA . VAL A 1 591 ? 16.782 -9.143 -38.549 1.00 94.38 591 VAL A CA 1
ATOM 4730 C C . VAL A 1 591 ? 17.057 -7.860 -39.335 1.00 94.38 591 VAL A C 1
ATOM 4732 O O . VAL A 1 591 ? 18.205 -7.442 -39.488 1.00 94.38 591 VAL A O 1
ATOM 4735 N N . TYR A 1 592 ? 15.987 -7.209 -39.782 1.00 92.88 592 TYR A N 1
ATOM 4736 C CA . TYR A 1 592 ? 15.992 -5.967 -40.547 1.00 92.88 592 TYR A CA 1
ATOM 4737 C C . TYR A 1 592 ? 15.110 -4.916 -39.891 1.00 92.88 592 TYR A C 1
ATOM 4739 O O . TYR A 1 592 ? 14.015 -5.233 -39.437 1.00 92.88 592 TYR A O 1
ATOM 4747 N N . TRP A 1 593 ? 15.551 -3.661 -39.847 1.00 91.44 593 TRP A N 1
ATOM 4748 C CA . TRP A 1 593 ? 14.720 -2.576 -39.320 1.00 91.44 593 TRP A CA 1
ATOM 4749 C C . TRP A 1 593 ? 13.980 -1.832 -40.435 1.00 91.44 593 TRP A C 1
ATOM 4751 O O . TRP A 1 593 ? 14.601 -1.317 -41.362 1.00 91.44 593 TRP A O 1
ATOM 4761 N N . ILE A 1 594 ? 12.661 -1.699 -40.291 1.00 90.75 594 ILE A N 1
ATOM 4762 C CA . ILE A 1 594 ? 11.803 -0.877 -41.149 1.00 90.75 594 ILE A CA 1
ATOM 4763 C C . ILE A 1 594 ? 11.136 0.186 -40.272 1.00 90.75 594 ILE A C 1
ATOM 4765 O O . ILE A 1 594 ? 10.461 -0.153 -39.307 1.00 90.75 594 ILE A O 1
ATOM 4769 N N . ASP A 1 595 ? 11.281 1.476 -40.586 1.00 87.38 595 ASP A N 1
ATOM 4770 C CA . ASP A 1 595 ? 10.809 2.556 -39.697 1.00 87.38 595 ASP A CA 1
ATOM 4771 C C . ASP A 1 595 ? 9.295 2.529 -39.413 1.00 87.38 595 ASP A C 1
ATOM 4773 O O . ASP A 1 595 ? 8.868 2.979 -38.351 1.00 87.38 595 ASP A O 1
ATOM 4777 N N . THR A 1 596 ? 8.487 1.977 -40.321 1.00 90.50 596 THR A N 1
ATOM 4778 C CA . THR A 1 596 ? 7.030 1.854 -40.156 1.00 90.50 596 THR A CA 1
ATOM 4779 C C . THR A 1 596 ? 6.598 0.625 -39.356 1.00 90.50 596 THR A C 1
ATOM 4781 O O . THR A 1 596 ? 5.561 0.676 -38.700 1.00 90.50 596 THR A O 1
ATOM 4784 N N . TYR A 1 597 ? 7.368 -0.467 -39.399 1.00 88.31 597 TYR A N 1
ATOM 4785 C CA . TYR A 1 597 ? 6.960 -1.778 -38.866 1.00 88.31 597 TYR A CA 1
ATOM 4786 C C . TYR A 1 597 ? 7.883 -2.324 -37.766 1.00 88.31 597 TYR A C 1
ATOM 4788 O O . TYR A 1 597 ? 7.538 -3.286 -37.087 1.00 88.31 597 TYR A O 1
ATOM 4796 N N . GLY A 1 598 ? 9.032 -1.692 -37.540 1.00 91.31 598 GLY A N 1
ATOM 4797 C CA . GLY A 1 598 ? 10.042 -2.124 -36.583 1.00 91.31 598 GLY A CA 1
ATOM 4798 C C . GLY A 1 598 ? 10.941 -3.244 -37.116 1.00 91.31 598 GLY A C 1
ATOM 4799 O O . GLY A 1 598 ? 11.304 -3.262 -38.293 1.00 91.31 598 GLY A O 1
ATOM 4800 N N . TRP A 1 599 ? 11.349 -4.159 -36.231 1.00 92.50 599 TRP A N 1
ATOM 4801 C CA . TRP A 1 599 ? 12.210 -5.295 -36.576 1.00 92.50 599 TRP A CA 1
ATOM 4802 C C . TRP A 1 599 ? 11.429 -6.384 -37.314 1.00 92.50 599 TRP A C 1
ATOM 4804 O O . TRP A 1 599 ? 10.449 -6.915 -36.801 1.00 92.50 599 TRP A O 1
ATOM 4814 N N . CYS A 1 600 ? 11.911 -6.737 -38.498 1.00 93.25 600 CYS A N 1
ATOM 4815 C CA . CYS A 1 600 ? 11.362 -7.730 -39.411 1.00 93.25 600 CYS A CA 1
ATOM 4816 C C . CYS A 1 600 ? 12.452 -8.753 -39.771 1.00 93.25 600 CYS A C 1
ATOM 4818 O O . CYS A 1 600 ? 13.621 -8.557 -39.450 1.00 93.25 600 CYS A O 1
ATOM 4820 N N . PHE A 1 601 ? 12.102 -9.832 -40.459 1.00 93.25 601 PHE A N 1
ATOM 4821 C CA . PHE A 1 601 ? 13.066 -10.755 -41.063 1.00 93.25 601 PHE A CA 1
ATOM 4822 C C . PHE A 1 601 ? 12.555 -11.169 -42.441 1.00 93.25 601 PHE A C 1
ATOM 4824 O O . PHE A 1 601 ? 11.349 -11.167 -42.686 1.00 93.25 601 PHE A O 1
ATOM 4831 N N . LEU A 1 602 ? 13.473 -11.467 -43.357 1.00 90.31 602 LEU A N 1
ATOM 4832 C CA . LEU A 1 602 ? 13.119 -11.857 -44.720 1.00 90.31 602 LEU A CA 1
ATOM 4833 C C . LEU A 1 602 ? 12.737 -13.334 -44.755 1.00 90.31 602 LEU A C 1
ATOM 4835 O O . LEU A 1 602 ? 13.387 -14.155 -44.114 1.00 90.31 602 LEU A O 1
ATOM 4839 N N . VAL A 1 603 ? 11.694 -13.666 -45.506 1.00 90.12 603 VAL A N 1
ATOM 4840 C CA . VAL A 1 603 ? 11.171 -15.026 -45.665 1.00 90.12 603 VAL A CA 1
ATOM 4841 C C . VAL A 1 603 ? 11.029 -15.298 -47.157 1.00 90.12 603 VAL A C 1
ATOM 4843 O O . VAL A 1 603 ? 10.635 -14.402 -47.904 1.00 90.12 603 VAL A O 1
ATOM 4846 N N . GLU A 1 604 ? 11.378 -16.509 -47.588 1.00 89.12 604 GLU A N 1
ATOM 4847 C CA . GLU A 1 604 ? 11.193 -16.925 -48.979 1.00 89.12 604 GLU A CA 1
ATOM 4848 C C . GLU A 1 604 ? 9.695 -17.083 -49.284 1.00 89.12 604 GLU A C 1
ATOM 4850 O O . GLU A 1 604 ? 8.885 -17.367 -48.397 1.00 89.12 604 GLU A O 1
ATOM 4855 N N . LEU A 1 605 ? 9.293 -16.860 -50.537 1.00 87.44 605 LEU A N 1
ATOM 4856 C CA . LEU A 1 605 ? 7.869 -16.794 -50.902 1.00 87.44 605 LEU A CA 1
ATOM 4857 C C . LEU A 1 605 ? 7.103 -18.100 -50.619 1.00 87.44 605 LEU A C 1
ATOM 4859 O O . LEU A 1 605 ? 5.901 -18.067 -50.359 1.00 87.44 605 LEU A O 1
ATOM 4863 N N . ASP A 1 606 ? 7.791 -19.235 -50.651 1.00 90.31 606 ASP A N 1
ATOM 4864 C CA . ASP A 1 606 ? 7.266 -20.573 -50.374 1.00 90.31 606 ASP A CA 1
ATOM 4865 C C . ASP A 1 606 ? 7.005 -20.835 -48.880 1.00 90.31 606 ASP A C 1
ATOM 4867 O O . ASP A 1 606 ? 6.161 -21.660 -48.533 1.00 90.31 606 ASP A O 1
ATOM 4871 N N . GLU A 1 607 ? 7.658 -20.100 -47.980 1.00 89.06 607 GLU A N 1
ATOM 4872 C CA . GLU A 1 607 ? 7.513 -20.268 -46.530 1.00 89.06 607 GLU A CA 1
ATOM 4873 C C . GLU A 1 607 ? 6.421 -19.367 -45.914 1.00 89.06 607 GLU A C 1
ATOM 4875 O O . GLU A 1 607 ? 6.106 -19.488 -44.725 1.00 89.06 607 GLU A O 1
ATOM 4880 N N . ILE A 1 608 ? 5.803 -18.473 -46.695 1.00 87.88 608 ILE A N 1
ATOM 4881 C CA . ILE A 1 608 ? 4.850 -17.464 -46.195 1.00 87.88 608 ILE A CA 1
ATOM 4882 C C . ILE A 1 608 ? 3.664 -18.094 -45.456 1.00 87.88 608 ILE A C 1
ATOM 4884 O O . ILE A 1 608 ? 3.276 -17.609 -44.392 1.00 87.88 608 ILE A O 1
ATOM 4888 N N . GLU A 1 609 ? 3.061 -19.153 -46.000 1.00 89.31 609 GLU A N 1
ATOM 4889 C CA . GLU A 1 609 ? 1.892 -19.799 -45.383 1.00 89.31 609 GLU A CA 1
ATOM 4890 C C . GLU A 1 609 ? 2.238 -20.413 -44.023 1.00 89.31 609 GLU A C 1
ATOM 4892 O O . GLU A 1 609 ? 1.481 -20.273 -43.057 1.00 89.31 609 GLU A O 1
ATOM 4897 N N . THR A 1 610 ? 3.436 -20.991 -43.914 1.00 90.75 610 THR A N 1
ATOM 4898 C CA . THR A 1 610 ? 3.978 -21.519 -42.661 1.00 90.75 610 THR A CA 1
ATOM 4899 C C . THR A 1 610 ? 4.090 -20.413 -41.614 1.00 90.75 610 THR A C 1
ATOM 4901 O O . THR A 1 610 ? 3.612 -20.578 -40.491 1.00 90.75 610 THR A O 1
ATOM 4904 N N . PHE A 1 611 ? 4.644 -19.250 -41.962 1.00 90.19 611 PHE A N 1
ATOM 4905 C CA . PHE A 1 611 ? 4.767 -18.136 -41.016 1.00 90.19 611 PHE A CA 1
ATOM 4906 C C . PHE A 1 611 ? 3.423 -17.451 -40.709 1.00 90.19 611 PHE A C 1
ATOM 4908 O O . PHE A 1 611 ? 3.188 -17.061 -39.565 1.00 90.19 611 PHE A O 1
ATOM 4915 N N . LYS A 1 612 ? 2.478 -17.396 -41.655 1.00 88.88 612 LYS A N 1
ATOM 4916 C CA . LYS A 1 612 ? 1.103 -16.944 -41.373 1.00 88.88 612 LYS A CA 1
ATOM 4917 C C . LYS A 1 612 ? 0.399 -17.853 -40.365 1.00 88.88 612 LYS A C 1
ATOM 4919 O O . LYS A 1 612 ? -0.259 -17.348 -39.461 1.00 88.88 612 LYS A O 1
ATOM 4924 N N . SER A 1 613 ? 0.591 -19.172 -40.457 1.00 91.12 613 SER A N 1
ATOM 4925 C CA . SER A 1 613 ? 0.038 -20.125 -39.478 1.00 91.12 613 SER A CA 1
ATOM 4926 C C . SER A 1 613 ? 0.607 -19.934 -38.063 1.00 91.12 613 SER A C 1
ATOM 4928 O O . SER A 1 613 ? -0.074 -20.198 -37.074 1.00 91.12 613 SER A O 1
ATOM 4930 N N . LYS A 1 614 ? 1.830 -19.395 -37.961 1.00 90.38 614 LYS A N 1
ATOM 4931 C CA . LYS A 1 614 ? 2.483 -18.992 -36.706 1.00 90.38 614 LYS A CA 1
ATOM 4932 C C . LYS A 1 614 ? 2.079 -17.581 -36.226 1.00 90.38 614 LYS A C 1
ATOM 4934 O O . LYS A 1 614 ? 2.667 -17.085 -35.269 1.00 90.38 614 LYS A O 1
ATOM 4939 N N . ASN A 1 615 ? 1.083 -16.943 -36.849 1.00 89.12 615 ASN A N 1
ATOM 4940 C CA . ASN A 1 615 ? 0.607 -15.580 -36.566 1.00 89.12 615 ASN A CA 1
ATOM 4941 C C . ASN A 1 615 ? 1.601 -14.445 -36.890 1.00 89.12 615 ASN A C 1
ATOM 4943 O O . ASN A 1 615 ? 1.521 -13.372 -36.288 1.00 89.12 615 ASN A O 1
ATOM 4947 N N . TYR A 1 616 ? 2.515 -14.635 -37.847 1.00 89.56 616 TYR A N 1
ATOM 4948 C CA . TYR A 1 616 ? 3.316 -13.521 -38.368 1.00 89.56 616 TYR A CA 1
ATOM 4949 C C . TYR A 1 616 ? 2.518 -12.670 -39.362 1.00 89.56 616 TYR A C 1
ATOM 4951 O O . TYR A 1 616 ? 1.743 -13.182 -40.173 1.00 89.56 616 TYR A O 1
ATOM 4959 N N . ILE A 1 617 ? 2.743 -11.356 -39.312 1.00 87.25 617 ILE A N 1
ATOM 4960 C CA . ILE A 1 617 ? 2.167 -10.394 -40.253 1.00 87.25 617 ILE A CA 1
ATOM 4961 C C . ILE A 1 617 ? 3.096 -10.307 -41.463 1.00 87.25 617 ILE A C 1
ATOM 4963 O O . ILE A 1 617 ? 4.267 -9.963 -41.329 1.00 87.25 617 ILE A O 1
ATOM 4967 N N . HIS A 1 618 ? 2.562 -10.623 -42.639 1.00 85.81 618 HIS A N 1
ATOM 4968 C CA . HIS A 1 618 ? 3.248 -10.407 -43.908 1.00 85.81 618 HIS A CA 1
ATOM 4969 C C . HIS A 1 618 ? 3.100 -8.936 -44.315 1.00 85.81 618 HIS A C 1
ATOM 4971 O O . HIS A 1 618 ? 1.973 -8.434 -44.341 1.00 85.81 618 HIS A O 1
ATOM 4977 N N . LEU A 1 619 ? 4.223 -8.275 -44.603 1.00 81.50 619 LEU A N 1
ATOM 4978 C CA . LEU A 1 619 ? 4.283 -6.864 -44.998 1.00 81.50 619 LEU A CA 1
ATOM 4979 C C . LEU A 1 619 ? 4.068 -6.660 -46.497 1.00 81.50 619 LEU A C 1
ATOM 4981 O O . LEU A 1 619 ? 4.431 -7.571 -47.275 1.00 81.50 619 LEU A O 1
#

Secondary structure (DSSP, 8-state):
---PPP------------SSS--S---------S----SS-SSS--S--------------------------------------THHHHHHHHHHHHHHHHHTTSSS---HHHHHHH-GGGGSTT-----HHHHHHHHHHHHHHHHTT-TT-----PPPP--PPPPPSSSSHHHHHHHHHHHHHHHHHHHHHHHHHTTT-PPPPPSS----SEEEEE-TTS--EEESS--SSE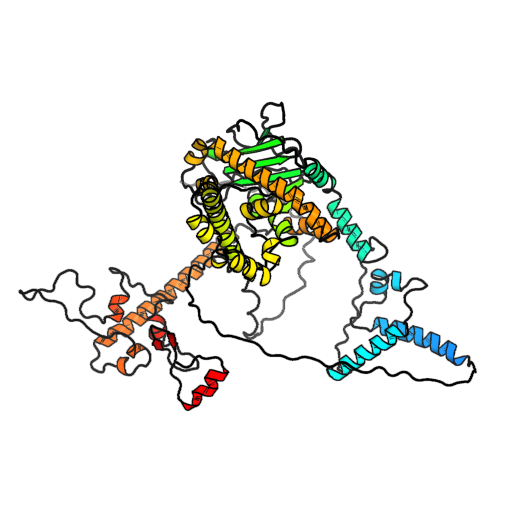EEEEEEE-TTT-SSEEEEEEE-SS-EEEEE-TTTTTS-S-STT--B---TTTS--EEEESSTHHHHTTBGGGSSSSPP--EEEEHHHHHHHHH---HHHHHHHHHHHHHHHHHHHHHHHHHHHHHH---HHHHHHHT-TTS-THHHHHHHHHH-GGGGS---SSHHHHHHHHH-----SGGGGGGG-S-THHHHHTHHHHHHHHHHHHHHHHHHHHHHHHHHHHHS--HHHHHHHHHHHT------THHHHHHHHHHHHHHHHHHHHHHHHHHHHHHHHHGGG-TT-GGGTSTTGGGS---BPPPPBPTTSPBPTT-SSTTSBHHHHHTEETTEE---TTSTTHHHHTT-EETTEEEEEETTTEEEE---GGGHHHHHHTTPPP-